Protein AF-0000000067995640 (afdb_homodimer)

Organism: NCBI:txid85336

Secondary structure (DSSP, 8-state):
-B---TTT-EEEEEEEETTEEEEEEEEEEEEE-TTS-EEEEES-TTSEEE-GGGGHHHHHHHHHHTT----THHHHHHTS-----HHHHHHHHHHHHHTT--GGG--SPPB--SSHHHHHHHHHTT---BGGGSTTHHHHHHHHHHHHHHT--STTTTSTTSHHHHHHHHHHHHHHSS--EEEEE-TTSSEEEEEEHHHHHHHHHHHHHHTT-TTS-HHHHHHHHHHHH-HHHHS-TT-HHHHHHHHHTSEEEEETTTEEEEE-TTS-EEEEEETT---TTHHHHHHHHHHHTTSS-HHHHHHHHHHH-PPEEETTEEEEEEEE-GGGTTT-/-B---TTT-EEEEEEEETTEEEEEEEEEEEEE-TTS-EEEEES-TTSEEE-GGGGHHHHHHHHHHTT----THHHHHHTS-----HHHHHHHHHHHHHTT--GGG--SPPB--SSHHHHHHHHHTT---BGGGSTTHHHHHHHHHHHHHHT--STTTTSTTSHHHHHHHHHHHHHHSS--EEEEE-TTSSEEEEEEHHHHHHHHHHHHHHTT-TTS-HHHHHHHHHHHH-HHHHS-TT-HHHHHHHHHTSEEEEETTTEEEEE-TTS-EEEEEETT---TTHHHHHHHHHHHTTSS-HHHHHHHHHHH-PPEEETTEEEEEEEE-GGGTTT-

pLDDT: mean 97.86, std 2.2, range [83.0, 99.0]

Sequence (664 aa):
MQTFTAQQAAELAVVIRGDFVESRHVGSLVVLAPDGSTALSFGAPEALIYARSALKPLQAIASMNAGAELQGAQIALAAGSHTGSFEHMKVAQSVLAEAGLTADALLCPPAWPADEPSYHALVTAGHGKQRLAFNCSGKHAAFLWGCVKSGWPTETYLEPGHPLQELVLQTVEEFTGGTPQHVTVDGCGAPVVATSLVGLARAYSTLGSAVENIKADARAATVATAMVDYPEYVHAPGGSDTVLAETLSAVVKRGAEGVLAIGLRSGASVALKMLDGSNRAASLVAVRALQAAGFLESKLADRAVEGTTLPITGGGRSVGAIGLGVAFEGLLMQTFTAQQAAELAVVIRGDFVESRHVGSLVVLAPDGSTALSFGAPEALIYARSALKPLQAIASMNAGAELQGAQIALAAGSHTGSFEHMKVAQSVLAEAGLTADALLCPPAWPADEPSYHALVTAGHGKQRLAFNCSGKHAAFLWGCVKSGWPTETYLEPGHPLQELVLQTVEEFTGGTPQHVTVDGCGAPVVATSLVGLARAYSTLGSAVENIKADARAATVATAMVDYPEYVHAPGGSDTVLAETLSAVVKRGAEGVLAIGLRSGASVALKMLDGSNRAASLVAVRALQAAGFLESKLADRAVEGTTLPITGGGRSVGAIGLGVAFEGLL

InterPro domains:
  IPR010349 L-asparaginase II [PF06089] (14-322)
  IPR010349 L-asparaginase II [PTHR42110] (10-322)

Nearest PDB structures (foldseek):
  8col-assembly2_DDD  TM=9.008E-01  e=5.405E-24  Rhizobium etli
  8rue-assembly1_A  TM=9.084E-01  e=2.177E-23  Rhizobium etli
  7os6-assembly2_AAA  TM=9.047E-01  e=2.676E-23  Rhizobium etli CFN 42
  7os3-assembly1_AAA  TM=8.895E-01  e=1.682E-23  Rhizobium etli CFN 42
  8rua-assembly1_B  TM=8.703E-01  e=1.368E-23  Rhizobium etli

Radius of gyration: 25.63 Å; Cα contacts (8 Å, |Δi|>4): 1734; chains: 2; bounding box: 55×77×56 Å

Solvent-accessible surface area (backbone atoms only — not comparable to full-atom values): 30910 Å² total; per-residue (Å²): 98,58,36,70,52,77,86,47,34,28,42,48,26,31,33,29,50,54,72,29,36,66,26,43,40,38,19,26,27,32,28,30,35,58,85,66,46,79,62,42,76,40,47,46,29,75,38,42,38,62,43,53,51,45,45,23,53,43,44,36,42,29,16,38,72,38,52,25,84,67,52,56,56,44,37,5,20,14,32,19,55,29,36,20,29,65,70,52,28,50,46,30,48,50,44,20,47,76,50,74,46,56,76,83,64,54,74,42,47,61,24,69,27,70,26,60,72,42,31,49,50,34,53,56,71,70,49,76,62,32,41,55,18,22,35,50,30,24,32,51,24,38,46,45,22,7,22,55,63,61,71,44,68,60,93,50,55,47,39,70,86,26,70,66,37,46,44,28,50,50,41,45,21,67,47,29,72,44,79,68,36,78,72,34,62,28,62,54,33,38,66,35,46,26,44,25,34,54,22,51,16,46,31,26,14,53,28,8,37,8,43,87,30,86,86,38,60,64,57,47,15,52,47,27,36,20,31,42,74,28,22,47,36,23,23,25,85,76,28,54,44,16,40,40,10,65,67,62,59,17,32,50,32,53,17,60,56,10,25,38,37,35,4,30,54,79,14,30,13,29,13,36,36,29,36,65,24,56,55,85,54,46,62,50,45,52,44,48,49,40,31,54,58,67,76,39,56,68,71,60,41,50,51,38,34,65,62,54,50,69,66,34,54,20,38,83,36,77,42,33,33,71,46,74,19,72,70,52,65,90,54,115,99,59,35,72,52,77,88,46,33,28,43,48,26,29,33,28,50,55,72,28,37,66,27,43,40,38,18,27,27,33,28,31,35,58,86,66,48,80,60,42,74,41,48,46,30,76,38,42,38,62,43,53,51,46,45,23,53,42,45,35,41,28,17,39,74,39,52,26,84,68,51,57,56,45,36,5,21,13,32,19,54,28,35,19,30,64,69,52,28,49,44,30,49,52,44,22,48,76,48,74,47,56,76,82,64,54,74,43,46,60,24,67,28,70,28,60,71,43,31,48,50,35,50,57,71,70,51,74,63,32,41,55,18,23,36,51,29,24,31,49,24,37,45,46,22,7,23,53,63,61,70,44,68,62,92,51,53,48,40,70,87,26,69,66,38,46,43,28,49,50,40,44,21,66,45,29,70,45,79,68,37,78,71,34,60,28,63,53,33,38,67,36,46,26,44,24,35,54,22,52,16,46,32,26,14,53,30,9,39,8,43,87,30,87,86,38,62,65,57,48,14,52,47,26,35,20,32,41,73,29,22,46,36,24,22,24,84,77,28,53,45,16,42,40,10,64,68,63,58,17,34,51,33,54,16,61,57,10,24,38,35,35,4,30,54,80,14,30,14,30,13,36,37,29,36,64,24,55,54,84,55,45,62,50,46,51,44,50,49,39,31,52,58,68,75,40,56,68,70,59,40,51,53,38,33,66,62,52,50,70,65,34,56,19,38,84,36,78,43,34,34,69,47,75,18,71,71,51,66,89,54,116

Foldseek 3Di:
DDFADQVQWAFWWFWDFFNDGDDTFTWWKFKAALVLHTLDITGCLQTKDFQALLLQLLLLLLLVVLPQPAAQLLLLLSSAQEQQAPVLLVSLQVLQVLLVHGQVLQQFDFAQGNPVVRNVVCVVVVHDTGSSRGRNSSNLSSLQSSCSSNVFDSNCSQPCPGPSNVSSQVSLCVQLVDRWADWDAGNRGHIITMGGQSSSQSSQLLLQLLQPPPPHDPSSNRSSVSCLVNVCSRYHVLALSSLLSPLQVWRWHHRFQAWIKTHHNSSMIMIMHTNRRDNQCVQLSRLVSCVLSPNDDPVSSVSSCVSHHDADDDPRHHRTGMGTDPSCPPRD/DDFADQVQWAFWWFWDFFNDGDDTFTWWKFKAALVLHTLDITGCLQTKDFQALLLQLLLLLLLVVLPQPAAQLLLLLSSAQEQQAPVLLVSLQVLQVLLVHGQVLQQFDFAQGNPVVRNVVCVVVPHDTGSSRGRNSSNLSSLQSSCSSNVFDSNCSQPCPGPSNVSSQVSLCVQLVDRWADWDAGNRGHIITMGGQSSSQSSQLLLQLLQVPPPHDPSSNRSSVSCLVNVCSRYHVLALSSLLSPLQVWRWHHRFQAWIKTHHNSSMIMIIHTNRRDNQCVQLSRLVSCVLSPNDDPVSSVSSCVSHHDADDDPRHHRTGMGTDPSCPPRD

Structure (mmCIF, N/CA/C/O backbone):
data_AF-0000000067995640-model_v1
#
loop_
_entity.id
_entity.type
_entity.pdbx_description
1 polymer Asparaginase
#
loop_
_atom_site.group_PDB
_atom_site.id
_atom_site.type_symbol
_atom_site.label_atom_id
_atom_site.label_alt_id
_atom_site.label_comp_id
_atom_site.label_asym_id
_atom_site.label_entity_id
_atom_site.label_seq_id
_atom_site.pdbx_PDB_ins_code
_atom_site.Cartn_x
_atom_site.Cartn_y
_atom_site.Cartn_z
_atom_site.occupancy
_atom_site.B_iso_or_equiv
_atom_site.auth_seq_id
_atom_site.auth_comp_id
_atom_site.auth_asym_id
_atom_site.auth_atom_id
_atom_site.pdbx_PDB_model_num
ATOM 1 N N . MET A 1 1 ? 8.773 18.094 -14.438 1 89.31 1 MET A N 1
ATOM 2 C CA . MET A 1 1 ? 9.258 18.25 -13.062 1 89.31 1 MET A CA 1
ATOM 3 C C . MET A 1 1 ? 9.156 16.922 -12.305 1 89.31 1 MET A C 1
ATOM 5 O O . MET A 1 1 ? 8.336 16.062 -12.648 1 89.31 1 MET A O 1
ATOM 9 N N . GLN A 1 2 ? 10.094 16.734 -11.398 1 94.94 2 GLN A N 1
ATOM 10 C CA . GLN A 1 2 ? 10.18 15.406 -10.805 1 94.94 2 GLN A CA 1
ATOM 11 C C . GLN A 1 2 ? 10.805 15.461 -9.414 1 94.94 2 GLN A C 1
ATOM 13 O O . GLN A 1 2 ? 11.508 16.406 -9.078 1 94.94 2 GLN A O 1
ATOM 18 N N . THR A 1 3 ? 10.453 14.477 -8.656 1 97.69 3 THR A N 1
ATOM 19 C CA . THR A 1 3 ? 11.172 14.234 -7.41 1 97.69 3 THR A CA 1
ATOM 20 C C . THR A 1 3 ? 12.531 13.602 -7.691 1 97.69 3 THR A C 1
ATOM 22 O O . THR A 1 3 ? 12.945 13.492 -8.852 1 97.69 3 THR A O 1
ATOM 25 N N . PHE A 1 4 ? 13.273 13.227 -6.637 1 98.69 4 PHE A N 1
ATOM 26 C CA . PHE A 1 4 ? 14.602 12.648 -6.773 1 98.69 4 PHE A CA 1
ATOM 27 C C . PHE A 1 4 ? 14.523 11.258 -7.398 1 98.69 4 PHE A C 1
ATOM 29 O O . PHE A 1 4 ? 13.469 10.617 -7.359 1 98.69 4 PHE A O 1
ATOM 36 N N . THR A 1 5 ? 15.617 10.805 -8.023 1 98.38 5 THR A N 1
ATOM 37 C CA . THR A 1 5 ? 15.711 9.508 -8.68 1 98.38 5 THR A CA 1
ATOM 38 C C . THR A 1 5 ? 16.141 8.43 -7.691 1 98.38 5 THR A C 1
ATOM 40 O O . THR A 1 5 ? 16.531 8.734 -6.562 1 98.38 5 THR A O 1
ATOM 43 N N . ALA A 1 6 ? 16.062 7.195 -8.148 1 98.06 6 ALA A N 1
ATOM 44 C CA . ALA A 1 6 ? 16.5 6.09 -7.305 1 98.06 6 ALA A CA 1
ATOM 45 C C . ALA A 1 6 ? 18 6.18 -7.023 1 98.06 6 ALA A C 1
ATOM 47 O O . ALA A 1 6 ? 18.469 5.805 -5.945 1 98.06 6 ALA A O 1
ATOM 48 N N . GLN A 1 7 ? 18.766 6.676 -7.961 1 97.38 7 GLN A N 1
ATOM 49 C CA . GLN A 1 7 ? 20.203 6.801 -7.805 1 97.38 7 GLN A CA 1
ATOM 50 C C . GLN A 1 7 ? 20.562 7.832 -6.738 1 97.38 7 GLN A C 1
ATOM 52 O O . GLN A 1 7 ? 21.594 7.734 -6.094 1 97.38 7 GLN A O 1
ATOM 57 N N . GLN A 1 8 ? 19.641 8.805 -6.555 1 98.56 8 GLN A N 1
ATOM 58 C CA . GLN A 1 8 ? 19.859 9.859 -5.574 1 98.56 8 GLN A CA 1
ATOM 59 C C . GLN A 1 8 ? 19.391 9.438 -4.188 1 98.56 8 GLN A C 1
ATOM 61 O O . GLN A 1 8 ? 19.703 10.094 -3.189 1 98.56 8 GLN A O 1
ATOM 66 N N . ALA A 1 9 ? 18.688 8.312 -4.082 1 98.81 9 ALA A N 1
ATOM 67 C CA . ALA A 1 9 ? 18.047 7.883 -2.836 1 98.81 9 ALA A CA 1
ATOM 68 C C . ALA A 1 9 ? 18.984 7 -2.02 1 98.81 9 ALA A C 1
ATOM 70 O O . ALA A 1 9 ? 19.984 6.508 -2.535 1 98.81 9 ALA A O 1
ATOM 71 N N . ALA A 1 10 ? 18.672 6.855 -0.784 1 98.88 10 ALA A N 1
ATOM 72 C CA . ALA A 1 10 ? 19.344 5.918 0.12 1 98.88 10 ALA A CA 1
ATOM 73 C C . ALA A 1 10 ? 18.406 4.785 0.526 1 98.88 10 ALA A C 1
ATOM 75 O O . ALA A 1 10 ? 17.188 4.973 0.597 1 98.88 10 ALA A O 1
ATOM 76 N N . GLU A 1 11 ? 18.969 3.592 0.708 1 98.81 11 GLU A N 1
ATOM 77 C CA . GLU A 1 11 ? 18.141 2.508 1.229 1 98.81 11 GLU A CA 1
ATOM 78 C C . GLU A 1 11 ? 17.828 2.713 2.709 1 98.81 11 GLU A C 1
ATOM 80 O O . GLU A 1 11 ? 18.703 2.559 3.561 1 98.81 11 GLU A O 1
ATOM 85 N N . LEU A 1 12 ? 16.578 2.99 3.037 1 98.94 12 LEU A N 1
ATOM 86 C CA . LEU A 1 12 ? 16.188 3.426 4.371 1 98.94 12 LEU A CA 1
ATOM 87 C C . LEU A 1 12 ? 15.641 2.256 5.188 1 98.94 12 LEU A C 1
ATOM 89 O O . LEU A 1 12 ? 15.758 2.242 6.414 1 98.94 12 LEU A O 1
ATOM 93 N N . ALA A 1 13 ? 15.031 1.286 4.531 1 98.88 13 ALA A N 1
ATOM 94 C CA . ALA A 1 13 ? 14.398 0.192 5.266 1 98.88 13 ALA A CA 1
ATOM 95 C C . ALA A 1 13 ? 14.375 -1.084 4.43 1 98.88 13 ALA A C 1
ATOM 97 O O . ALA A 1 13 ? 14.477 -1.031 3.199 1 98.88 13 ALA A O 1
ATOM 98 N N . VAL A 1 14 ? 14.266 -2.211 5.043 1 98.88 14 VAL A N 1
ATOM 99 C CA . VAL A 1 14 ? 14.102 -3.521 4.418 1 98.88 14 VAL A CA 1
ATOM 100 C C . VAL A 1 14 ? 12.938 -4.258 5.07 1 98.88 14 VAL A C 1
ATOM 102 O O . VAL A 1 14 ? 12.602 -4.008 6.23 1 98.88 14 VAL A O 1
ATOM 105 N N . VAL A 1 15 ? 12.266 -5.062 4.355 1 98.81 15 VAL A N 1
ATOM 106 C CA . VAL A 1 15 ? 11.242 -5.977 4.844 1 98.81 15 VAL A CA 1
ATOM 107 C C . VAL A 1 15 ? 11.797 -7.398 4.891 1 98.81 15 VAL A C 1
ATOM 109 O O . VAL A 1 15 ? 12.203 -7.945 3.863 1 98.81 15 VAL A O 1
ATOM 112 N N . ILE A 1 16 ? 11.75 -7.953 6.035 1 98.5 16 ILE A N 1
ATOM 113 C CA . ILE A 1 16 ? 12.352 -9.258 6.254 1 98.5 16 ILE A CA 1
ATOM 114 C C . ILE A 1 16 ? 11.266 -10.289 6.547 1 98.5 16 ILE A C 1
ATOM 116 O O . ILE A 1 16 ? 10.438 -10.086 7.438 1 98.5 16 ILE A O 1
ATOM 120 N N . ARG A 1 17 ? 11.188 -11.305 5.816 1 98 17 ARG A N 1
ATOM 121 C CA . ARG A 1 17 ? 10.367 -12.484 6.086 1 98 17 ARG A CA 1
ATOM 122 C C . ARG A 1 17 ? 11.234 -13.711 6.305 1 98 17 ARG A C 1
ATOM 124 O O . ARG A 1 17 ? 12.039 -14.07 5.445 1 98 17 ARG A O 1
ATOM 131 N N . GLY A 1 18 ? 10.992 -14.359 7.391 1 96.19 18 GLY A N 1
ATOM 132 C CA . GLY A 1 18 ? 11.992 -15.352 7.75 1 96.19 18 GLY A CA 1
ATOM 133 C C . GLY A 1 18 ? 13.383 -14.766 7.906 1 96.19 18 GLY A C 1
ATOM 134 O O . GLY A 1 18 ? 13.578 -13.812 8.656 1 96.19 18 GLY A O 1
ATOM 135 N N . ASP A 1 19 ? 14.352 -15.312 7.258 1 95 19 ASP A N 1
ATOM 136 C CA . ASP A 1 19 ? 15.719 -14.805 7.277 1 95 19 ASP A CA 1
ATOM 137 C C . ASP A 1 19 ? 16.094 -14.203 5.926 1 95 19 ASP A C 1
ATOM 139 O O . ASP A 1 19 ? 17.281 -14.188 5.555 1 95 19 ASP A O 1
ATOM 143 N N . PHE A 1 20 ? 15.125 -13.742 5.273 1 97.56 20 PHE A N 1
ATOM 144 C CA . PHE A 1 20 ? 15.289 -13.281 3.898 1 97.56 20 PHE A CA 1
ATOM 145 C C . PHE A 1 20 ? 14.766 -11.859 3.736 1 97.56 20 PHE A C 1
ATOM 147 O O . PHE A 1 20 ? 13.609 -11.578 4.062 1 97.56 20 PHE A O 1
ATOM 154 N N . VAL A 1 21 ? 15.656 -10.883 3.287 1 98.56 21 VAL A N 1
ATOM 155 C CA . VAL A 1 21 ? 15.18 -9.555 2.902 1 98.56 21 VAL A CA 1
ATOM 156 C C . VAL A 1 21 ? 14.344 -9.656 1.627 1 98.56 21 VAL A C 1
ATOM 158 O O . VAL A 1 21 ? 14.883 -9.875 0.54 1 98.56 21 VAL A O 1
ATOM 161 N N . GLU A 1 22 ? 13.102 -9.453 1.797 1 98.56 22 GLU A N 1
ATOM 162 C CA . GLU A 1 22 ? 12.156 -9.688 0.71 1 98.56 22 GLU A CA 1
ATOM 163 C C . GLU A 1 22 ? 11.938 -8.422 -0.113 1 98.56 22 GLU A C 1
ATOM 165 O O . GLU A 1 22 ? 11.695 -8.492 -1.32 1 98.56 22 GLU A O 1
ATOM 170 N N . SER A 1 23 ? 11.914 -7.273 0.537 1 98.88 23 SER A N 1
ATOM 171 C CA . SER A 1 23 ? 11.695 -5.984 -0.112 1 98.88 23 SER A CA 1
ATOM 172 C C . SER A 1 23 ? 12.555 -4.895 0.511 1 98.88 23 SER A C 1
ATOM 174 O O . SER A 1 23 ? 13.141 -5.09 1.58 1 98.88 23 SER A O 1
ATOM 176 N N . ARG A 1 24 ? 12.695 -3.844 -0.175 1 98.94 24 ARG A N 1
ATOM 177 C CA . ARG A 1 24 ? 13.508 -2.709 0.246 1 98.94 24 ARG A CA 1
ATOM 178 C C . ARG A 1 24 ? 12.82 -1.389 -0.08 1 98.94 24 ARG A C 1
ATOM 180 O O . ARG A 1 24 ? 12.148 -1.27 -1.108 1 98.94 24 ARG A O 1
ATOM 187 N N . HIS A 1 25 ? 13 -0.44 0.755 1 98.94 25 HIS A N 1
ATOM 188 C CA . HIS A 1 25 ? 12.523 0.917 0.529 1 98.94 25 HIS A CA 1
ATOM 189 C C . HIS A 1 25 ? 13.672 1.912 0.48 1 98.94 25 HIS A C 1
ATOM 191 O O . HIS A 1 25 ? 14.469 1.999 1.422 1 98.94 25 HIS A O 1
ATOM 197 N N . VAL A 1 26 ? 13.742 2.617 -0.613 1 98.94 26 VAL A N 1
ATOM 198 C CA . VAL A 1 26 ? 14.719 3.695 -0.727 1 98.94 26 VAL A CA 1
ATOM 199 C C . VAL A 1 26 ? 14.016 5.047 -0.635 1 98.94 26 VAL A C 1
ATOM 201 O O . VAL A 1 26 ? 12.805 5.133 -0.84 1 98.94 26 VAL A O 1
ATOM 204 N N . GLY A 1 27 ? 14.695 6.016 -0.224 1 98.94 27 GLY A N 1
ATOM 205 C CA . GLY A 1 27 ? 14.117 7.344 -0.06 1 98.94 27 GLY A CA 1
ATOM 206 C C . GLY A 1 27 ? 15.125 8.375 0.42 1 98.94 27 GLY A C 1
ATOM 207 O O . GLY A 1 27 ? 16.328 8.219 0.198 1 98.94 27 GLY A O 1
ATOM 208 N N . SER A 1 28 ? 14.625 9.492 0.888 1 98.94 28 SER A N 1
ATOM 209 C CA . SER A 1 28 ? 15.422 10.594 1.428 1 98.94 28 SER A CA 1
ATOM 210 C C . SER A 1 28 ? 14.906 11.031 2.795 1 98.94 28 SER A C 1
ATOM 212 O O . SER A 1 28 ? 13.734 10.836 3.113 1 98.94 28 SER A O 1
ATOM 214 N N . LEU A 1 29 ? 15.797 11.578 3.557 1 98.88 29 LEU A N 1
ATOM 215 C CA . LEU A 1 29 ? 15.453 12.031 4.898 1 98.88 29 LEU A CA 1
ATOM 216 C C . LEU A 1 29 ? 16.422 13.102 5.379 1 98.88 29 LEU A C 1
ATOM 218 O O . LEU A 1 29 ? 17.578 13.133 4.957 1 98.88 29 LEU A O 1
ATOM 222 N N . VAL A 1 30 ? 15.938 14.008 6.223 1 98.94 30 VAL A N 1
ATOM 223 C CA . VAL A 1 30 ? 16.812 14.977 6.879 1 98.94 30 VAL A CA 1
ATOM 224 C C . VAL A 1 30 ? 16.391 15.156 8.336 1 98.94 30 VAL A C 1
ATOM 226 O O . VAL A 1 30 ? 15.195 15.164 8.641 1 98.94 30 VAL A O 1
ATOM 229 N N . VAL A 1 31 ? 17.328 15.188 9.195 1 98.94 31 VAL A N 1
ATOM 230 C CA . VAL A 1 31 ? 17.141 15.609 10.578 1 98.94 31 VAL A CA 1
ATOM 231 C C . VAL A 1 31 ? 17.781 16.984 10.789 1 98.94 31 VAL A C 1
ATOM 233 O O . VAL A 1 31 ? 18.969 17.172 10.5 1 98.94 31 VAL A O 1
ATOM 236 N N . LEU A 1 32 ? 16.984 17.875 11.227 1 98.94 32 LEU A N 1
ATOM 237 C CA . LEU A 1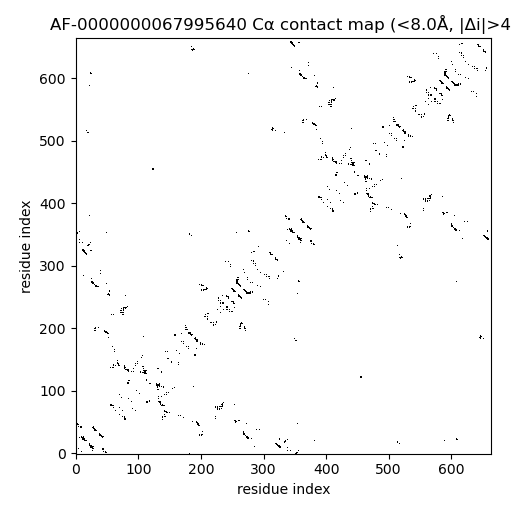 32 ? 17.516 19.188 11.602 1 98.94 32 LEU A CA 1
ATOM 238 C C . LEU A 1 32 ? 17.703 19.281 13.117 1 98.94 32 LEU A C 1
ATOM 240 O O . LEU A 1 32 ? 16.844 18.812 13.875 1 98.94 32 LEU A O 1
ATOM 244 N N . ALA A 1 33 ? 18.812 19.891 13.5 1 98.88 33 ALA A N 1
ATOM 245 C CA . ALA A 1 33 ? 19.031 20.25 14.898 1 98.88 33 ALA A CA 1
ATOM 246 C C . ALA A 1 33 ? 18.203 21.469 15.289 1 98.88 33 ALA A C 1
ATOM 248 O O . ALA A 1 33 ? 17.656 22.141 14.43 1 98.88 33 ALA A O 1
ATOM 249 N N . PRO A 1 34 ? 18.094 21.719 16.594 1 98.31 34 PRO A N 1
ATOM 250 C CA . PRO A 1 34 ? 17.297 22.844 17.047 1 98.31 34 PRO A CA 1
ATOM 251 C C . PRO A 1 34 ? 17.766 24.172 16.469 1 98.31 34 PRO A C 1
ATOM 253 O O . PRO A 1 34 ? 16.969 25.094 16.297 1 98.31 34 PRO A O 1
ATOM 256 N N . ASP A 1 35 ? 19.031 24.25 16.078 1 98.06 35 ASP A N 1
ATOM 257 C CA . ASP A 1 35 ? 19.562 25.516 15.562 1 98.06 35 ASP A CA 1
ATOM 258 C C . ASP A 1 35 ? 19.359 25.625 14.055 1 98.06 35 ASP A C 1
ATOM 260 O O . ASP A 1 35 ? 19.812 26.578 13.43 1 98.06 35 ASP A O 1
ATOM 264 N N . GLY A 1 36 ? 18.734 24.625 13.5 1 97.94 36 GLY A N 1
ATOM 265 C CA . GLY A 1 36 ? 18.406 24.656 12.086 1 97.94 36 GLY A CA 1
ATOM 266 C C . GLY A 1 36 ? 19.438 23.969 11.219 1 97.94 36 GLY A C 1
ATOM 267 O O . GLY A 1 36 ? 19.219 23.766 10.023 1 97.94 36 GLY A O 1
ATOM 268 N N . SER A 1 37 ? 20.547 23.562 11.82 1 98.69 37 SER A N 1
ATOM 269 C CA . SER A 1 37 ? 21.578 22.875 11.047 1 98.69 37 SER A CA 1
ATOM 270 C C . SER A 1 37 ? 21.188 21.422 10.773 1 98.69 37 SER A C 1
ATOM 272 O O . SER A 1 37 ? 20.375 20.844 11.508 1 98.69 37 SER A O 1
ATOM 274 N N . THR A 1 38 ? 21.75 20.891 9.711 1 98.88 38 THR A N 1
ATOM 275 C CA . THR A 1 38 ? 21.516 19.5 9.375 1 98.88 38 THR A CA 1
ATOM 276 C C . THR A 1 38 ? 22.328 18.578 10.273 1 98.88 38 THR A C 1
ATOM 278 O O . THR A 1 38 ? 23.562 18.641 10.289 1 98.88 38 THR A O 1
ATOM 281 N N . ALA A 1 39 ? 21.656 17.719 11 1 98.88 39 ALA A N 1
ATOM 282 C CA . ALA A 1 39 ? 22.328 16.781 11.906 1 98.88 39 ALA A CA 1
ATOM 283 C C . ALA A 1 39 ? 22.531 15.43 11.234 1 98.88 39 ALA A C 1
ATOM 285 O O . ALA A 1 39 ? 23.484 14.719 11.547 1 98.88 39 ALA A O 1
ATOM 286 N N . LEU A 1 40 ? 21.672 15.016 10.383 1 98.88 40 LEU A N 1
ATOM 287 C CA . LEU A 1 40 ? 21.719 13.781 9.617 1 98.88 40 LEU A CA 1
ATOM 288 C C . LEU A 1 40 ? 20.969 13.93 8.289 1 98.88 40 LEU A C 1
ATOM 290 O O . LEU A 1 40 ? 19.938 14.586 8.227 1 98.88 40 LEU A O 1
ATOM 294 N N . SER A 1 41 ? 21.484 13.422 7.262 1 98.81 41 SER A N 1
ATOM 295 C CA . SER A 1 41 ? 20.859 13.531 5.945 1 98.81 41 SER A CA 1
ATOM 296 C C . SER A 1 41 ? 21.141 12.297 5.098 1 98.81 41 SER A C 1
ATOM 298 O O . SER A 1 41 ? 22.281 11.812 5.059 1 98.81 41 SER A O 1
ATOM 300 N N . PHE A 1 42 ? 20.203 11.688 4.52 1 98.88 42 PHE A N 1
ATOM 301 C CA . PHE A 1 42 ? 20.297 10.617 3.533 1 98.88 42 PHE A CA 1
ATOM 302 C C . PHE A 1 42 ? 19.609 11.016 2.23 1 98.88 42 PHE A C 1
ATOM 304 O O . PHE A 1 42 ? 18.547 11.641 2.246 1 98.88 42 PHE A O 1
ATOM 311 N N . GLY A 1 43 ? 20.188 10.641 1.077 1 98.81 43 GLY A N 1
ATOM 312 C CA . GLY A 1 43 ? 19.578 10.852 -0.227 1 98.81 43 GLY A CA 1
ATOM 313 C C . GLY A 1 43 ? 19.625 12.297 -0.68 1 98.81 43 GLY A C 1
ATOM 314 O O . GLY A 1 43 ? 20.688 12.922 -0.68 1 98.81 43 GLY A O 1
ATOM 315 N N . ALA A 1 44 ? 18.422 12.766 -1.15 1 98.81 44 ALA A N 1
ATOM 316 C CA . ALA A 1 44 ? 18.328 14.094 -1.748 1 98.81 44 ALA A CA 1
ATOM 317 C C . ALA A 1 44 ? 17.25 14.93 -1.073 1 98.81 44 ALA A C 1
ATOM 319 O O . ALA A 1 44 ? 16.25 15.297 -1.705 1 98.81 44 ALA A O 1
ATOM 320 N N . PRO A 1 45 ? 17.562 15.352 0.119 1 98.56 45 PRO A N 1
ATOM 321 C CA . PRO A 1 45 ? 16.516 16.031 0.887 1 98.56 45 PRO A CA 1
ATOM 322 C C . PRO A 1 45 ? 16.188 17.422 0.334 1 98.56 45 PRO A C 1
ATOM 324 O O . PRO A 1 45 ? 15.18 18.016 0.73 1 98.56 45 PRO A O 1
ATOM 327 N N . GLU A 1 46 ? 17 17.984 -0.577 1 97.81 46 GLU A N 1
ATOM 328 C CA . GLU A 1 46 ? 16.734 19.281 -1.183 1 97.81 46 GLU A CA 1
ATOM 329 C C . GLU A 1 46 ? 15.812 19.141 -2.389 1 97.81 46 GLU A C 1
ATOM 331 O O . GLU A 1 46 ? 15.25 20.141 -2.861 1 97.81 46 GLU A O 1
ATOM 336 N N . ALA A 1 47 ? 15.688 17.922 -2.943 1 97.94 47 ALA A N 1
ATOM 337 C CA . ALA A 1 47 ? 14.812 17.703 -4.094 1 97.94 47 ALA A CA 1
ATOM 338 C C . ALA A 1 47 ? 13.352 17.984 -3.73 1 97.94 47 ALA A C 1
ATOM 340 O O . ALA A 1 47 ? 12.969 17.891 -2.562 1 97.94 47 ALA A O 1
ATOM 341 N N . LEU A 1 48 ? 12.555 18.312 -4.695 1 97.62 48 LEU A N 1
ATOM 342 C CA . LEU A 1 48 ? 11.148 18.625 -4.48 1 97.62 48 LEU A CA 1
ATOM 343 C C . LEU A 1 48 ? 10.344 17.344 -4.254 1 97.62 48 LEU A C 1
ATOM 345 O O . LEU A 1 48 ? 10.602 16.328 -4.887 1 97.62 48 LEU A O 1
ATOM 349 N N . ILE A 1 49 ? 9.438 17.438 -3.354 1 98.31 49 ILE A N 1
ATOM 350 C CA . ILE A 1 49 ? 8.438 16.406 -3.121 1 98.31 49 ILE A CA 1
ATOM 351 C C . ILE A 1 49 ? 7.078 17.047 -2.861 1 98.31 49 ILE A C 1
ATOM 353 O O . ILE A 1 49 ? 7.008 18.219 -2.477 1 98.31 49 ILE A O 1
ATOM 357 N N . TYR A 1 50 ? 6.023 16.391 -3.129 1 98.12 50 TYR A N 1
ATOM 358 C CA . TYR A 1 50 ? 4.75 16.75 -2.527 1 98.12 50 TYR A CA 1
ATOM 359 C C . TYR A 1 50 ? 4.66 16.266 -1.087 1 98.12 50 TYR A C 1
ATOM 361 O O . TYR A 1 50 ? 4.742 15.062 -0.828 1 98.12 50 TYR A O 1
ATOM 369 N N . ALA A 1 51 ? 4.465 17.156 -0.162 1 97.81 51 ALA A N 1
ATOM 370 C CA . ALA A 1 51 ? 4.422 16.781 1.247 1 97.81 51 ALA A CA 1
ATOM 371 C C . ALA A 1 51 ? 3.053 16.203 1.62 1 97.81 51 ALA A C 1
ATOM 373 O O . ALA A 1 51 ? 2.896 15.594 2.678 1 97.81 51 ALA A O 1
ATOM 374 N N . ARG A 1 52 ? 2.096 16.469 0.716 1 98.06 52 ARG A N 1
ATOM 375 C CA . ARG A 1 52 ? 0.755 15.922 0.919 1 98.06 52 ARG A CA 1
ATOM 376 C C . ARG A 1 52 ? 0.215 16.297 2.295 1 98.06 52 ARG A C 1
ATOM 378 O O . ARG A 1 52 ? 0.316 17.453 2.709 1 98.06 52 ARG A O 1
ATOM 385 N N . SER A 1 53 ? -0.404 15.461 2.99 1 98.69 53 SER A N 1
ATOM 386 C CA . SER A 1 53 ? -1.118 15.781 4.223 1 98.69 53 SER A CA 1
ATOM 387 C C . SER A 1 53 ? -0.165 16.297 5.297 1 98.69 53 SER A C 1
ATOM 389 O O . SER A 1 53 ? -0.603 16.844 6.309 1 98.69 53 SER A O 1
ATOM 391 N N . ALA A 1 54 ? 1.117 16.125 5.109 1 98.75 54 ALA A N 1
ATOM 392 C CA . ALA A 1 54 ? 2.064 16.656 6.086 1 98.75 54 ALA A CA 1
ATOM 393 C C . ALA A 1 54 ? 2.039 18.188 6.094 1 98.75 54 ALA A C 1
ATOM 395 O O . ALA A 1 54 ? 2.582 18.812 7 1 98.75 54 ALA A O 1
ATOM 396 N N . LEU A 1 55 ? 1.347 18.812 5.18 1 98.5 55 LEU A N 1
ATOM 397 C CA . LEU A 1 55 ? 1.227 20.25 5.125 1 98.5 55 LEU A CA 1
ATOM 398 C C . LEU A 1 55 ? 0.048 20.734 5.969 1 98.5 55 LEU A C 1
ATOM 400 O O . LEU A 1 55 ? -0.1 21.938 6.207 1 98.5 55 LEU A O 1
ATOM 404 N N . LYS A 1 56 ? -0.735 19.859 6.461 1 98.88 56 LYS A N 1
ATOM 405 C CA . LYS A 1 56 ? -2.039 20.219 7.016 1 98.88 56 LYS A CA 1
ATOM 406 C C . LYS A 1 56 ? -1.889 21.125 8.242 1 98.88 56 LYS A C 1
ATOM 408 O O . LYS A 1 56 ? -2.711 22.016 8.461 1 98.88 56 LYS A O 1
ATOM 413 N N . PRO A 1 57 ? -0.884 20.953 9.078 1 98.94 57 PRO A N 1
ATOM 414 C CA . PRO A 1 57 ? -0.752 21.938 10.148 1 98.94 57 PRO A CA 1
ATOM 415 C C . PRO A 1 57 ? -0.643 23.375 9.625 1 98.94 57 PRO A C 1
ATOM 417 O O . PRO A 1 57 ? -1.229 24.281 10.203 1 98.94 57 PRO A O 1
ATOM 420 N N . LEU A 1 58 ? 0.044 23.562 8.562 1 98.81 58 LEU A N 1
ATOM 421 C CA . LEU A 1 58 ? 0.196 24.875 7.973 1 98.81 58 LEU A CA 1
ATOM 422 C C . LEU A 1 58 ? -1.113 25.344 7.344 1 98.81 58 LEU A C 1
ATOM 424 O O . LEU A 1 58 ? -1.425 26.547 7.367 1 98.81 58 LEU A O 1
ATOM 428 N N . GLN A 1 59 ? -1.829 24.422 6.785 1 98.81 59 GLN A N 1
ATOM 429 C CA . GLN A 1 59 ? -3.139 24.75 6.23 1 98.81 59 GLN A CA 1
ATOM 430 C C . GLN A 1 59 ? -4.121 25.141 7.336 1 98.81 59 GLN A C 1
ATOM 432 O O . GLN A 1 59 ? -4.961 26.016 7.145 1 98.81 59 GLN A O 1
ATOM 437 N N . ALA A 1 60 ? -4.035 24.469 8.469 1 98.94 60 ALA A N 1
ATOM 438 C CA . ALA A 1 60 ? -4.836 24.859 9.625 1 98.94 60 ALA A CA 1
ATOM 439 C C . ALA A 1 60 ? -4.488 26.266 10.094 1 98.94 60 ALA A C 1
ATOM 441 O O . ALA A 1 60 ? -5.379 27.062 10.391 1 98.94 60 ALA A O 1
ATOM 442 N N . ILE A 1 61 ? -3.191 26.562 10.133 1 98.81 61 ILE A N 1
ATOM 443 C CA . ILE A 1 61 ? -2.738 27.906 10.492 1 98.81 61 ILE A CA 1
ATOM 444 C C . ILE A 1 61 ? -3.336 28.938 9.531 1 98.81 61 ILE A C 1
ATOM 446 O O . ILE A 1 61 ? -3.854 29.969 9.961 1 98.81 61 ILE A O 1
ATOM 450 N N . ALA A 1 62 ? -3.314 28.641 8.227 1 98.81 62 ALA A N 1
ATOM 451 C CA . ALA A 1 62 ? -3.869 29.547 7.219 1 98.81 62 ALA A CA 1
ATOM 452 C C . ALA A 1 62 ? -5.363 29.781 7.445 1 98.81 62 ALA A C 1
ATOM 454 O O . ALA A 1 62 ? -5.852 30.906 7.332 1 98.81 62 ALA A O 1
ATOM 455 N N . SER A 1 63 ? -6.07 28.719 7.746 1 98.88 63 SER A N 1
ATOM 456 C CA . SER A 1 63 ? -7.5 28.844 8.016 1 98.88 63 SER A CA 1
ATOM 457 C C . SER A 1 63 ? -7.762 29.766 9.211 1 98.88 63 SER A C 1
ATOM 459 O O . SER A 1 63 ? -8.68 30.578 9.18 1 98.88 63 SER A O 1
ATOM 461 N N . MET A 1 64 ? -6.984 29.547 10.234 1 98.75 64 MET A N 1
ATOM 462 C CA . MET A 1 64 ? -7.141 30.375 11.422 1 98.75 64 MET A CA 1
ATOM 463 C C . MET A 1 64 ? -6.754 31.828 11.133 1 98.75 64 MET A C 1
ATOM 465 O O . MET A 1 64 ? -7.391 32.75 11.633 1 98.75 64 MET A O 1
ATOM 469 N N . ASN A 1 65 ? -5.715 32 10.336 1 98.38 65 ASN A N 1
ATOM 470 C CA . ASN A 1 65 ? -5.344 33.344 9.906 1 98.38 65 ASN A CA 1
ATOM 471 C C . ASN A 1 65 ? -6.469 34.031 9.109 1 98.38 65 ASN A C 1
ATOM 473 O O . ASN A 1 65 ? -6.609 35.25 9.133 1 98.38 65 ASN A O 1
ATOM 477 N N . ALA A 1 66 ? -7.254 33.25 8.43 1 98.62 66 ALA A N 1
ATOM 478 C CA . ALA A 1 66 ? -8.391 33.75 7.66 1 98.62 66 ALA A CA 1
ATOM 479 C C . ALA A 1 66 ? -9.57 34.062 8.578 1 98.62 66 ALA A C 1
ATOM 481 O O . ALA A 1 66 ? -10.578 34.625 8.133 1 98.62 66 ALA A O 1
ATOM 482 N N . GLY A 1 67 ? -9.469 33.656 9.852 1 98.44 67 GLY A N 1
ATOM 483 C CA . GLY A 1 67 ? -10.477 34.062 10.812 1 98.44 67 GLY A CA 1
ATOM 484 C C . GLY A 1 67 ? -11.195 32.906 11.469 1 98.44 67 GLY A C 1
ATOM 485 O O . GLY A 1 67 ? -12.016 33.094 12.375 1 98.44 67 GLY A O 1
ATOM 486 N N . ALA A 1 68 ? -10.891 31.656 11.031 1 98.75 68 ALA A N 1
ATOM 487 C CA . ALA A 1 68 ? -11.531 30.5 11.656 1 98.75 68 ALA A CA 1
ATOM 488 C C . ALA A 1 68 ? -11.156 30.406 13.133 1 98.75 68 ALA A C 1
ATOM 490 O O . ALA A 1 68 ? -9.977 30.359 13.484 1 98.75 68 ALA A O 1
ATOM 491 N N . GLU A 1 69 ? -12.109 30.312 14.008 1 98.5 69 GLU A N 1
ATOM 492 C CA . GLU A 1 69 ? -11.867 30.281 15.453 1 98.5 69 GLU A CA 1
ATOM 493 C C . GLU A 1 69 ? -11.898 28.859 15.984 1 98.5 69 GLU A C 1
ATOM 495 O O . GLU A 1 69 ? -12.664 28.547 16.906 1 98.5 69 GLU A O 1
ATOM 500 N N . LEU A 1 70 ? -11.008 28.062 15.398 1 98.75 70 LEU A N 1
ATOM 501 C CA . LEU A 1 70 ? -10.922 26.656 15.773 1 98.75 70 LEU A CA 1
ATOM 502 C C . LEU A 1 70 ? -10.422 26.516 17.203 1 98.75 70 LEU A C 1
ATOM 504 O O . LEU A 1 70 ? -9.633 27.344 17.688 1 98.75 70 LEU A O 1
ATOM 508 N N . GLN A 1 71 ? -10.883 25.453 17.844 1 97.69 71 GLN A N 1
ATOM 509 C CA . GLN A 1 71 ? -10.445 25.203 19.219 1 97.69 71 GLN A CA 1
ATOM 510 C C . GLN A 1 71 ? -10.133 23.734 19.438 1 97.69 71 GLN A C 1
ATOM 512 O O . GLN A 1 71 ? -10.805 22.859 18.891 1 97.69 71 GLN A O 1
ATOM 517 N N . GLY A 1 72 ? -9.125 23.516 20.234 1 97.62 72 GLY A N 1
ATOM 518 C CA . GLY A 1 72 ? -8.812 22.188 20.734 1 97.62 72 GLY A CA 1
ATOM 519 C C . GLY A 1 72 ? -8.828 21.109 19.656 1 97.62 72 GLY A C 1
ATOM 520 O O . GLY A 1 72 ? -8.078 21.203 18.688 1 97.62 72 GLY A O 1
ATOM 521 N N . ALA A 1 73 ? -9.797 20.219 19.797 1 98.69 73 ALA A N 1
ATOM 522 C CA . ALA A 1 73 ? -9.922 19.062 18.922 1 98.69 73 ALA A CA 1
ATOM 523 C C . ALA A 1 73 ? -10.195 19.5 17.484 1 98.69 73 ALA A C 1
ATOM 525 O O . ALA A 1 73 ? -9.781 18.828 16.531 1 98.69 73 ALA A O 1
ATOM 526 N N . GLN A 1 74 ? -10.867 20.625 17.328 1 98.94 74 GLN A N 1
ATOM 527 C CA . GLN A 1 74 ? -11.133 21.141 15.984 1 98.94 74 GLN A CA 1
ATOM 528 C C . GLN A 1 74 ? -9.836 21.469 15.25 1 98.94 74 GLN A C 1
ATOM 530 O O . GLN A 1 74 ? -9.711 21.203 14.055 1 98.94 74 GLN A O 1
ATOM 535 N N . ILE A 1 75 ? -8.891 22.047 15.984 1 98.94 75 ILE A N 1
ATOM 536 C CA . ILE A 1 75 ? -7.598 22.391 15.398 1 98.94 75 ILE A CA 1
ATOM 537 C C . ILE A 1 75 ? -6.84 21.125 15.016 1 98.94 75 ILE A C 1
ATOM 539 O O . ILE A 1 75 ? -6.324 21.016 13.898 1 98.94 75 ILE A O 1
ATOM 543 N N . ALA A 1 76 ? -6.785 20.156 15.93 1 98.94 76 ALA A N 1
ATOM 544 C CA . ALA A 1 76 ? -6.094 18.891 15.664 1 98.94 76 ALA A CA 1
ATOM 545 C C . ALA A 1 76 ? -6.688 18.188 14.453 1 98.94 76 ALA A C 1
ATOM 547 O O . ALA A 1 76 ? -5.953 17.672 13.602 1 98.94 76 ALA A O 1
ATOM 548 N N . LEU A 1 77 ? -8.008 18.188 14.367 1 98.94 77 LEU A N 1
ATOM 549 C CA . LEU A 1 77 ? -8.68 17.547 13.25 1 98.94 77 LEU A CA 1
ATOM 550 C C . LEU A 1 77 ? -8.359 18.25 11.938 1 98.94 77 LEU A C 1
ATOM 552 O O . LEU A 1 77 ? -8.172 17.609 10.906 1 98.94 77 LEU A O 1
ATOM 556 N N . ALA A 1 78 ? -8.352 19.594 11.969 1 98.94 78 ALA A N 1
ATOM 557 C CA . ALA A 1 78 ? -8.031 20.375 10.781 1 98.94 78 ALA A CA 1
ATOM 558 C C . ALA A 1 78 ? -6.609 20.094 10.305 1 98.94 78 ALA A C 1
ATOM 560 O O . ALA A 1 78 ? -6.32 20.188 9.109 1 98.94 78 ALA A O 1
ATOM 561 N N . ALA A 1 79 ? -5.711 19.734 11.234 1 98.88 79 ALA A N 1
ATOM 562 C CA . ALA A 1 79 ? -4.305 19.469 10.938 1 98.88 79 ALA A CA 1
ATOM 563 C C . ALA A 1 79 ? -4.055 17.984 10.688 1 98.88 79 ALA A C 1
ATOM 565 O O . ALA A 1 79 ? -2.908 17.547 10.562 1 98.88 79 ALA A O 1
ATOM 566 N N . GLY A 1 80 ? -5.156 17.219 10.711 1 98.75 80 GLY A N 1
ATOM 567 C CA . GLY A 1 80 ? -4.973 15.781 10.727 1 98.75 80 GLY A CA 1
ATOM 568 C C . GLY A 1 80 ? -5.516 15.094 9.492 1 98.75 80 GLY A C 1
ATOM 569 O O . GLY A 1 80 ? -6.047 15.75 8.594 1 98.75 80 GLY A O 1
ATOM 570 N N . SER A 1 81 ? -5.285 13.828 9.352 1 98.69 81 SER A N 1
ATOM 571 C CA . SER A 1 81 ? -5.91 12.844 8.477 1 98.69 81 SER A CA 1
ATOM 572 C C . SER A 1 81 ? -6.578 11.734 9.281 1 98.69 81 SER A C 1
ATOM 574 O O . SER A 1 81 ? -5.969 10.703 9.547 1 98.69 81 SER A O 1
ATOM 576 N N . HIS A 1 82 ? -7.789 11.953 9.625 1 98.81 82 HIS A N 1
ATOM 577 C CA . HIS A 1 82 ? -8.469 11.102 10.594 1 98.81 82 HIS A CA 1
ATOM 578 C C . HIS A 1 82 ? -9.055 9.859 9.93 1 98.81 82 HIS A C 1
ATOM 580 O O . HIS A 1 82 ? -9 9.727 8.703 1 98.81 82 HIS A O 1
ATOM 586 N N . THR A 1 83 ? -9.594 8.922 10.672 1 98.81 83 THR A N 1
ATOM 587 C CA . THR A 1 83 ? -10.047 7.641 10.141 1 98.81 83 THR A CA 1
ATOM 588 C C . THR A 1 83 ? -11.562 7.629 9.969 1 98.81 83 THR A C 1
ATOM 590 O O . THR A 1 83 ? -12.156 6.578 9.727 1 98.81 83 THR A O 1
ATOM 593 N N . GLY A 1 84 ? -12.195 8.758 10.141 1 98.81 84 GLY A N 1
ATOM 594 C CA . GLY A 1 84 ? -13.617 8.891 9.875 1 98.81 84 GLY A CA 1
ATOM 595 C C . GLY A 1 84 ? -14.484 8.234 10.93 1 98.81 84 GLY A C 1
ATOM 596 O O . GLY A 1 84 ? -15.609 7.828 10.648 1 98.81 84 GLY A O 1
ATOM 597 N N . SER A 1 85 ? -13.984 8.031 12.172 1 98.81 85 SER A N 1
ATOM 598 C CA . SER A 1 85 ? -14.852 7.578 13.258 1 98.81 85 SER A CA 1
ATOM 599 C C . SER A 1 85 ? -16 8.555 13.492 1 98.81 85 SER A C 1
ATOM 601 O O . SER A 1 85 ? -15.93 9.719 13.086 1 98.81 85 SER A O 1
ATOM 603 N N . PHE A 1 86 ? -17.031 8.102 14.195 1 98.62 86 PHE A N 1
ATOM 604 C CA . PHE A 1 86 ? -18.156 8.992 14.492 1 98.62 86 PHE A CA 1
ATOM 605 C C . PHE A 1 86 ? -17.688 10.195 15.305 1 98.62 86 PHE A C 1
ATOM 607 O O . PHE A 1 86 ? -18.203 11.297 15.141 1 98.62 86 PHE A O 1
ATOM 614 N N . GLU A 1 87 ? -16.719 9.977 16.172 1 98.75 87 GLU A N 1
ATOM 615 C CA . GLU A 1 87 ? -16.156 11.086 16.938 1 98.75 87 GLU A CA 1
ATOM 616 C C . GLU A 1 87 ? -15.461 12.094 16.031 1 98.75 87 GLU A C 1
ATOM 618 O O . GLU A 1 87 ? -15.609 13.305 16.219 1 98.75 87 GLU A O 1
ATOM 623 N N . HIS A 1 88 ? -14.719 11.602 15.062 1 98.94 88 HIS A N 1
ATOM 624 C CA . HIS A 1 88 ? -14.086 12.484 14.086 1 98.94 88 HIS A CA 1
ATOM 625 C C . HIS A 1 88 ? -15.133 13.266 13.289 1 98.94 88 HIS A C 1
ATOM 627 O O . HIS A 1 88 ? -15.008 14.484 13.133 1 98.94 88 HIS A O 1
ATOM 633 N N . MET A 1 89 ? -16.141 12.578 12.789 1 98.88 89 MET A N 1
ATOM 634 C CA . MET A 1 89 ? -17.172 13.203 11.977 1 98.88 89 MET A CA 1
ATOM 635 C C . MET A 1 89 ? -17.922 14.266 12.781 1 98.88 89 MET A C 1
ATOM 637 O O . MET A 1 89 ? -18.266 15.32 12.242 1 98.88 89 MET A O 1
ATOM 641 N N . LYS A 1 90 ? -18.141 13.969 14.031 1 98.81 90 LYS A N 1
ATOM 642 C CA . LYS A 1 90 ? -18.828 14.922 14.914 1 98.81 90 LYS A CA 1
ATOM 643 C C . LYS A 1 90 ? -18.016 16.219 15.039 1 98.81 90 LYS A C 1
ATOM 645 O O . LYS A 1 90 ? -18.594 17.312 15.016 1 98.81 90 LYS A O 1
ATOM 650 N N . VAL A 1 91 ? -16.719 16.109 15.211 1 98.94 91 VAL A N 1
ATOM 651 C CA . VAL A 1 91 ? -15.867 17.297 15.352 1 98.94 91 VAL A CA 1
ATOM 652 C C . VAL A 1 91 ? -15.867 18.094 14.047 1 98.94 91 VAL A C 1
ATOM 654 O O . VAL A 1 91 ? -15.977 19.312 14.062 1 98.94 91 VAL A O 1
ATOM 657 N N . ALA A 1 92 ? -15.742 17.438 12.883 1 98.94 92 ALA A N 1
ATOM 658 C CA . ALA A 1 92 ? -15.812 18.125 11.602 1 98.94 92 ALA A CA 1
ATOM 659 C C . ALA A 1 92 ? -17.141 18.859 11.445 1 98.94 92 ALA A C 1
ATOM 661 O O . ALA A 1 92 ? -17.188 20.016 11 1 98.94 92 ALA A O 1
ATOM 662 N N . GLN A 1 93 ? -18.203 18.188 11.828 1 98.81 93 GLN A N 1
ATOM 663 C CA . GLN A 1 93 ? -19.531 18.781 11.766 1 98.81 93 GLN A CA 1
ATOM 664 C C . GLN A 1 93 ? -19.641 20.016 12.656 1 98.81 93 GLN A C 1
ATOM 666 O O . GLN A 1 93 ? -20.312 20.984 12.297 1 98.81 93 GLN A O 1
ATOM 671 N N . SER A 1 94 ? -19.047 19.922 13.812 1 98.88 94 SER A N 1
ATOM 672 C CA . SER A 1 94 ? -19.094 21.047 14.727 1 98.88 94 SER A CA 1
ATOM 673 C C . SER A 1 94 ? -18.422 22.281 14.125 1 98.88 94 SER A C 1
ATOM 675 O O . SER A 1 94 ? -18.859 23.406 14.344 1 98.88 94 SER A O 1
ATOM 677 N N . VAL A 1 95 ? -17.328 22.109 13.406 1 98.94 95 VAL A N 1
ATOM 678 C CA . VAL A 1 95 ? -16.656 23.219 12.727 1 98.94 95 VAL A CA 1
ATOM 679 C C . VAL A 1 95 ? -17.578 23.812 11.672 1 98.94 95 VAL A C 1
ATOM 681 O O . VAL A 1 95 ? -17.703 25.031 11.578 1 98.94 95 VAL A O 1
ATOM 684 N N . LEU A 1 96 ? -18.219 22.953 10.898 1 98.94 96 LEU A N 1
ATOM 685 C CA . LEU A 1 96 ? -19.156 23.422 9.875 1 98.94 96 LEU A CA 1
ATOM 686 C C . LEU A 1 96 ? -20.312 24.203 10.5 1 98.94 96 LEU A C 1
ATOM 688 O O . LEU A 1 96 ? -20.734 25.219 9.961 1 98.94 96 LEU A O 1
ATOM 692 N N . ALA A 1 97 ? -20.781 23.703 11.578 1 98.81 97 ALA A N 1
ATOM 693 C CA . ALA A 1 97 ? -21.875 24.359 12.266 1 98.81 97 ALA A CA 1
ATOM 694 C C . ALA A 1 97 ? -21.5 25.781 12.703 1 98.81 97 ALA A C 1
ATOM 696 O O . ALA A 1 97 ? -22.297 26.703 12.594 1 98.81 97 ALA A O 1
ATOM 697 N N . GLU A 1 98 ? -20.297 25.922 13.227 1 98.44 98 GLU A N 1
ATOM 698 C CA . GLU A 1 98 ? -19.797 27.234 13.609 1 98.44 98 GLU A CA 1
ATOM 699 C C . GLU A 1 98 ? -19.781 28.188 12.414 1 98.44 98 GLU A C 1
ATOM 701 O O . GLU A 1 98 ? -19.969 29.391 12.562 1 98.44 98 GLU A O 1
ATOM 706 N N . ALA A 1 99 ? -19.578 27.625 11.234 1 98.56 99 ALA A N 1
ATOM 707 C CA . ALA A 1 99 ? -19.516 28.406 10.008 1 98.56 99 ALA A CA 1
ATOM 708 C C . ALA A 1 99 ? -20.906 28.625 9.422 1 98.56 99 ALA A C 1
ATOM 710 O O . ALA A 1 99 ? -21.062 29.328 8.422 1 98.56 99 ALA A O 1
ATOM 711 N N . GLY A 1 100 ? -21.906 28.031 10.055 1 98.69 100 GLY A N 1
ATOM 712 C CA . GLY A 1 100 ? -23.266 28.109 9.516 1 98.69 100 GLY A CA 1
ATOM 713 C C . GLY A 1 100 ? -23.453 27.25 8.273 1 98.69 100 GLY A C 1
ATOM 714 O O . GLY A 1 100 ? -24.266 27.594 7.41 1 98.69 100 GLY A O 1
ATOM 715 N N . LEU A 1 101 ? -22.672 26.219 8.117 1 98.81 101 LEU A N 1
ATOM 716 C CA . LEU A 1 101 ? -22.719 25.359 6.941 1 98.81 101 LEU A CA 1
ATOM 717 C C . LEU A 1 101 ? -23.047 23.922 7.344 1 98.81 101 LEU A C 1
ATOM 719 O O . LEU A 1 101 ? -23.109 23.594 8.531 1 98.81 101 LEU A O 1
ATOM 723 N N . THR A 1 102 ? -23.328 23.094 6.344 1 98.5 102 THR A N 1
ATOM 724 C CA . THR A 1 102 ? -23.562 21.672 6.516 1 98.5 102 THR A CA 1
ATOM 725 C C . THR A 1 102 ? -22.531 20.859 5.734 1 98.5 102 THR A C 1
ATOM 727 O O . THR A 1 102 ? -21.672 21.438 5.055 1 98.5 102 THR A O 1
ATOM 730 N N . ALA A 1 103 ? -22.641 19.562 5.871 1 98.5 103 ALA A N 1
ATOM 731 C CA . ALA A 1 103 ? -21.688 18.672 5.195 1 98.5 103 ALA A CA 1
ATOM 732 C C . ALA A 1 103 ? -21.797 18.828 3.678 1 98.5 103 ALA A C 1
ATOM 734 O O . ALA A 1 103 ? -20.859 18.484 2.951 1 98.5 103 ALA A O 1
ATOM 735 N N . ASP A 1 104 ? -22.828 19.391 3.186 1 98.12 104 ASP A N 1
ATOM 736 C CA . ASP A 1 104 ? -23.047 19.562 1.752 1 98.12 104 ASP A CA 1
ATOM 737 C C . ASP A 1 104 ? -22.062 20.594 1.184 1 98.12 104 ASP A C 1
ATOM 739 O O . ASP A 1 104 ? -21.844 20.641 -0.028 1 98.12 104 ASP A O 1
ATOM 743 N N . ALA A 1 105 ? -21.531 21.406 2.059 1 98.75 105 ALA A N 1
ATOM 744 C CA . ALA A 1 105 ? -20.578 22.438 1.623 1 98.75 105 ALA A CA 1
ATOM 745 C C . ALA A 1 105 ? -19.203 21.844 1.373 1 98.75 105 ALA A C 1
ATOM 747 O O . ALA A 1 105 ? -18.344 22.484 0.748 1 98.75 105 ALA A O 1
ATOM 748 N N . LEU A 1 106 ? -18.953 20.672 1.94 1 98.88 106 LEU A N 1
ATOM 749 C CA . LEU A 1 106 ? -17.656 20.031 1.751 1 98.88 106 LEU A CA 1
ATOM 750 C C . LEU A 1 106 ? -17.469 19.609 0.299 1 98.88 106 LEU A C 1
ATOM 752 O O . LEU A 1 106 ? -18.328 18.938 -0.275 1 98.88 106 LEU A O 1
ATOM 756 N N . LEU A 1 107 ? -16.312 19.953 -0.244 1 98.69 107 LEU A N 1
ATOM 757 C CA . LEU A 1 107 ? -16.047 19.594 -1.635 1 98.69 107 LEU A CA 1
ATOM 758 C C . LEU A 1 107 ? -15.117 18.391 -1.721 1 98.69 107 LEU A C 1
ATOM 760 O O . LEU A 1 107 ? -14.75 17.969 -2.816 1 98.69 107 LEU A O 1
ATOM 764 N N . CYS A 1 108 ? -14.641 17.844 -0.598 1 98.5 108 CYS A N 1
ATOM 765 C CA . CYS A 1 108 ? -13.898 16.594 -0.633 1 98.5 108 CYS A CA 1
ATOM 766 C C . CYS A 1 108 ? -14.812 15.43 -1.012 1 98.5 108 CYS A C 1
ATOM 768 O O . CYS A 1 108 ? -16.031 15.516 -0.855 1 98.5 108 CYS A O 1
ATOM 770 N N . PRO A 1 109 ? -14.281 14.336 -1.579 1 98.06 109 PRO A N 1
ATOM 771 C CA . PRO A 1 109 ? -15.109 13.18 -1.951 1 98.06 109 PRO A CA 1
ATOM 772 C C . PRO A 1 109 ? -15.734 12.492 -0.743 1 98.06 109 PRO A C 1
ATOM 774 O O . PRO A 1 109 ? -15.211 12.594 0.371 1 98.06 109 PRO A O 1
ATOM 777 N N . PRO A 1 110 ? -16.875 11.828 -0.987 1 98.38 110 PRO A N 1
ATOM 778 C CA . PRO A 1 110 ? -17.375 10.945 0.076 1 98.38 110 PRO A CA 1
ATOM 779 C C . PRO A 1 110 ? -16.516 9.703 0.266 1 98.38 110 PRO A C 1
ATOM 781 O O . PRO A 1 110 ? -15.852 9.258 -0.675 1 98.38 110 PRO A O 1
ATOM 784 N N . ALA A 1 111 ? -16.516 9.117 1.458 1 98.44 111 ALA A N 1
ATOM 785 C CA . ALA A 1 111 ? -15.711 7.934 1.745 1 98.44 111 ALA A CA 1
ATOM 786 C C . ALA A 1 111 ? -16.359 7.078 2.828 1 98.44 111 ALA A C 1
ATOM 788 O O . ALA A 1 111 ? -17.172 7.574 3.621 1 98.44 111 ALA A O 1
ATOM 789 N N . TRP A 1 112 ? -16.062 5.766 2.791 1 98.5 112 TRP A N 1
ATOM 790 C CA . TRP A 1 112 ? -16.25 4.941 3.98 1 98.5 112 TRP A CA 1
ATOM 791 C C . TRP A 1 112 ? -15.219 5.281 5.055 1 98.5 112 TRP A C 1
ATOM 793 O O . TRP A 1 112 ? -14.062 5.562 4.742 1 98.5 112 TRP A O 1
ATOM 803 N N . PRO A 1 113 ? -15.656 5.262 6.344 1 98.62 113 PRO A N 1
ATOM 804 C CA . PRO A 1 113 ? -14.641 5.406 7.387 1 98.62 113 PRO A CA 1
ATOM 805 C C . PRO A 1 113 ? -13.602 4.285 7.355 1 98.62 113 PRO A C 1
ATOM 807 O O . PRO A 1 113 ? -13.938 3.131 7.09 1 98.62 113 PRO A O 1
ATOM 810 N N . ALA A 1 114 ? -12.391 4.66 7.586 1 98.25 114 ALA A N 1
ATOM 811 C CA . ALA A 1 114 ? -11.375 3.643 7.859 1 98.25 114 ALA A CA 1
ATOM 812 C C . ALA A 1 114 ? -11.57 3.031 9.242 1 98.25 114 ALA A C 1
ATOM 814 O O . ALA A 1 114 ? -11.086 1.931 9.516 1 98.25 114 ALA A O 1
ATOM 815 N N . ASP A 1 115 ? -12.188 3.738 10.102 1 98.56 115 ASP A N 1
ATOM 816 C CA . ASP A 1 115 ? -12.555 3.213 11.414 1 98.56 115 ASP A CA 1
ATOM 817 C C . ASP A 1 115 ? -13.586 2.092 11.281 1 98.56 115 ASP A C 1
ATOM 819 O O . ASP A 1 115 ? -14.75 2.344 10.945 1 98.56 115 ASP A O 1
ATOM 823 N N . GLU A 1 116 ? -13.211 0.871 11.641 1 97.69 116 GLU A N 1
ATOM 824 C CA . GLU A 1 116 ? -14.008 -0.32 11.359 1 97.69 116 GLU A CA 1
ATOM 825 C C . GLU A 1 116 ? -15.359 -0.267 12.07 1 97.69 116 GLU A C 1
ATOM 827 O O . GLU A 1 116 ? -16.391 -0.523 11.461 1 97.69 116 GLU A O 1
ATOM 832 N N . PRO A 1 117 ? -15.414 0.12 13.414 1 98.06 117 PRO A N 1
ATOM 833 C CA . PRO A 1 117 ? -16.719 0.177 14.078 1 98.06 117 PRO A CA 1
ATOM 834 C C . PRO A 1 117 ? -17.688 1.146 13.391 1 98.06 117 PRO A C 1
ATOM 836 O O . PRO A 1 117 ? -18.859 0.819 13.195 1 98.06 117 PRO A O 1
ATOM 839 N N . SER A 1 118 ? -17.141 2.32 13.008 1 98.75 118 SER A N 1
ATOM 840 C CA . SER A 1 118 ? -17.984 3.297 12.328 1 98.75 118 SER A CA 1
ATOM 841 C C . SER A 1 118 ? -18.391 2.811 10.938 1 98.75 118 SER A C 1
ATOM 843 O O . SER A 1 118 ? -19.531 3.021 10.508 1 98.75 118 SER A O 1
ATOM 845 N N . TYR A 1 119 ? -17.531 2.154 10.273 1 98.56 119 TYR A N 1
ATOM 846 C CA . TYR A 1 119 ? -17.828 1.557 8.977 1 98.56 119 TYR A CA 1
ATOM 847 C C . TYR A 1 119 ? -18.953 0.539 9.086 1 98.56 119 TYR A C 1
ATOM 849 O O . TYR A 1 119 ? -19.938 0.606 8.352 1 98.56 119 TYR A O 1
ATOM 857 N N . HIS A 1 120 ? -18.797 -0.378 10.016 1 98.56 120 HIS A N 1
ATOM 858 C CA . HIS A 1 120 ? -19.797 -1.415 10.234 1 98.56 120 HIS A CA 1
ATOM 859 C C . HIS A 1 120 ? -21.156 -0.808 10.57 1 98.56 120 HIS A C 1
ATOM 861 O O . HIS A 1 120 ? -22.188 -1.26 10.07 1 98.56 120 HIS A O 1
ATOM 867 N N . ALA A 1 121 ? -21.078 0.234 11.422 1 98.44 121 ALA A N 1
ATOM 868 C CA . ALA A 1 121 ? -22.312 0.875 11.844 1 98.44 121 ALA A CA 1
ATOM 869 C C . ALA A 1 121 ? -23.047 1.504 10.656 1 98.44 121 ALA A C 1
ATOM 871 O O . ALA A 1 121 ? -24.266 1.373 10.523 1 98.44 121 ALA A O 1
ATOM 872 N N . LEU A 1 122 ? -22.312 2.195 9.758 1 98.31 122 LEU A N 1
ATOM 873 C CA . LEU A 1 122 ? -22.906 2.816 8.578 1 98.31 122 LEU A CA 1
ATOM 874 C C . LEU A 1 122 ? -23.516 1.764 7.66 1 98.31 122 LEU A C 1
ATOM 876 O O . LEU A 1 122 ? -24.656 1.915 7.195 1 98.31 122 LEU A O 1
ATOM 880 N N . VAL A 1 123 ? -22.75 0.678 7.41 1 98.12 123 VAL A N 1
ATOM 881 C CA . VAL A 1 123 ? -23.203 -0.397 6.531 1 98.12 123 VAL A CA 1
ATOM 882 C C . VAL A 1 123 ? -24.469 -1.031 7.105 1 98.12 123 VAL A C 1
ATOM 884 O O . VAL A 1 123 ? -25.453 -1.22 6.387 1 98.12 123 VAL A O 1
ATOM 887 N N . THR A 1 124 ? -24.469 -1.345 8.383 1 98.12 124 THR A N 1
ATOM 888 C CA . THR A 1 124 ? -25.594 -1.995 9.047 1 98.12 124 THR A CA 1
ATOM 889 C C . THR A 1 124 ? -26.828 -1.112 9 1 98.12 124 THR A C 1
ATOM 891 O O . THR A 1 124 ? -27.953 -1.611 8.844 1 98.12 124 THR A O 1
ATOM 894 N N . ALA A 1 125 ? -26.609 0.182 9.094 1 97.75 125 ALA A N 1
ATOM 895 C CA . ALA A 1 125 ? -27.734 1.126 9.102 1 97.75 125 ALA A CA 1
ATOM 896 C C . ALA A 1 125 ? -28.172 1.465 7.684 1 97.75 125 ALA A C 1
ATOM 898 O O . ALA A 1 125 ? -29.141 2.209 7.488 1 97.75 125 ALA A O 1
ATOM 899 N N . GLY A 1 126 ? -27.5 0.995 6.645 1 97 126 GLY A N 1
ATOM 900 C CA . GLY A 1 126 ? -27.891 1.187 5.258 1 97 126 GLY A CA 1
ATOM 901 C C . GLY A 1 126 ? -27.438 2.521 4.691 1 97 126 GLY A C 1
ATOM 902 O O . GLY A 1 126 ? -28.016 3.01 3.713 1 97 126 GLY A O 1
ATOM 903 N N . HIS A 1 127 ? -26.484 3.174 5.352 1 97.38 127 HIS A N 1
ATOM 904 C CA . HIS A 1 127 ? -25.922 4.426 4.852 1 97.38 127 HIS A CA 1
ATOM 905 C C . HIS A 1 127 ? -24.766 4.164 3.895 1 97.38 127 HIS A C 1
ATOM 907 O O . HIS A 1 127 ? -24.219 3.061 3.859 1 97.38 127 HIS A O 1
ATOM 913 N N . GLY A 1 128 ? -24.516 5.09 3.035 1 97.44 128 GLY A N 1
ATOM 914 C CA . GLY A 1 128 ? -23.391 5.008 2.111 1 97.44 128 GLY A CA 1
ATOM 915 C C . GLY A 1 128 ? -22.203 5.84 2.541 1 97.44 128 GLY A C 1
ATOM 916 O O . GLY A 1 128 ? -22.094 6.223 3.707 1 97.44 128 GLY A O 1
ATOM 917 N N . LYS A 1 129 ? -21.344 6.086 1.668 1 98.38 129 LYS A N 1
ATOM 918 C CA . LYS A 1 129 ? -20.172 6.922 1.897 1 98.38 129 LYS A CA 1
ATOM 919 C C . LYS A 1 129 ? -20.562 8.328 2.32 1 98.38 129 LYS A C 1
ATOM 921 O O . LYS A 1 129 ? -21.594 8.852 1.87 1 98.38 129 LYS A O 1
ATOM 926 N N . GLN A 1 130 ? -19.719 8.906 3.232 1 98.25 130 GLN A N 1
ATOM 927 C CA . GLN A 1 130 ? -19.953 10.242 3.771 1 98.25 130 GLN A CA 1
ATOM 928 C C . GLN A 1 130 ? -18.766 11.164 3.512 1 98.25 130 GLN A C 1
ATOM 930 O O . GLN A 1 130 ? -17.625 10.758 3.65 1 98.25 130 GLN A O 1
ATOM 935 N N . ARG A 1 131 ? -19.047 12.43 3.131 1 98.56 131 ARG A N 1
ATOM 936 C CA . ARG A 1 131 ? -17.969 13.398 2.998 1 98.56 131 ARG A CA 1
ATOM 937 C C . ARG A 1 131 ? -17.312 13.672 4.348 1 98.56 131 ARG A C 1
ATOM 939 O O . ARG A 1 131 ? -16.094 13.875 4.422 1 98.56 131 ARG A O 1
ATOM 946 N N . LEU A 1 132 ? -18.078 13.602 5.418 1 98.81 132 LEU A N 1
ATOM 947 C CA . LEU A 1 132 ? -17.547 13.82 6.758 1 98.81 132 LEU A CA 1
ATOM 948 C C . LEU A 1 132 ? -16.562 12.727 7.133 1 98.81 132 LEU A C 1
ATOM 950 O O . LEU A 1 132 ? -15.695 12.93 7.992 1 98.81 132 LEU A O 1
ATOM 954 N N . ALA A 1 133 ? -16.688 11.547 6.48 1 98.81 133 ALA A N 1
ATOM 955 C CA . ALA A 1 133 ? -15.836 10.414 6.82 1 98.81 133 ALA A CA 1
ATOM 956 C C . ALA A 1 133 ? -14.5 10.492 6.078 1 98.81 133 ALA A C 1
ATOM 958 O O . ALA A 1 133 ? -13.57 9.742 6.387 1 98.81 133 ALA A O 1
ATOM 959 N N . PHE A 1 134 ? -14.414 11.398 5.09 1 98.81 134 PHE A N 1
ATOM 960 C CA . PHE A 1 134 ? -13.164 11.562 4.367 1 98.81 134 PHE A CA 1
ATOM 961 C C . PHE A 1 134 ? -12.062 12.047 5.301 1 98.81 134 PHE A C 1
ATOM 963 O O . PHE A 1 134 ? -12.281 12.938 6.125 1 98.81 134 PHE A O 1
ATOM 970 N N . ASN A 1 135 ? -10.93 11.555 5.18 1 98.81 135 ASN A N 1
ATOM 971 C CA . ASN A 1 135 ? -9.875 11.781 6.16 1 98.81 135 ASN A CA 1
ATOM 972 C C . ASN A 1 135 ? -9.43 13.242 6.18 1 98.81 135 ASN A C 1
ATOM 974 O O . ASN A 1 135 ? -8.805 13.688 7.137 1 98.81 135 ASN A O 1
ATOM 978 N N . CYS A 1 136 ? -9.773 14.016 5.203 1 98.81 136 CYS A N 1
ATOM 979 C CA . CYS A 1 136 ? -9.398 15.43 5.148 1 98.81 136 CYS A CA 1
ATOM 980 C C . CYS A 1 136 ? -10.586 16.312 5.496 1 98.81 136 CYS A C 1
ATOM 982 O O . CYS A 1 136 ? -10.508 17.547 5.367 1 98.81 136 CYS A O 1
ATOM 984 N N . SER A 1 137 ? -11.711 15.812 5.906 1 98.94 137 SER A N 1
ATOM 985 C CA . SER A 1 137 ? -12.914 16.625 6.094 1 98.94 137 SER A CA 1
ATOM 986 C C . SER A 1 137 ? -12.688 17.703 7.141 1 98.94 137 SER A C 1
ATOM 988 O O . SER A 1 137 ? -13.242 18.797 7.039 1 98.94 137 SER A O 1
ATOM 990 N N . GLY A 1 138 ? -11.859 17.422 8.188 1 98.94 138 GLY A N 1
ATOM 991 C CA . GLY A 1 138 ? -11.531 18.438 9.164 1 98.94 138 GLY A CA 1
ATOM 992 C C . GLY A 1 138 ? -10.852 19.656 8.562 1 98.94 138 GLY A C 1
ATOM 993 O O . GLY A 1 138 ? -11.211 20.781 8.867 1 98.94 138 GLY A O 1
ATOM 994 N N . LYS A 1 139 ? -9.867 19.422 7.715 1 98.94 139 LYS A N 1
ATOM 995 C CA . LYS A 1 139 ? -9.188 20.516 7.012 1 98.94 139 LYS A CA 1
ATOM 996 C C . LYS A 1 139 ? -10.164 21.297 6.141 1 98.94 139 LYS A C 1
ATOM 998 O O . LYS A 1 139 ? -10.141 22.531 6.125 1 98.94 139 LYS A O 1
ATOM 1003 N N . HIS A 1 140 ? -11.008 20.578 5.414 1 98.94 140 HIS A N 1
ATOM 1004 C CA . HIS A 1 140 ? -11.984 21.234 4.543 1 98.94 140 HIS A CA 1
ATOM 1005 C C . HIS A 1 140 ? -12.961 22.078 5.348 1 98.94 140 HIS A C 1
ATOM 1007 O O . HIS A 1 140 ? -13.32 23.188 4.93 1 98.94 140 HIS A O 1
ATOM 1013 N N . ALA A 1 141 ? -13.391 21.531 6.469 1 98.94 141 ALA A N 1
ATOM 1014 C CA . ALA A 1 141 ? -14.273 22.297 7.34 1 98.94 141 ALA A CA 1
ATOM 1015 C C . ALA A 1 141 ? -13.594 23.578 7.812 1 98.94 141 ALA A C 1
ATOM 1017 O O . ALA A 1 141 ? -14.211 24.656 7.824 1 98.94 141 ALA A O 1
ATOM 1018 N N . ALA A 1 142 ? -12.352 23.484 8.211 1 98.94 142 ALA A N 1
ATOM 1019 C CA . ALA A 1 142 ? -11.594 24.656 8.641 1 98.94 142 ALA A CA 1
ATOM 1020 C C . ALA A 1 142 ? -11.445 25.672 7.508 1 98.94 142 ALA A C 1
ATOM 1022 O O . ALA A 1 142 ? -11.578 26.875 7.727 1 98.94 142 ALA A O 1
ATOM 1023 N N . PHE A 1 143 ? -11.125 25.203 6.262 1 98.94 143 PHE A N 1
ATOM 1024 C CA . PHE A 1 143 ? -11.094 26.047 5.078 1 98.94 143 PHE A CA 1
ATOM 1025 C C . PHE A 1 143 ? -12.383 26.844 4.949 1 98.94 143 PHE A C 1
ATOM 1027 O O . PHE A 1 143 ? -12.359 28.062 4.797 1 98.94 143 PHE A O 1
ATOM 1034 N N . LEU A 1 144 ? -13.508 26.125 5.016 1 98.94 144 LEU A N 1
ATOM 1035 C CA . LEU A 1 144 ? -14.82 26.734 4.824 1 98.94 144 LEU A CA 1
ATOM 1036 C C . LEU A 1 144 ? -15.102 27.781 5.895 1 98.94 144 LEU A C 1
ATOM 1038 O O . LEU A 1 144 ? -15.625 28.844 5.598 1 98.94 144 LEU A O 1
ATOM 1042 N N . TRP A 1 145 ? -14.766 27.422 7.148 1 98.94 145 TRP A N 1
ATOM 1043 C CA . TRP A 1 145 ? -15 28.391 8.219 1 98.94 145 TRP A CA 1
ATOM 1044 C C . TRP A 1 145 ? -14.164 29.656 8 1 98.94 145 TRP A C 1
ATOM 1046 O O . TRP A 1 145 ? -14.656 30.766 8.195 1 98.94 145 TRP A O 1
ATOM 1056 N N . GLY A 1 146 ? -12.883 29.516 7.59 1 98.88 146 GLY A N 1
ATOM 1057 C CA . GLY A 1 146 ? -12.062 30.656 7.234 1 98.88 146 GLY A CA 1
ATOM 1058 C C . GLY A 1 146 ? -12.672 31.516 6.133 1 98.88 146 GLY A C 1
ATOM 1059 O O . GLY A 1 146 ? -12.656 32.75 6.211 1 98.88 146 GLY A O 1
ATOM 1060 N N . CYS A 1 147 ? -13.195 30.859 5.137 1 98.88 147 CYS A N 1
ATOM 1061 C CA . CYS A 1 147 ? -13.836 31.562 4.031 1 98.88 147 CYS A CA 1
ATOM 1062 C C . CYS A 1 147 ? -15.016 32.375 4.523 1 98.88 147 CYS A C 1
ATOM 1064 O O . CYS A 1 147 ? -15.156 33.562 4.156 1 98.88 147 CYS A O 1
ATOM 1066 N N . VAL A 1 148 ? -15.859 31.766 5.312 1 98.94 148 VAL A N 1
ATOM 1067 C CA . VAL A 1 148 ? -17.031 32.469 5.82 1 98.94 148 VAL A CA 1
ATOM 1068 C C . VAL A 1 148 ? -16.609 33.688 6.621 1 98.94 148 VAL A C 1
ATOM 1070 O O . VAL A 1 148 ? -17.141 34.781 6.426 1 98.94 148 VAL A O 1
ATOM 1073 N N . LYS A 1 149 ? -15.609 33.562 7.477 1 98.81 149 LYS A N 1
ATOM 1074 C CA . LYS A 1 149 ? -15.148 34.625 8.336 1 98.81 149 LYS A CA 1
ATOM 1075 C C . LYS A 1 149 ? -14.547 35.781 7.516 1 98.81 149 LYS A C 1
ATOM 1077 O O . LYS A 1 149 ? -14.656 36.938 7.887 1 98.81 149 LYS A O 1
ATOM 1082 N N . SER A 1 150 ? -13.961 35.469 6.383 1 98.75 150 SER A N 1
ATOM 1083 C CA . SER A 1 150 ? -13.266 36.438 5.566 1 98.75 150 SER A CA 1
ATOM 1084 C C . SER A 1 150 ? -14.164 36.969 4.453 1 98.75 150 SER A C 1
ATOM 1086 O O . SER A 1 150 ? -13.758 37.844 3.674 1 98.75 150 SER A O 1
ATOM 1088 N N . GLY A 1 151 ? -15.367 36.375 4.332 1 98.62 151 GLY A N 1
ATOM 1089 C CA . GLY A 1 151 ? -16.281 36.781 3.283 1 98.62 151 GLY A CA 1
ATOM 1090 C C . GLY A 1 151 ? -15.898 36.281 1.91 1 98.62 151 GLY A C 1
ATOM 1091 O O . GLY A 1 151 ? -16.125 36.969 0.903 1 98.62 151 GLY A O 1
ATOM 1092 N N . TRP A 1 152 ? -15.18 35.188 1.791 1 98.81 152 TRP A N 1
ATOM 1093 C CA . TRP A 1 152 ? -14.758 34.594 0.529 1 98.81 152 TRP A CA 1
ATOM 1094 C C . TRP A 1 152 ? -15.758 33.531 0.068 1 98.81 152 TRP A C 1
ATOM 1096 O O . TRP A 1 152 ? -16.5 33 0.879 1 98.81 152 TRP A O 1
ATOM 1106 N N . PRO A 1 153 ? -15.859 33.281 -1.25 1 98.56 153 PRO A N 1
ATOM 1107 C CA . PRO A 1 153 ? -16.797 32.281 -1.747 1 98.56 153 PRO A CA 1
ATOM 1108 C C . PRO A 1 153 ? -16.516 30.875 -1.186 1 98.56 153 PRO A C 1
ATOM 1110 O O . PRO A 1 153 ? -15.352 30.453 -1.118 1 98.56 153 PRO A O 1
ATOM 1113 N N . THR A 1 154 ? -17.547 30.188 -0.746 1 98.69 154 THR A N 1
ATOM 1114 C CA . THR A 1 154 ? -17.391 28.859 -0.165 1 98.69 154 THR A CA 1
ATOM 1115 C C . THR A 1 154 ? -17.516 27.781 -1.238 1 98.69 154 THR A C 1
ATOM 1117 O O . THR A 1 154 ? -17.047 26.656 -1.053 1 98.69 154 THR A O 1
ATOM 1120 N N . GLU A 1 155 ? -18.062 28.094 -2.424 1 98.31 155 GLU A N 1
ATOM 1121 C CA . GLU A 1 155 ? -18.344 27.109 -3.469 1 98.31 155 GLU A CA 1
ATOM 1122 C C . GLU A 1 155 ? -17.094 26.812 -4.297 1 98.31 155 GLU A C 1
ATOM 1124 O O . GLU A 1 155 ? -17.047 25.828 -5.039 1 98.31 155 GLU A O 1
ATOM 1129 N N . THR A 1 156 ? -16.062 27.703 -4.172 1 98.5 156 THR A N 1
ATOM 1130 C CA . THR A 1 156 ? -14.875 27.562 -5.016 1 98.5 156 THR A CA 1
ATOM 1131 C C . THR A 1 156 ? -13.602 27.531 -4.168 1 98.5 156 THR A C 1
ATOM 1133 O O . THR A 1 156 ? -12.523 27.891 -4.645 1 98.5 156 THR A O 1
ATOM 1136 N N . TYR A 1 157 ? -13.703 27.109 -2.863 1 98.69 157 TYR A N 1
ATOM 1137 C CA . TYR A 1 157 ? -12.633 27.312 -1.897 1 98.69 157 TYR A CA 1
ATOM 1138 C C . TYR A 1 157 ? -11.43 26.422 -2.234 1 98.69 157 TYR A C 1
ATOM 1140 O O . TYR A 1 157 ? -10.352 26.594 -1.665 1 98.69 157 TYR A O 1
ATOM 1148 N N . LEU A 1 158 ? -11.57 25.516 -3.191 1 98.44 158 LEU A N 1
ATOM 1149 C CA . LEU A 1 158 ? -10.469 24.641 -3.561 1 98.44 158 LEU A CA 1
ATOM 1150 C C . LEU A 1 158 ? -9.734 25.172 -4.789 1 98.44 158 LEU A C 1
ATOM 1152 O O . LEU A 1 158 ? -8.68 24.656 -5.152 1 98.44 158 LEU A O 1
ATOM 1156 N N . GLU A 1 159 ? -10.266 26.188 -5.449 1 97.38 159 GLU A N 1
ATOM 1157 C CA . GLU A 1 159 ? -9.641 26.719 -6.656 1 97.38 159 GLU A CA 1
ATOM 1158 C C . GLU A 1 159 ? -8.297 27.375 -6.336 1 97.38 159 GLU A C 1
ATOM 1160 O O . GLU A 1 159 ? -8.188 28.109 -5.355 1 97.38 159 GLU A O 1
ATOM 1165 N N . PRO A 1 160 ? -7.215 27.094 -7.09 1 92.94 160 PRO A N 1
ATOM 1166 C CA . PRO A 1 160 ? -5.887 27.641 -6.805 1 92.94 160 PRO A CA 1
ATOM 1167 C C . PRO A 1 160 ? -5.883 29.156 -6.699 1 92.94 160 PRO A C 1
ATOM 1169 O O . PRO A 1 160 ? -5.125 29.719 -5.906 1 92.94 160 PRO A O 1
ATOM 1172 N N . GLY A 1 161 ? -6.688 29.875 -7.457 1 94.75 161 GLY A N 1
ATOM 1173 C CA . GLY A 1 161 ? -6.727 31.328 -7.434 1 94.75 161 GLY A CA 1
ATOM 1174 C C . GLY A 1 161 ? -7.613 31.875 -6.336 1 94.75 161 GLY A C 1
ATOM 1175 O O . GLY A 1 161 ? -7.707 33.094 -6.164 1 94.75 161 GLY A O 1
ATOM 1176 N N . HIS A 1 162 ? -8.242 30.969 -5.547 1 98.25 162 HIS A N 1
ATOM 1177 C CA . HIS A 1 162 ? -9.086 31.406 -4.434 1 98.25 162 HIS A CA 1
ATOM 1178 C C . HIS A 1 162 ? -8.258 32.094 -3.348 1 98.25 162 HIS A C 1
ATOM 1180 O O . HIS A 1 162 ? -7.16 31.625 -3.021 1 98.25 162 HIS A O 1
ATOM 1186 N N . PRO A 1 163 ? -8.719 33.125 -2.746 1 98.69 163 PRO A N 1
ATOM 1187 C CA . PRO A 1 163 ? -7.949 33.844 -1.724 1 98.69 163 PRO A CA 1
ATOM 1188 C C . PRO A 1 163 ? -7.496 32.938 -0.585 1 98.69 163 PRO A C 1
ATOM 1190 O O . PRO A 1 163 ? -6.395 33.094 -0.056 1 98.69 163 PRO A O 1
ATOM 1193 N N . LEU A 1 164 ? -8.312 32 -0.18 1 98.75 164 LEU A N 1
ATOM 1194 C CA . LEU A 1 164 ? -7.93 31.062 0.856 1 98.75 164 LEU A CA 1
ATOM 1195 C C . LEU A 1 164 ? -6.699 30.266 0.432 1 98.75 164 LEU A C 1
ATOM 1197 O O . LEU A 1 164 ? -5.773 30.078 1.223 1 98.75 164 LEU A O 1
ATOM 1201 N N . GLN A 1 165 ? -6.727 29.719 -0.761 1 98.25 165 GLN A N 1
ATOM 1202 C CA . GLN A 1 165 ? -5.621 28.891 -1.229 1 98.25 165 GLN A CA 1
ATOM 1203 C C . GLN A 1 165 ? -4.352 29.719 -1.41 1 98.25 165 GLN A C 1
ATOM 1205 O O . GLN A 1 165 ? -3.244 29.219 -1.192 1 98.25 165 GLN A O 1
ATOM 1210 N N . GLU A 1 166 ? -4.48 30.938 -1.796 1 97.62 166 GLU A N 1
ATOM 1211 C CA . GLU A 1 166 ? -3.336 31.828 -1.853 1 97.62 166 GLU A CA 1
ATOM 1212 C C . GLU A 1 166 ? -2.727 32.031 -0.469 1 97.62 166 GLU A C 1
ATOM 1214 O O . GLU A 1 166 ? -1.503 32.062 -0.318 1 97.62 166 GLU A O 1
ATOM 1219 N N . LEU A 1 167 ? -3.598 32.219 0.502 1 98.25 167 LEU A N 1
ATOM 1220 C CA . LEU A 1 167 ? -3.137 32.375 1.878 1 98.25 167 LEU A CA 1
ATOM 1221 C C . LEU A 1 167 ? -2.432 31.125 2.357 1 98.25 167 LEU A C 1
ATOM 1223 O O . LEU A 1 167 ? -1.429 31.188 3.068 1 98.25 167 LEU A O 1
ATOM 1227 N N . VAL A 1 168 ? -2.949 29.953 2.004 1 98.12 168 VAL A N 1
ATOM 1228 C CA . VAL A 1 168 ? -2.328 28.688 2.34 1 98.12 168 VAL A CA 1
ATOM 1229 C C . VAL A 1 168 ? -0.924 28.625 1.743 1 98.12 168 VAL A C 1
ATOM 1231 O O . VAL A 1 168 ? 0.033 28.25 2.432 1 98.12 168 VAL A O 1
ATOM 1234 N N . LEU A 1 169 ? -0.796 28.984 0.492 1 97 169 LEU A N 1
ATOM 1235 C CA . LEU A 1 169 ? 0.5 28.969 -0.177 1 97 169 LEU A CA 1
ATOM 1236 C C . LEU A 1 169 ? 1.482 29.906 0.501 1 97 169 LEU A C 1
ATOM 1238 O O . LEU A 1 169 ? 2.658 29.578 0.67 1 97 169 LEU A O 1
ATOM 1242 N N . GLN A 1 170 ? 1.011 31.031 0.878 1 97.31 170 GLN A N 1
ATOM 1243 C CA . GLN A 1 170 ? 1.844 32 1.59 1 97.31 170 GLN A CA 1
ATOM 1244 C C . GLN A 1 170 ? 2.316 31.438 2.928 1 97.31 170 GLN A C 1
ATOM 1246 O O . GLN A 1 170 ? 3.475 31.625 3.309 1 97.31 170 GLN A O 1
ATOM 1251 N N . THR A 1 171 ? 1.418 30.828 3.633 1 98.19 171 THR A N 1
ATOM 1252 C CA . THR A 1 171 ? 1.752 30.219 4.918 1 98.19 171 THR A CA 1
ATOM 1253 C C . THR A 1 171 ? 2.789 29.109 4.742 1 98.19 171 THR A C 1
ATOM 1255 O O . THR A 1 171 ? 3.744 29.031 5.516 1 98.19 171 THR A O 1
ATOM 1258 N N . VAL A 1 172 ? 2.615 28.234 3.721 1 97.94 172 VAL A N 1
ATOM 1259 C CA . VAL A 1 172 ? 3.57 27.172 3.432 1 97.94 172 VAL A CA 1
ATOM 1260 C C . VAL A 1 172 ? 4.945 27.766 3.146 1 97.94 172 VAL A C 1
ATOM 1262 O O . VAL A 1 172 ? 5.957 27.297 3.66 1 97.94 172 VAL A O 1
ATOM 1265 N N . GLU A 1 173 ? 4.957 28.828 2.359 1 97.5 173 GLU A N 1
ATOM 1266 C CA . GLU A 1 173 ? 6.211 29.516 2.035 1 97.5 173 GLU A CA 1
ATOM 1267 C C . GLU A 1 173 ? 6.883 30.062 3.291 1 97.5 173 GLU A C 1
ATOM 1269 O O . GLU A 1 173 ? 8.094 29.922 3.463 1 97.5 173 GLU A O 1
ATOM 1274 N N . GLU A 1 174 ? 6.117 30.672 4.109 1 97.44 174 GLU A N 1
ATOM 1275 C CA . GLU A 1 174 ? 6.629 31.266 5.34 1 97.44 174 GLU A CA 1
ATOM 1276 C C . GLU A 1 174 ? 7.281 30.219 6.238 1 97.44 174 GLU A C 1
ATOM 1278 O O . GLU A 1 174 ? 8.352 30.453 6.797 1 97.44 174 GLU A O 1
ATOM 1283 N N . PHE A 1 175 ? 6.703 29.078 6.367 1 97.81 175 PHE A N 1
ATOM 1284 C CA . PHE A 1 175 ? 7.156 28.094 7.344 1 97.81 175 PHE A CA 1
ATOM 1285 C C . PHE A 1 175 ? 8.234 27.203 6.75 1 97.81 175 PHE A C 1
ATOM 1287 O O . PHE A 1 175 ? 9.109 26.719 7.469 1 97.81 175 PHE A O 1
ATOM 1294 N N . THR A 1 176 ? 8.211 26.969 5.438 1 97.62 176 THR A N 1
ATOM 1295 C CA . THR A 1 176 ? 9.188 26.062 4.828 1 97.62 176 THR A CA 1
ATOM 1296 C C . THR A 1 176 ? 10.406 26.844 4.332 1 97.62 176 THR A C 1
ATOM 1298 O O . THR A 1 176 ? 11.469 26.266 4.117 1 97.62 176 THR A O 1
ATOM 1301 N N . GLY A 1 177 ? 10.227 28.125 4.113 1 94.94 177 GLY A N 1
ATOM 1302 C CA . GLY A 1 177 ? 11.328 28.984 3.684 1 94.94 177 GLY A CA 1
ATOM 1303 C C . GLY A 1 177 ? 11.523 29 2.18 1 94.94 177 GLY A C 1
ATOM 1304 O O . GLY A 1 177 ? 12.344 29.75 1.659 1 94.94 177 GLY A O 1
ATOM 1305 N N . GLY A 1 178 ? 10.805 28.156 1.425 1 89.94 178 GLY A N 1
ATOM 1306 C CA . GLY A 1 178 ? 10.914 28.109 -0.025 1 89.94 178 GLY A CA 1
ATOM 1307 C C . GLY A 1 178 ? 9.617 28.453 -0.733 1 89.94 178 GLY A C 1
ATOM 1308 O O . GLY A 1 178 ? 8.531 28.234 -0.197 1 89.94 178 GLY A O 1
ATOM 1309 N N . THR A 1 179 ? 9.828 28.969 -1.886 1 86 179 THR A N 1
ATOM 1310 C CA . THR A 1 179 ? 8.656 29.266 -2.703 1 86 179 THR A CA 1
ATOM 1311 C C . THR A 1 179 ? 7.988 27.984 -3.174 1 86 179 THR A C 1
ATOM 1313 O O . THR A 1 179 ? 8.633 27.125 -3.793 1 86 179 THR A O 1
ATOM 1316 N N . PRO A 1 180 ? 6.699 27.938 -2.814 1 83 180 PRO A N 1
ATOM 1317 C CA . PRO A 1 180 ? 5.977 26.766 -3.303 1 83 180 PRO A CA 1
ATOM 1318 C C . PRO A 1 180 ? 6.027 26.625 -4.824 1 83 180 PRO A C 1
ATOM 1320 O O . PRO A 1 180 ? 5.926 27.625 -5.539 1 83 180 PRO A O 1
ATOM 1323 N N . GLN A 1 181 ? 6.184 25.438 -5.242 1 86.25 181 GLN A N 1
ATOM 1324 C CA . GLN A 1 181 ? 6.312 25.141 -6.668 1 86.25 181 GLN A CA 1
ATOM 1325 C C . GLN A 1 181 ? 5.355 24.031 -7.086 1 86.25 181 GLN A C 1
ATOM 1327 O O . GLN A 1 181 ? 4.887 23.25 -6.25 1 86.25 181 GLN A O 1
ATOM 1332 N N . HIS A 1 182 ? 4.961 24.094 -8.352 1 89.19 182 HIS A N 1
ATOM 1333 C CA . HIS A 1 182 ? 4.273 22.969 -8.984 1 89.19 182 HIS A CA 1
ATOM 1334 C C . HIS A 1 182 ? 2.979 22.641 -8.258 1 89.19 182 HIS A C 1
ATOM 1336 O O . HIS A 1 182 ? 2.803 21.516 -7.785 1 89.19 182 HIS A O 1
ATOM 1342 N N . VAL A 1 183 ? 2.125 23.469 -8.258 1 91.69 183 VAL A N 1
ATOM 1343 C CA . VAL A 1 183 ? 0.83 23.266 -7.613 1 91.69 183 VAL A CA 1
ATOM 1344 C C . VAL A 1 183 ? -0.017 22.297 -8.43 1 91.69 183 VAL A C 1
ATOM 1346 O O . VAL A 1 183 ? -0.062 22.375 -9.656 1 91.69 183 VAL A O 1
ATOM 1349 N N . THR A 1 184 ? -0.531 21.297 -7.871 1 95.69 184 THR A N 1
ATOM 1350 C CA . THR A 1 184 ? -1.474 20.375 -8.477 1 95.69 184 THR A CA 1
ATOM 1351 C C . THR A 1 184 ? -2.596 20.031 -7.504 1 95.69 184 THR A C 1
ATOM 1353 O O . THR A 1 184 ? -2.83 20.75 -6.539 1 95.69 184 THR A O 1
ATOM 1356 N N . VAL A 1 185 ? -3.424 19.047 -7.844 1 97.69 185 VAL A N 1
ATOM 1357 C CA . VAL A 1 185 ? -4.609 18.719 -7.059 1 97.69 185 VAL A CA 1
ATOM 1358 C C . VAL A 1 185 ? -4.332 17.5 -6.18 1 97.69 185 VAL A C 1
ATOM 1360 O O . VAL A 1 185 ? -3.91 16.453 -6.676 1 97.69 185 VAL A O 1
ATOM 1363 N N . ASP A 1 186 ? -4.527 17.656 -4.902 1 97.81 186 ASP A N 1
ATOM 1364 C CA . ASP A 1 186 ? -4.367 16.578 -3.926 1 97.81 186 ASP A CA 1
ATOM 1365 C C . ASP A 1 186 ? -5.543 15.609 -3.98 1 97.81 186 ASP A C 1
ATOM 1367 O O . ASP A 1 186 ? -6.512 15.844 -4.707 1 97.81 186 ASP A O 1
ATOM 1371 N N . GLY A 1 187 ? -5.391 14.523 -3.258 1 97.56 187 GLY A N 1
ATOM 1372 C CA . GLY A 1 187 ? -6.426 13.5 -3.24 1 97.56 187 GLY A CA 1
ATOM 1373 C C . GLY A 1 187 ? -7.785 14.039 -2.844 1 97.56 187 GLY A C 1
ATOM 1374 O O . GLY A 1 187 ? -8.812 13.625 -3.395 1 97.56 187 GLY A O 1
ATOM 1375 N N . CYS A 1 188 ? -7.84 14.969 -1.895 1 98.31 188 CYS A N 1
ATOM 1376 C CA . CYS A 1 188 ? -9.094 15.492 -1.379 1 98.31 188 CYS A CA 1
ATOM 1377 C C . CYS A 1 188 ? -9.656 16.578 -2.299 1 98.31 188 CYS A C 1
ATOM 1379 O O . CYS A 1 188 ? -10.773 17.047 -2.107 1 98.31 188 CYS A O 1
ATOM 1381 N N . GLY A 1 189 ? -8.844 16.984 -3.258 1 98.25 189 GLY A N 1
ATOM 1382 C CA . GLY A 1 189 ? -9.273 17.984 -4.211 1 98.25 189 GLY A CA 1
ATOM 1383 C C . GLY A 1 189 ? -8.625 19.344 -3.994 1 98.25 189 GLY A C 1
ATOM 1384 O O . GLY A 1 189 ? -8.672 20.203 -4.871 1 98.25 189 GLY A O 1
ATOM 1385 N N . ALA A 1 190 ? -8.023 19.562 -2.83 1 98.25 190 ALA A N 1
ATOM 1386 C CA . ALA A 1 190 ? -7.359 20.844 -2.539 1 98.25 190 ALA A CA 1
ATOM 1387 C C . ALA A 1 190 ? -6.023 20.938 -3.268 1 98.25 190 ALA A C 1
ATOM 1389 O O . ALA A 1 190 ? -5.438 19.922 -3.648 1 98.25 190 ALA A O 1
ATOM 1390 N N . PRO A 1 191 ? -5.566 22.156 -3.471 1 97 191 PRO A N 1
ATOM 1391 C CA . PRO A 1 191 ? -4.227 22.312 -4.047 1 97 191 PRO A CA 1
ATOM 1392 C C . PRO A 1 191 ? -3.133 21.719 -3.16 1 97 191 PRO A C 1
ATOM 1394 O O . PRO A 1 191 ? -3.205 21.828 -1.934 1 97 191 PRO A O 1
ATOM 1397 N N . VAL A 1 192 ? -2.211 21.109 -3.777 1 95.69 192 VAL A N 1
ATOM 1398 C CA . VAL A 1 192 ? -0.991 20.656 -3.115 1 95.69 192 VAL A CA 1
ATOM 1399 C C . VAL A 1 192 ? 0.229 21.219 -3.842 1 95.69 192 VAL A C 1
ATOM 1401 O O . VAL A 1 192 ? 0.217 21.359 -5.066 1 95.69 192 VAL A O 1
ATOM 1404 N N . VAL A 1 193 ? 1.25 21.531 -3.041 1 95.12 193 VAL A N 1
ATOM 1405 C CA . VAL A 1 193 ? 2.438 22.172 -3.598 1 95.12 193 VAL A CA 1
ATOM 1406 C C . VAL A 1 193 ? 3.682 21.375 -3.219 1 95.12 193 VAL A C 1
ATOM 1408 O O . VAL A 1 193 ? 3.668 20.609 -2.248 1 95.12 193 VAL A O 1
ATOM 1411 N N . ALA A 1 194 ? 4.699 21.547 -4.059 1 96.81 194 ALA A N 1
ATOM 1412 C CA . ALA A 1 194 ? 5.965 20.859 -3.803 1 96.81 194 ALA A CA 1
ATOM 1413 C C . ALA A 1 194 ? 6.871 21.688 -2.904 1 96.81 194 ALA A C 1
ATOM 1415 O O . ALA A 1 194 ? 6.875 22.922 -2.988 1 96.81 194 ALA A O 1
ATOM 1416 N N . THR A 1 195 ? 7.512 21.078 -2.029 1 96.94 195 THR A N 1
ATOM 1417 C CA . THR A 1 195 ? 8.57 21.641 -1.198 1 96.94 195 THR A CA 1
ATOM 1418 C C . THR A 1 195 ? 9.711 20.641 -1.021 1 96.94 195 THR A C 1
ATOM 1420 O O . THR A 1 195 ? 9.688 19.562 -1.613 1 96.94 195 THR A O 1
ATOM 1423 N N . SER A 1 196 ? 10.781 21.062 -0.364 1 98 196 SER A N 1
ATOM 1424 C CA . SER A 1 196 ? 11.867 20.141 -0.057 1 98 196 SER A CA 1
ATOM 1425 C C . SER A 1 196 ? 11.688 19.516 1.32 1 98 196 SER A C 1
ATOM 1427 O O . SER A 1 196 ? 10.93 20.031 2.15 1 98 196 SER A O 1
ATOM 1429 N N . LEU A 1 197 ? 12.344 18.391 1.541 1 98.75 197 LEU A N 1
ATOM 1430 C CA . LEU A 1 197 ? 12.328 17.797 2.875 1 98.75 197 LEU A CA 1
ATOM 1431 C C . LEU A 1 197 ? 12.984 18.734 3.889 1 98.75 197 LEU A C 1
ATOM 1433 O O . LEU A 1 197 ? 12.57 18.781 5.051 1 98.75 197 LEU A O 1
ATOM 1437 N N . VAL A 1 198 ? 13.945 19.484 3.453 1 98.81 198 VAL A N 1
ATOM 1438 C CA . VAL A 1 198 ? 14.594 20.438 4.336 1 98.81 198 VAL A CA 1
ATOM 1439 C C . VAL A 1 198 ? 13.586 21.516 4.75 1 98.81 198 VAL A C 1
ATOM 1441 O O . VAL A 1 198 ? 13.492 21.875 5.926 1 98.81 198 VAL A O 1
ATOM 1444 N N . GLY A 1 199 ? 12.883 22.031 3.752 1 98.5 199 GLY A N 1
ATOM 1445 C CA . GLY A 1 199 ? 11.844 23 4.066 1 98.5 199 GLY A CA 1
ATOM 1446 C C . GLY A 1 199 ? 10.773 22.453 4.992 1 98.5 199 GLY A C 1
ATOM 1447 O O . GLY A 1 199 ? 10.344 23.141 5.93 1 98.5 199 GLY A O 1
ATOM 1448 N N . LEU A 1 200 ? 10.344 21.219 4.742 1 98.75 200 LEU A N 1
ATOM 1449 C CA . LEU A 1 200 ? 9.344 20.594 5.594 1 98.75 200 LEU A CA 1
ATOM 1450 C C . LEU A 1 200 ? 9.875 20.406 7.012 1 98.75 200 LEU A C 1
ATOM 1452 O O . LEU A 1 200 ? 9.164 20.672 7.984 1 98.75 200 LEU A O 1
ATOM 1456 N N . ALA A 1 201 ? 11.102 19.938 7.113 1 98.94 201 ALA A N 1
ATOM 1457 C CA . ALA A 1 201 ? 11.719 19.766 8.43 1 98.94 201 ALA A CA 1
ATOM 1458 C C . ALA A 1 201 ? 11.812 21.094 9.172 1 98.94 201 ALA A C 1
ATOM 1460 O O . ALA A 1 201 ? 11.617 21.141 10.391 1 98.94 201 ALA A O 1
ATOM 1461 N N . ARG A 1 202 ? 12.109 22.141 8.492 1 98.75 202 ARG A N 1
ATOM 1462 C CA . ARG A 1 202 ? 12.172 23.469 9.094 1 98.75 202 ARG A CA 1
ATOM 1463 C C . ARG A 1 202 ? 10.812 23.875 9.672 1 98.75 202 ARG A C 1
ATOM 1465 O O . ARG A 1 202 ? 10.734 24.375 10.797 1 98.75 202 ARG A O 1
ATOM 1472 N N . ALA A 1 203 ? 9.797 23.672 8.867 1 98.75 203 ALA A N 1
ATOM 1473 C CA . ALA A 1 203 ? 8.445 23.969 9.336 1 98.75 203 ALA A CA 1
ATOM 1474 C C . ALA A 1 203 ? 8.133 23.188 10.617 1 98.75 203 ALA A C 1
ATOM 1476 O O . ALA A 1 203 ? 7.582 23.75 11.57 1 98.75 203 ALA A O 1
ATOM 1477 N N . TYR A 1 204 ? 8.547 21.953 10.672 1 98.94 204 TYR A N 1
ATOM 1478 C CA . TYR A 1 204 ? 8.219 21.109 11.812 1 98.94 204 TYR A CA 1
ATOM 1479 C C . TYR A 1 204 ? 9.109 21.422 13.008 1 98.94 204 TYR A C 1
ATOM 1481 O O . TYR A 1 204 ? 8.703 21.25 14.156 1 98.94 204 TYR A O 1
ATOM 1489 N N . SER A 1 205 ? 10.32 21.844 12.727 1 98.75 205 SER A N 1
ATOM 1490 C CA . SER A 1 205 ? 11.148 22.391 13.805 1 98.75 205 SER A CA 1
ATOM 1491 C C . SER A 1 205 ? 10.453 23.562 14.492 1 98.75 205 SER A C 1
ATOM 1493 O O . SER A 1 205 ? 10.398 23.609 15.727 1 98.75 205 SER A O 1
ATOM 1495 N N . THR A 1 206 ? 9.906 24.438 13.68 1 98.44 206 THR A N 1
ATOM 1496 C CA . THR A 1 206 ? 9.188 25.594 14.195 1 98.44 206 THR A CA 1
ATOM 1497 C C . THR A 1 206 ? 7.949 25.172 14.977 1 98.44 206 THR A C 1
ATOM 1499 O O . THR A 1 206 ? 7.711 25.641 16.094 1 98.44 206 THR A O 1
ATOM 1502 N N . LEU A 1 207 ? 7.18 24.25 14.445 1 98.81 207 LEU A N 1
ATOM 1503 C CA . LEU A 1 207 ? 5.977 23.75 15.109 1 98.81 207 LEU A CA 1
ATOM 1504 C C . LEU A 1 207 ? 6.324 23.062 16.422 1 98.81 207 LEU A C 1
ATOM 1506 O O . LEU A 1 207 ? 5.723 23.359 17.453 1 98.81 207 LEU A O 1
ATOM 1510 N N . GLY A 1 208 ? 7.305 22.156 16.375 1 98.69 208 GLY A N 1
ATOM 1511 C CA . GLY A 1 208 ? 7.699 21.453 17.578 1 98.69 208 GLY A CA 1
ATOM 1512 C C . GLY A 1 208 ? 8.125 22.375 18.703 1 98.69 208 GLY A C 1
ATOM 1513 O O . GLY A 1 208 ? 7.691 22.219 19.844 1 98.69 208 GLY A O 1
ATOM 1514 N N . SER A 1 209 ? 8.953 23.344 18.359 1 98 209 SER A N 1
ATOM 1515 C CA . SER A 1 209 ? 9.484 24.266 19.359 1 98 209 SER A CA 1
ATOM 1516 C C . SER A 1 209 ?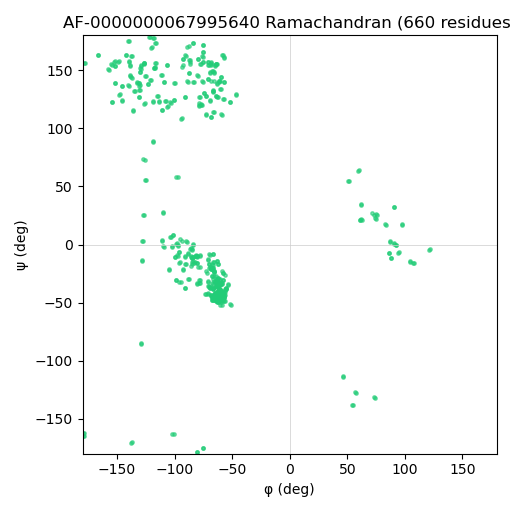 8.406 25.203 19.875 1 98 209 SER A C 1
ATOM 1518 O O . SER A 1 209 ? 8.57 25.812 20.938 1 98 209 SER A O 1
ATOM 1520 N N . ALA A 1 210 ? 7.324 25.281 19.156 1 98.19 210 ALA A N 1
ATOM 1521 C CA . ALA A 1 210 ? 6.273 26.25 19.5 1 98.19 210 ALA A CA 1
ATOM 1522 C C . ALA A 1 210 ? 5.34 25.672 20.562 1 98.19 210 ALA A C 1
ATOM 1524 O O . ALA A 1 210 ? 4.559 26.406 21.172 1 98.19 210 ALA A O 1
ATOM 1525 N N . VAL A 1 211 ? 5.414 24.391 20.75 1 97.44 211 VAL A N 1
ATOM 1526 C CA . VAL A 1 211 ? 4.5 23.75 21.703 1 97.44 211 VAL A CA 1
ATOM 1527 C C . VAL A 1 211 ? 4.691 24.359 23.094 1 97.44 211 VAL A C 1
ATOM 1529 O O . VAL A 1 211 ? 5.773 24.25 23.672 1 97.44 211 VAL A O 1
ATOM 1532 N N . GLU A 1 212 ? 3.727 25.078 23.594 1 90.44 212 GLU A N 1
ATOM 1533 C CA . GLU A 1 212 ? 3.682 25.688 24.906 1 90.44 212 GLU A CA 1
ATOM 1534 C C . GLU A 1 212 ? 4.801 26.703 25.094 1 90.44 212 GLU A C 1
ATOM 1536 O O . GLU A 1 212 ? 5.309 26.891 26.188 1 90.44 212 GLU A O 1
ATOM 1541 N N . ASN A 1 213 ? 5.266 27.141 23.906 1 91.06 213 ASN A N 1
ATOM 1542 C CA . ASN A 1 213 ? 6.246 28.219 23.953 1 91.06 213 ASN A CA 1
ATOM 1543 C C . ASN A 1 213 ? 5.578 29.594 23.812 1 91.06 213 ASN A C 1
ATOM 1545 O O . ASN A 1 213 ? 5.191 29.984 22.703 1 91.06 213 ASN A O 1
ATOM 1549 N N . ILE A 1 214 ? 5.504 30.328 24.797 1 87.12 214 ILE A N 1
ATOM 1550 C CA . ILE A 1 214 ? 4.754 31.578 24.875 1 87.12 214 ILE A CA 1
ATOM 1551 C C . ILE A 1 214 ? 5.391 32.625 23.969 1 87.12 214 ILE A C 1
ATOM 1553 O O . ILE A 1 214 ? 4.766 33.625 23.641 1 87.12 214 ILE A O 1
ATOM 1557 N N . LYS A 1 215 ? 6.637 32.469 23.625 1 91.19 215 LYS A N 1
ATOM 1558 C CA . LYS A 1 215 ? 7.348 33.438 22.812 1 91.19 215 LYS A CA 1
ATOM 1559 C C . LYS A 1 215 ? 7.211 33.094 21.328 1 91.19 215 LYS A C 1
ATOM 1561 O O . LYS A 1 215 ? 7.586 33.906 20.469 1 91.19 215 LYS A O 1
ATOM 1566 N N . ALA A 1 216 ? 6.672 31.891 20.953 1 90.44 216 ALA A N 1
ATOM 1567 C CA . ALA A 1 216 ? 6.52 31.469 19.562 1 90.44 216 ALA A CA 1
ATOM 1568 C C . ALA A 1 216 ? 5.348 32.188 18.906 1 90.44 216 ALA A C 1
ATOM 1570 O O . ALA A 1 216 ? 4.574 32.875 19.562 1 90.44 216 ALA A O 1
ATOM 1571 N N . ASP A 1 217 ? 5.402 32.125 17.5 1 89.12 217 ASP A N 1
ATOM 1572 C CA . ASP A 1 217 ? 4.215 32.562 16.781 1 89.12 217 ASP A CA 1
ATOM 1573 C C . ASP A 1 217 ? 2.951 31.969 17.375 1 89.12 217 ASP A C 1
ATOM 1575 O O . ASP A 1 217 ? 2.881 30.75 17.578 1 89.12 217 ASP A O 1
ATOM 1579 N N . ALA A 1 218 ? 1.945 32.781 17.656 1 92.12 218 ALA A N 1
ATOM 1580 C CA . ALA A 1 218 ? 0.772 32.344 18.422 1 92.12 218 ALA A CA 1
ATOM 1581 C C . ALA A 1 218 ? 0.006 31.25 17.703 1 92.12 218 ALA A C 1
ATOM 1583 O O . ALA A 1 218 ? -0.464 30.297 18.328 1 92.12 218 ALA A O 1
ATOM 1584 N N . ARG A 1 219 ? -0.132 31.391 16.406 1 93.38 219 ARG A N 1
ATOM 1585 C CA . ARG A 1 219 ? -0.892 30.391 15.664 1 93.38 219 ARG A CA 1
ATOM 1586 C C . ARG A 1 219 ? -0.117 29.078 15.578 1 93.38 219 ARG A C 1
ATOM 1588 O O . ARG A 1 219 ? -0.701 28 15.672 1 93.38 219 ARG A O 1
ATOM 1595 N N . ALA A 1 220 ? 1.158 29.188 15.32 1 96 220 ALA A N 1
ATOM 1596 C CA . ALA A 1 220 ? 1.984 27.984 15.328 1 96 220 ALA A CA 1
ATOM 1597 C C . ALA A 1 220 ? 1.894 27.266 16.672 1 96 220 ALA A C 1
ATOM 1599 O O . ALA A 1 220 ? 1.735 26.047 16.703 1 96 220 ALA A O 1
ATOM 1600 N N . ALA A 1 221 ? 1.983 28.047 17.734 1 97.88 221 ALA A N 1
ATOM 1601 C CA . ALA A 1 221 ? 1.898 27.469 19.078 1 97.88 221 ALA A CA 1
ATOM 1602 C C . ALA A 1 221 ? 0.534 26.828 19.312 1 97.88 221 ALA A C 1
ATOM 1604 O O . ALA A 1 221 ? 0.445 25.734 19.875 1 97.88 221 ALA A O 1
ATOM 1605 N N . THR A 1 222 ? -0.507 27.531 18.906 1 98 222 THR A N 1
ATOM 1606 C CA . THR A 1 222 ? -1.869 27.047 19.109 1 98 222 THR A CA 1
ATOM 1607 C C . THR A 1 222 ? -2.094 25.734 18.359 1 98 222 THR A C 1
ATOM 1609 O O . THR A 1 222 ? -2.594 24.766 18.938 1 98 222 THR A O 1
ATOM 1612 N N . VAL A 1 223 ? -1.709 25.672 17.094 1 98.69 223 VAL A N 1
ATOM 1613 C CA . VAL A 1 223 ? -1.902 24.484 16.266 1 98.69 223 VAL A CA 1
ATOM 1614 C C . VAL A 1 223 ? -1.022 23.344 16.781 1 98.69 223 VAL A C 1
ATOM 1616 O O . VAL A 1 223 ? -1.494 22.219 16.953 1 98.69 223 VAL A O 1
ATOM 1619 N N . ALA A 1 224 ? 0.237 23.641 17.031 1 98.75 224 ALA A N 1
ATOM 1620 C CA . ALA A 1 224 ? 1.173 22.625 17.516 1 98.75 224 ALA A CA 1
ATOM 1621 C C . ALA A 1 224 ? 0.697 22.031 18.844 1 98.75 224 ALA A C 1
ATOM 1623 O O . ALA A 1 224 ? 0.7 20.812 19.016 1 98.75 224 ALA A O 1
ATOM 1624 N N . THR A 1 225 ? 0.278 22.891 19.781 1 98.62 225 THR A N 1
ATOM 1625 C CA . THR A 1 225 ? -0.188 22.438 21.078 1 98.62 225 THR A CA 1
ATOM 1626 C C . THR A 1 225 ? -1.427 21.547 20.938 1 98.62 225 THR A C 1
ATOM 1628 O O . THR A 1 225 ? -1.537 20.516 21.594 1 98.62 225 THR A O 1
ATOM 1631 N N . ALA A 1 226 ? -2.35 21.953 20.078 1 98.75 226 ALA A N 1
ATOM 1632 C CA . ALA A 1 226 ? -3.564 21.172 19.859 1 98.75 226 ALA A CA 1
ATOM 1633 C C . ALA A 1 226 ? -3.234 19.781 19.297 1 98.75 226 ALA A C 1
ATOM 1635 O O . ALA A 1 226 ? -3.855 18.797 19.672 1 98.75 226 ALA A O 1
ATOM 1636 N N . MET A 1 227 ? -2.275 19.719 18.359 1 98.88 227 MET A N 1
ATOM 1637 C CA . MET A 1 227 ? -1.892 18.453 17.75 1 98.88 227 MET A CA 1
ATOM 1638 C C . MET A 1 227 ? -1.297 17.516 18.797 1 98.88 227 MET A C 1
ATOM 1640 O O . MET A 1 227 ? -1.498 16.297 18.719 1 98.88 227 MET A O 1
ATOM 1644 N N . VAL A 1 228 ? -0.552 18.047 19.75 1 98.75 228 VAL A N 1
ATOM 1645 C CA . VAL A 1 228 ? 0.084 17.234 20.781 1 98.75 228 VAL A CA 1
ATOM 1646 C C . VAL A 1 228 ? -0.948 16.844 21.844 1 98.75 228 VAL A C 1
ATOM 1648 O O . VAL A 1 228 ? -0.91 15.734 22.375 1 98.75 228 VAL A O 1
ATOM 1651 N N . ASP A 1 229 ? -1.882 17.703 22.094 1 98.56 229 ASP A N 1
ATOM 1652 C CA . ASP A 1 229 ? -2.865 17.484 23.156 1 98.56 229 ASP A CA 1
ATOM 1653 C C . ASP A 1 229 ? -3.977 16.547 22.688 1 98.56 229 ASP A C 1
ATOM 1655 O O . ASP A 1 229 ? -4.57 15.828 23.484 1 98.56 229 ASP A O 1
ATOM 1659 N N . TYR A 1 230 ? -4.316 16.609 21.406 1 98.81 230 TYR A N 1
ATOM 1660 C CA . TYR A 1 230 ? -5.426 15.844 20.859 1 98.81 230 TYR A CA 1
ATOM 1661 C C . TYR A 1 230 ? -4.973 15.008 19.672 1 98.81 230 TYR A C 1
ATOM 1663 O O . TYR A 1 230 ? -5.582 15.062 18.594 1 98.81 230 TYR A O 1
ATOM 1671 N N . PRO A 1 231 ? -3.938 14.164 19.859 1 98.88 231 PRO A N 1
ATOM 1672 C CA . PRO A 1 231 ? -3.359 13.438 18.734 1 98.88 231 PRO A CA 1
ATOM 1673 C C . PRO A 1 231 ? -4.328 12.43 18.125 1 98.88 231 PRO A C 1
ATOM 1675 O O . PRO A 1 231 ? -4.195 12.07 16.938 1 98.88 231 PRO A O 1
ATOM 1678 N N . GLU A 1 232 ? -5.363 11.945 18.844 1 98.75 232 GLU A N 1
ATOM 1679 C CA . GLU A 1 232 ? -6.363 11.016 18.344 1 98.75 232 GLU A CA 1
ATOM 1680 C C . GLU A 1 232 ? -7.23 11.664 17.266 1 98.75 232 GLU A C 1
ATOM 1682 O O . GLU A 1 232 ? -7.895 10.969 16.5 1 98.75 232 GLU A O 1
ATOM 1687 N N . TYR A 1 233 ? -7.23 13.008 17.188 1 98.88 233 TYR A N 1
ATOM 1688 C CA . TYR A 1 233 ? -7.98 13.719 16.156 1 98.88 233 TYR A CA 1
ATOM 1689 C C . TYR A 1 233 ? -7.086 14.055 14.961 1 98.88 233 TYR A C 1
ATOM 1691 O O . TYR A 1 233 ? -7.578 14.438 13.898 1 98.88 233 TYR A O 1
ATOM 1699 N N . VAL A 1 234 ? -5.77 13.953 15.172 1 98.94 234 VAL A N 1
ATOM 1700 C CA . VAL A 1 234 ? -4.848 14.07 14.047 1 98.94 234 VAL A CA 1
ATOM 1701 C C . VAL A 1 234 ? -4.906 12.805 13.195 1 98.94 234 VAL A C 1
ATOM 1703 O O . VAL A 1 234 ? -4.918 12.875 11.969 1 98.94 234 VAL A O 1
ATOM 1706 N N . HIS A 1 235 ? -4.949 11.688 13.805 1 98.62 235 HIS A N 1
ATOM 1707 C CA . HIS A 1 235 ? -5.023 10.406 13.117 1 98.62 235 HIS A CA 1
ATOM 1708 C C . HIS A 1 235 ? -6.152 9.547 13.672 1 98.62 235 HIS A C 1
ATOM 1710 O O . HIS A 1 235 ? -7.281 9.602 13.172 1 98.62 235 HIS A O 1
ATOM 1716 N N . ALA A 1 236 ? -6.016 8.82 14.688 1 98.75 236 ALA A N 1
ATOM 1717 C CA . ALA A 1 236 ? -6.977 7.977 15.383 1 98.75 236 ALA A CA 1
ATOM 1718 C C . ALA A 1 236 ? -6.336 7.301 16.594 1 98.75 236 ALA A C 1
ATOM 1720 O O . ALA A 1 236 ? -5.109 7.16 16.656 1 98.75 236 ALA A O 1
ATOM 1721 N N . PRO A 1 237 ? -7.207 6.898 17.625 1 97.56 237 PRO A N 1
ATOM 1722 C CA . PRO A 1 237 ? -6.609 6.09 18.688 1 97.56 237 PRO A CA 1
ATOM 1723 C C . PRO A 1 237 ? -5.836 4.887 18.141 1 97.56 237 PRO A C 1
ATOM 1725 O O . PRO A 1 237 ? -6.371 4.105 17.359 1 97.56 237 PRO A O 1
ATOM 1728 N N . GLY A 1 238 ? -4.582 4.844 18.5 1 97.06 238 GLY A N 1
ATOM 1729 C CA . GLY A 1 238 ? -3.75 3.727 18.078 1 97.06 238 GLY A CA 1
ATOM 1730 C C . GLY A 1 238 ? -3.098 3.947 16.734 1 97.06 238 GLY A C 1
ATOM 1731 O O . GLY A 1 238 ? -2.24 3.166 16.312 1 97.06 238 GLY A O 1
ATOM 1732 N N . GLY A 1 239 ? -3.525 4.973 15.992 1 97.94 239 GLY A N 1
ATOM 1733 C CA . GLY A 1 239 ? -2.887 5.289 14.727 1 97.94 239 GLY A CA 1
ATOM 1734 C C . GLY A 1 239 ? -1.438 5.711 14.875 1 97.94 239 GLY A C 1
ATOM 1735 O O . GLY A 1 239 ? -1.037 6.207 15.93 1 97.94 239 GLY A O 1
ATOM 1736 N N . SER A 1 240 ? -0.65 5.559 13.891 1 98.38 240 SER A N 1
ATOM 1737 C CA . SER A 1 240 ? 0.791 5.773 13.961 1 98.38 240 SER A CA 1
ATOM 1738 C C . SER A 1 240 ? 1.114 7.203 14.383 1 98.38 240 SER A C 1
ATOM 1740 O O . SER A 1 240 ? 1.956 7.422 15.258 1 98.38 240 SER A O 1
ATOM 1742 N N . ASP A 1 241 ? 0.449 8.242 13.742 1 98.81 241 ASP A N 1
ATOM 1743 C CA . ASP A 1 241 ? 0.708 9.617 14.133 1 98.81 241 ASP A CA 1
ATOM 1744 C C . ASP A 1 241 ? 0.366 9.844 15.602 1 98.81 241 ASP A C 1
ATOM 1746 O O . ASP A 1 241 ? 1.087 10.555 16.312 1 98.81 241 ASP A O 1
ATOM 1750 N N . THR A 1 242 ? -0.753 9.258 16.031 1 98.88 242 THR A N 1
ATOM 1751 C CA . THR A 1 242 ? -1.195 9.391 17.422 1 98.88 242 THR A CA 1
ATOM 1752 C C . THR A 1 242 ? -0.176 8.781 18.375 1 98.88 242 THR A C 1
ATOM 1754 O O . THR A 1 242 ? 0.255 9.43 19.328 1 98.88 242 THR A O 1
ATOM 1757 N N . VAL A 1 243 ? 0.277 7.574 18.125 1 98.81 243 VAL A N 1
ATOM 1758 C CA . VAL A 1 243 ? 1.209 6.863 18.984 1 98.81 243 VAL A CA 1
ATOM 1759 C C . VAL A 1 243 ? 2.531 7.625 19.062 1 98.81 243 VAL A C 1
ATOM 1761 O O . VAL A 1 243 ? 3.107 7.781 20.141 1 98.81 243 VAL A O 1
ATOM 1764 N N . LEU A 1 244 ? 2.99 8.086 17.922 1 98.94 244 LEU A N 1
ATOM 1765 C CA . LEU A 1 244 ? 4.234 8.844 17.906 1 98.94 244 LEU A CA 1
ATOM 1766 C C . LEU A 1 244 ? 4.098 10.141 18.703 1 98.94 244 LEU A C 1
ATOM 1768 O O . LEU A 1 244 ? 4.969 10.484 19.5 1 98.94 244 LEU A O 1
ATOM 1772 N N . ALA A 1 245 ? 3.031 10.875 18.438 1 98.88 245 ALA A N 1
ATOM 1773 C CA . ALA A 1 245 ? 2.824 12.141 19.125 1 98.88 245 ALA A CA 1
ATOM 1774 C C . ALA A 1 245 ? 2.768 11.938 20.641 1 98.88 245 ALA A C 1
ATOM 1776 O O . ALA A 1 245 ? 3.381 12.695 21.391 1 98.88 245 ALA A O 1
ATOM 1777 N N . GLU A 1 246 ? 2.049 10.891 21.094 1 98.69 246 GLU A N 1
ATOM 1778 C CA . GLU A 1 246 ? 1.917 10.586 22.516 1 98.69 246 GLU A CA 1
ATOM 1779 C C . GLU A 1 246 ? 3.254 10.164 23.125 1 98.69 246 GLU A C 1
ATOM 1781 O O . GLU A 1 246 ? 3.623 10.625 24.203 1 98.69 246 GLU A O 1
ATOM 1786 N N . THR A 1 247 ? 3.939 9.281 22.422 1 98.75 247 THR A N 1
ATOM 1787 C CA . THR A 1 247 ? 5.172 8.711 22.953 1 98.75 247 THR A CA 1
ATOM 1788 C C . THR A 1 247 ? 6.285 9.75 22.984 1 98.75 247 THR A C 1
ATOM 1790 O O . THR A 1 247 ? 7.039 9.828 23.953 1 98.75 247 THR A O 1
ATOM 1793 N N . LEU A 1 248 ? 6.32 10.617 21.984 1 98.75 248 LEU A N 1
ATOM 1794 C CA . LEU A 1 248 ? 7.434 11.555 21.844 1 98.75 248 LEU A CA 1
ATOM 1795 C C . LEU A 1 248 ? 7.059 12.93 22.375 1 98.75 248 LEU A C 1
ATOM 1797 O O . LEU A 1 248 ? 7.918 13.805 22.5 1 98.75 248 LEU A O 1
ATOM 1801 N N . SER A 1 249 ? 5.742 13.117 22.656 1 98.19 249 SER A N 1
ATOM 1802 C CA . SER A 1 249 ? 5.25 14.453 22.969 1 98.19 249 SER A CA 1
ATOM 1803 C C . SER A 1 249 ? 5.684 15.469 21.922 1 98.19 249 SER A C 1
ATOM 1805 O O . SER A 1 249 ? 6.301 16.484 22.25 1 98.19 249 SER A O 1
ATOM 1807 N N . ALA A 1 250 ? 5.352 15.164 20.688 1 98.88 250 ALA A N 1
ATOM 1808 C CA . ALA A 1 250 ? 5.871 15.914 19.547 1 98.88 250 ALA A CA 1
ATOM 1809 C C . ALA A 1 250 ? 4.773 16.172 18.516 1 98.88 250 ALA A C 1
ATOM 1811 O O . ALA A 1 250 ? 3.705 15.562 18.562 1 98.88 250 ALA A O 1
ATOM 1812 N N . VAL A 1 251 ? 5.004 17.125 17.641 1 98.94 251 VAL A N 1
ATOM 1813 C CA . VAL A 1 251 ? 4.141 17.344 16.484 1 98.94 251 VAL A CA 1
ATOM 1814 C C . VAL A 1 251 ? 4.465 16.312 15.398 1 98.94 251 VAL A C 1
ATOM 1816 O O . VAL A 1 251 ? 5.613 16.203 14.961 1 98.94 251 VAL A O 1
ATOM 1819 N N . VAL A 1 252 ? 3.516 15.5 15.016 1 98.94 252 VAL A N 1
ATOM 1820 C CA . VAL A 1 252 ? 3.715 14.414 14.062 1 98.94 252 VAL A CA 1
ATOM 1821 C C . VAL A 1 252 ? 2.637 14.469 12.984 1 98.94 252 VAL A C 1
ATOM 1823 O O . VAL A 1 252 ? 1.451 14.617 13.289 1 98.94 252 VAL A O 1
ATOM 1826 N N . LYS A 1 253 ? 3.055 14.359 11.758 1 98.94 253 LYS A N 1
ATOM 1827 C CA . LYS A 1 253 ? 2.07 14.258 10.688 1 98.94 253 LYS A CA 1
ATOM 1828 C C . LYS A 1 253 ? 2.646 13.523 9.477 1 98.94 253 LYS A C 1
ATOM 1830 O O . LYS A 1 253 ? 3.654 13.953 8.914 1 98.94 253 LYS A O 1
ATOM 1835 N N . ARG A 1 254 ? 1.998 12.484 9.125 1 98.75 254 ARG A N 1
ATOM 1836 C CA . ARG A 1 254 ? 2.352 11.781 7.898 1 98.75 254 ARG A CA 1
ATOM 1837 C C . ARG A 1 254 ? 1.634 12.383 6.695 1 98.75 254 ARG A C 1
ATOM 1839 O O . ARG A 1 254 ? 0.634 13.086 6.852 1 98.75 254 ARG A O 1
ATOM 1846 N N . GLY A 1 255 ? 2.141 12.156 5.543 1 98.75 255 GLY A N 1
ATOM 1847 C CA . GLY A 1 255 ? 1.523 12.453 4.262 1 98.75 255 GLY A CA 1
ATOM 1848 C C . GLY A 1 255 ? 1.471 11.25 3.334 1 98.75 255 GLY A C 1
ATOM 1849 O O . GLY A 1 255 ? 2.219 10.289 3.516 1 98.75 255 GLY A O 1
ATOM 1850 N N . ALA A 1 256 ? 0.53 11.312 2.414 1 98.38 256 ALA A N 1
ATOM 1851 C CA . ALA A 1 256 ? 0.448 10.266 1.4 1 98.38 256 ALA A CA 1
ATOM 1852 C C . ALA A 1 256 ? 1.761 10.141 0.632 1 98.38 256 ALA A C 1
ATOM 1854 O O . ALA A 1 256 ? 2.596 11.047 0.667 1 98.38 256 ALA A O 1
ATOM 1855 N N . GLU A 1 257 ? 1.923 8.977 -0.018 1 98.5 257 GLU A N 1
ATOM 1856 C CA . GLU A 1 257 ? 3.049 8.68 -0.897 1 98.5 257 GLU A CA 1
ATOM 1857 C C . GLU A 1 257 ? 4.371 8.719 -0.133 1 98.5 257 GLU A C 1
ATOM 1859 O O . GLU A 1 257 ? 5.387 9.172 -0.662 1 98.5 257 GLU A O 1
ATOM 1864 N N . GLY A 1 258 ? 4.383 8.328 1.11 1 98.75 258 GLY A N 1
ATOM 1865 C CA . GLY A 1 258 ? 5.59 7.949 1.829 1 98.75 258 GLY A CA 1
ATOM 1866 C C . GLY A 1 258 ? 6.238 9.117 2.555 1 98.75 258 GLY A C 1
ATOM 1867 O O . GLY A 1 258 ? 7.461 9.18 2.664 1 98.75 258 GLY A O 1
ATOM 1868 N N . VAL A 1 259 ? 5.453 10.117 3.064 1 98.94 259 VAL A N 1
ATOM 1869 C CA . VAL A 1 259 ? 6.008 11.289 3.734 1 98.94 259 VAL A CA 1
ATOM 1870 C C . VAL A 1 259 ? 5.703 11.219 5.227 1 98.94 259 VAL A C 1
ATOM 1872 O O . VAL A 1 259 ? 4.605 10.82 5.629 1 98.94 259 VAL A O 1
ATOM 1875 N N . LEU A 1 260 ? 6.648 11.586 6.07 1 98.94 260 LEU A N 1
ATOM 1876 C CA . LEU A 1 260 ? 6.449 11.766 7.504 1 98.94 260 LEU A CA 1
ATOM 1877 C C . LEU A 1 260 ? 7.316 12.906 8.039 1 98.94 260 LEU A C 1
ATOM 1879 O O . LEU A 1 260 ? 8.484 13.023 7.668 1 98.94 260 LEU A O 1
ATOM 1883 N N . ALA A 1 261 ? 6.773 13.727 8.852 1 98.94 261 ALA A N 1
ATOM 1884 C CA . ALA A 1 261 ? 7.527 14.781 9.531 1 98.94 261 ALA A CA 1
ATOM 1885 C C . ALA A 1 261 ? 7.227 14.789 11.023 1 98.94 261 ALA A C 1
ATOM 1887 O O . ALA A 1 261 ? 6.078 14.602 11.438 1 98.94 261 ALA A O 1
ATOM 1888 N N . ILE A 1 262 ? 8.227 14.977 11.812 1 99 262 ILE A N 1
ATOM 1889 C CA . ILE A 1 262 ? 8.141 15.07 13.266 1 99 262 ILE A CA 1
ATOM 1890 C C . ILE A 1 262 ? 8.906 16.297 13.75 1 99 262 ILE A C 1
ATOM 1892 O O . ILE A 1 262 ? 10.039 16.531 13.344 1 99 262 ILE A O 1
ATOM 1896 N N . GLY A 1 263 ? 8.305 17.109 14.492 1 98.94 263 GLY A N 1
ATOM 1897 C CA . GLY A 1 263 ? 8.961 18.203 15.219 1 98.94 263 GLY A CA 1
ATOM 1898 C C . GLY A 1 263 ? 8.969 17.984 16.719 1 98.94 263 GLY A C 1
ATOM 1899 O O . GLY A 1 263 ? 7.914 17.984 17.359 1 98.94 263 GLY A O 1
ATOM 1900 N N . LEU A 1 264 ? 10.133 17.844 17.297 1 98.88 264 LEU A N 1
ATOM 1901 C CA . LEU A 1 264 ? 10.273 17.688 18.734 1 98.88 264 LEU A CA 1
ATOM 1902 C C . LEU A 1 264 ? 10.164 19.031 19.438 1 98.88 264 LEU A C 1
ATOM 1904 O O . LEU A 1 264 ? 10.391 20.078 18.828 1 98.88 264 LEU A O 1
ATOM 1908 N N . ARG A 1 265 ? 9.867 19 20.719 1 97.88 265 ARG A N 1
ATOM 1909 C CA . ARG A 1 265 ? 9.758 20.219 21.5 1 97.88 265 ARG A CA 1
ATOM 1910 C C . ARG A 1 265 ? 11.109 20.922 21.609 1 97.88 265 ARG A C 1
ATOM 1912 O O . ARG A 1 265 ? 11.164 22.156 21.766 1 97.88 265 ARG A O 1
ATOM 1919 N N . SER A 1 266 ? 12.211 20.172 21.516 1 97.88 266 SER A N 1
ATOM 1920 C CA . SER A 1 266 ? 13.562 20.734 21.562 1 97.88 266 SER A CA 1
ATOM 1921 C C . SER A 1 266 ? 13.836 21.594 20.328 1 97.88 266 SER A C 1
ATOM 1923 O O . SER A 1 266 ? 14.773 22.391 20.328 1 97.88 266 SER A O 1
ATOM 1925 N N . GLY A 1 267 ? 13.078 21.375 19.297 1 98.25 267 GLY A N 1
ATOM 1926 C CA . GLY A 1 267 ? 13.32 22.062 18.031 1 98.25 267 GLY A CA 1
ATOM 1927 C C . GLY A 1 267 ? 13.969 21.172 17 1 98.25 267 GLY A C 1
ATOM 1928 O O . GLY A 1 267 ? 13.992 21.516 15.812 1 98.25 267 GLY A O 1
ATOM 1929 N N . ALA A 1 268 ? 14.5 20.016 17.438 1 98.88 268 ALA A N 1
ATOM 1930 C CA . ALA A 1 268 ? 14.953 19.047 16.438 1 98.88 268 ALA A CA 1
ATOM 1931 C C . ALA A 1 268 ? 13.781 18.5 15.641 1 98.88 268 ALA A C 1
ATOM 1933 O O . ALA A 1 268 ? 12.664 18.422 16.141 1 98.88 268 ALA A O 1
ATOM 1934 N N . SER A 1 269 ? 14.016 18.172 14.406 1 98.94 269 SER A N 1
ATOM 1935 C CA . SER A 1 269 ? 12.945 17.703 13.539 1 98.94 269 SER A CA 1
ATOM 1936 C C . SER A 1 269 ? 13.469 16.719 12.5 1 98.94 269 SER A C 1
ATOM 1938 O O . SER A 1 269 ? 14.672 16.641 12.25 1 98.94 269 SER A O 1
ATOM 1940 N N . VAL A 1 270 ? 12.617 15.898 11.992 1 99 270 VAL A N 1
ATOM 1941 C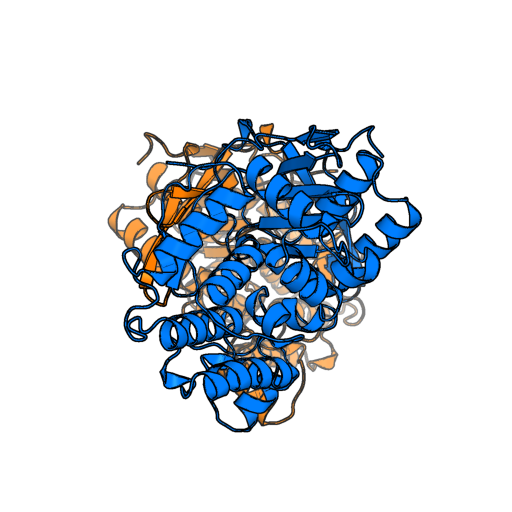 CA . VAL A 1 270 ? 12.922 14.992 10.898 1 99 270 VAL A CA 1
ATOM 1942 C C . VAL A 1 270 ? 11.828 15.062 9.836 1 99 270 VAL A C 1
ATOM 1944 O O . VAL A 1 270 ? 10.648 15.242 10.172 1 99 270 VAL A O 1
ATOM 1947 N N . ALA A 1 271 ? 12.133 15.047 8.602 1 98.94 271 ALA A N 1
ATOM 1948 C CA . ALA A 1 271 ? 11.234 14.836 7.465 1 98.94 271 ALA A CA 1
ATOM 1949 C C . ALA A 1 271 ? 11.789 13.773 6.52 1 98.94 271 ALA A C 1
ATOM 1951 O O . ALA A 1 271 ? 12.992 13.734 6.25 1 98.94 271 ALA A O 1
ATOM 1952 N N . LEU A 1 272 ? 10.938 12.867 6.039 1 98.94 272 LEU A N 1
ATOM 1953 C CA . LEU A 1 272 ? 11.406 11.836 5.117 1 98.94 272 LEU A CA 1
ATOM 1954 C C . LEU A 1 272 ? 10.391 11.602 4 1 98.94 272 LEU A C 1
ATOM 1956 O O . LEU A 1 272 ? 9.227 11.984 4.129 1 98.94 272 LEU A O 1
ATOM 1960 N N . LYS A 1 273 ? 10.82 11.094 2.932 1 98.94 273 LYS A N 1
ATOM 1961 C CA . LYS A 1 273 ? 10.07 10.641 1.767 1 98.94 273 LYS A CA 1
ATOM 1962 C C . LYS A 1 273 ? 10.578 9.297 1.267 1 98.94 273 LYS A C 1
ATOM 1964 O O . LYS A 1 273 ? 11.758 9.164 0.921 1 98.94 273 LYS A O 1
ATOM 1969 N N . MET A 1 274 ? 9.688 8.234 1.355 1 98.94 274 MET A N 1
ATOM 1970 C CA . MET A 1 274 ? 9.984 7 0.636 1 98.94 274 MET A CA 1
ATOM 1971 C C . MET A 1 274 ? 9.734 7.172 -0.859 1 98.94 274 MET A C 1
ATOM 1973 O O . MET A 1 274 ? 8.664 7.633 -1.267 1 98.94 274 MET A O 1
ATOM 1977 N N . LEU A 1 275 ? 10.633 6.805 -1.655 1 98.94 275 LEU A N 1
ATOM 1978 C CA . LEU A 1 275 ? 10.562 7.039 -3.094 1 98.94 275 LEU A CA 1
ATOM 1979 C C . LEU A 1 275 ? 9.383 6.301 -3.709 1 98.94 275 LEU A C 1
ATOM 1981 O O . LEU A 1 275 ? 8.75 6.801 -4.645 1 98.94 275 LEU A O 1
ATOM 1985 N N . ASP A 1 276 ? 9.086 5.102 -3.17 1 98.88 276 ASP A N 1
ATOM 1986 C CA . ASP A 1 276 ? 8.031 4.25 -3.717 1 98.88 276 ASP A CA 1
ATOM 1987 C C . ASP A 1 276 ? 6.656 4.699 -3.232 1 98.88 276 ASP A C 1
ATOM 1989 O O . ASP A 1 276 ? 5.633 4.184 -3.691 1 98.88 276 ASP A O 1
ATOM 1993 N N . GLY A 1 277 ? 6.586 5.602 -2.293 1 98.81 277 GLY A N 1
ATOM 1994 C CA . GLY A 1 277 ? 5.328 6.152 -1.812 1 98.81 277 GLY A CA 1
ATOM 1995 C C . GLY A 1 277 ? 4.75 5.379 -0.642 1 98.81 277 GLY A C 1
ATOM 1996 O O . GLY A 1 277 ? 3.688 5.73 -0.122 1 98.81 277 GLY A O 1
ATOM 1997 N N . SER A 1 278 ? 5.406 4.328 -0.151 1 98.62 278 SER A N 1
ATOM 1998 C CA . SER A 1 278 ? 4.879 3.518 0.943 1 98.62 278 SER A CA 1
ATOM 1999 C C . SER A 1 278 ? 5.199 4.141 2.297 1 98.62 278 SER A C 1
ATOM 2001 O O . SER A 1 278 ? 6.312 4.629 2.514 1 98.62 278 SER A O 1
ATOM 2003 N N . ASN A 1 279 ? 4.293 4.113 3.213 1 98.38 279 ASN A N 1
ATOM 2004 C CA . ASN A 1 279 ? 4.5 4.652 4.555 1 98.38 279 ASN A CA 1
ATOM 2005 C C . ASN A 1 279 ? 4.863 3.553 5.547 1 98.38 279 ASN A C 1
ATOM 2007 O O . ASN A 1 279 ? 5.117 3.83 6.723 1 98.38 279 ASN A O 1
ATOM 2011 N N . ARG A 1 280 ? 4.977 2.273 5.102 1 98.06 280 ARG A N 1
ATOM 2012 C CA . ARG A 1 280 ? 4.992 1.168 6.055 1 98.06 280 ARG A CA 1
ATOM 2013 C C . ARG A 1 280 ? 6.258 1.197 6.906 1 98.06 280 ARG A C 1
ATOM 2015 O O . ARG A 1 280 ? 6.297 0.601 7.984 1 98.06 280 ARG A O 1
ATOM 2022 N N . ALA A 1 281 ? 7.316 1.898 6.434 1 98.5 281 ALA A N 1
ATOM 2023 C CA . ALA A 1 281 ? 8.555 1.932 7.211 1 98.5 281 ALA A CA 1
ATOM 2024 C C . ALA A 1 281 ? 8.805 3.324 7.781 1 98.5 281 ALA A C 1
ATOM 2026 O O . ALA A 1 281 ? 9.828 3.562 8.422 1 98.5 281 ALA A O 1
ATOM 2027 N N . ALA A 1 282 ? 7.922 4.246 7.582 1 98.75 282 ALA A N 1
ATOM 2028 C CA . ALA A 1 282 ? 8.18 5.664 7.832 1 98.75 282 ALA A CA 1
ATOM 2029 C C . ALA A 1 282 ? 8.445 5.922 9.312 1 98.75 282 ALA A C 1
ATOM 2031 O O . ALA A 1 282 ? 9.398 6.621 9.664 1 98.75 282 ALA A O 1
ATOM 2032 N N . SER A 1 283 ? 7.621 5.344 10.227 1 98.81 283 SER A N 1
ATOM 2033 C CA . SER A 1 283 ? 7.781 5.574 11.656 1 98.81 283 SER A CA 1
ATOM 2034 C C . SER A 1 283 ? 9.125 5.062 12.148 1 98.81 283 SER A C 1
ATOM 2036 O O . SER A 1 283 ? 9.844 5.77 12.867 1 98.81 283 SER A O 1
ATOM 2038 N N . LEU A 1 284 ? 9.453 3.824 11.727 1 98.88 284 LEU A N 1
ATOM 2039 C CA . LEU A 1 284 ? 10.727 3.229 12.117 1 98.88 284 LEU A CA 1
ATOM 2040 C C . LEU A 1 284 ? 11.891 4.117 11.703 1 98.88 284 LEU A C 1
ATOM 2042 O O . LEU A 1 284 ? 12.75 4.449 12.523 1 98.88 284 LEU A O 1
ATOM 2046 N N . VAL A 1 285 ? 11.867 4.539 10.484 1 98.94 285 VAL A N 1
ATOM 2047 C CA . VAL A 1 285 ? 12.977 5.273 9.883 1 98.94 285 VAL A CA 1
ATOM 2048 C C . VAL A 1 285 ? 13.109 6.645 10.555 1 98.94 285 VAL A C 1
ATOM 2050 O O . VAL A 1 285 ? 14.203 7.051 10.938 1 98.94 285 VAL A O 1
ATOM 2053 N N . ALA A 1 286 ? 12.016 7.336 10.734 1 98.94 286 ALA A N 1
ATOM 2054 C CA . ALA A 1 286 ? 12.039 8.68 11.312 1 98.94 286 ALA A CA 1
ATOM 2055 C C . ALA A 1 286 ? 12.547 8.648 12.75 1 98.94 286 ALA A C 1
ATOM 2057 O O . ALA A 1 286 ? 13.414 9.438 13.125 1 98.94 286 ALA A O 1
ATOM 2058 N N . VAL A 1 287 ? 12 7.711 13.539 1 98.94 287 VAL A N 1
ATOM 2059 C CA . VAL A 1 287 ? 12.336 7.617 14.953 1 98.94 287 VAL A CA 1
ATOM 2060 C C . VAL A 1 287 ? 13.812 7.246 15.109 1 98.94 287 VAL A C 1
ATOM 2062 O O . VAL A 1 287 ? 14.531 7.867 15.898 1 98.94 287 VAL A O 1
ATOM 2065 N N . ARG A 1 288 ? 14.258 6.316 14.336 1 98.94 288 ARG A N 1
ATOM 2066 C CA . ARG A 1 288 ? 15.641 5.867 14.445 1 98.94 288 ARG A CA 1
ATOM 2067 C C . ARG A 1 288 ? 16.609 6.93 13.922 1 98.94 288 ARG A C 1
ATOM 2069 O O . ARG A 1 288 ? 17.719 7.055 14.414 1 98.94 288 ARG A O 1
ATOM 2076 N N . ALA A 1 289 ? 16.172 7.707 12.938 1 98.94 289 ALA A N 1
ATOM 2077 C CA . ALA A 1 289 ? 16.984 8.82 12.469 1 98.94 289 ALA A CA 1
ATOM 2078 C C . ALA A 1 289 ? 17.188 9.852 13.57 1 98.94 289 ALA A C 1
ATOM 2080 O O . ALA A 1 289 ? 18.312 10.328 13.781 1 98.94 289 ALA A O 1
ATOM 2081 N N . LEU A 1 290 ? 16.094 10.227 14.25 1 98.94 290 LEU A N 1
ATOM 2082 C CA . LEU A 1 290 ? 16.203 11.156 15.367 1 98.94 290 LEU A CA 1
ATOM 2083 C C . LEU A 1 290 ? 17.109 10.602 16.453 1 98.94 290 LEU A C 1
ATOM 2085 O O . LEU A 1 290 ? 17.906 11.344 17.047 1 98.94 290 LEU A O 1
ATOM 2089 N N . GLN A 1 291 ? 17 9.312 16.719 1 98.88 291 GLN A N 1
ATOM 2090 C CA . GLN A 1 291 ? 17.859 8.656 17.688 1 98.88 291 GLN A CA 1
ATOM 2091 C C . GLN A 1 291 ? 19.328 8.719 17.266 1 98.88 291 GLN A C 1
ATOM 2093 O O . GLN A 1 291 ? 20.188 9.109 18.047 1 98.88 291 GLN A O 1
ATOM 2098 N N . ALA A 1 292 ? 19.578 8.344 16.031 1 98.81 292 ALA A N 1
ATOM 2099 C CA . ALA A 1 292 ? 20.938 8.328 15.484 1 98.81 292 ALA A CA 1
ATOM 2100 C C . ALA A 1 292 ? 21.578 9.719 15.547 1 98.81 292 ALA A C 1
ATOM 2102 O O . ALA A 1 292 ? 22.781 9.844 15.75 1 98.81 292 ALA A O 1
ATOM 2103 N N . ALA A 1 293 ? 20.75 10.734 15.375 1 98.75 293 ALA A N 1
ATOM 2104 C CA . ALA A 1 293 ? 21.234 12.117 15.383 1 98.75 293 ALA A CA 1
ATOM 2105 C C . ALA A 1 293 ? 21.422 12.625 16.812 1 98.75 293 ALA A C 1
ATOM 2107 O O . ALA A 1 293 ? 21.906 13.734 17.016 1 98.75 293 ALA A O 1
ATOM 2108 N N . GLY A 1 294 ? 20.938 11.867 17.797 1 98.44 294 GLY A N 1
ATOM 2109 C CA . GLY A 1 294 ? 21.188 12.195 19.188 1 98.44 294 GLY A CA 1
ATOM 2110 C C . GLY A 1 294 ? 20.047 12.953 19.844 1 98.44 294 GLY A C 1
ATOM 2111 O O . GLY A 1 294 ? 20.203 13.516 20.922 1 98.44 294 GLY A O 1
ATOM 2112 N N . PHE A 1 295 ? 18.875 12.898 19.203 1 98.75 295 PHE A N 1
ATOM 2113 C CA . PHE A 1 295 ? 17.812 13.742 19.719 1 98.75 295 PHE A CA 1
ATOM 2114 C C . PHE A 1 295 ? 16.719 12.906 20.391 1 98.75 295 PHE A C 1
ATOM 2116 O O . PHE A 1 295 ? 15.727 13.445 20.859 1 98.75 295 PHE A O 1
ATOM 2123 N N . LEU A 1 296 ? 16.844 11.625 20.375 1 98.19 296 LEU A N 1
ATOM 2124 C CA . LEU A 1 296 ? 15.914 10.727 21.047 1 98.19 296 LEU A CA 1
ATOM 2125 C C . LEU A 1 296 ? 16.672 9.656 21.828 1 98.19 296 LEU A C 1
ATOM 2127 O O . LEU A 1 296 ? 17.578 9.008 21.297 1 98.19 296 LEU A O 1
ATOM 2131 N N . GLU A 1 297 ? 16.312 9.445 23.047 1 97.62 297 GLU A N 1
ATOM 2132 C CA . GLU A 1 297 ? 16.891 8.375 23.859 1 97.62 297 GLU A CA 1
ATOM 2133 C C . GLU A 1 297 ? 16.453 7 23.359 1 97.62 297 GLU A C 1
ATOM 2135 O O . GLU A 1 297 ? 15.32 6.84 22.875 1 97.62 297 GLU A O 1
ATOM 2140 N N . SER A 1 298 ? 17.328 6.051 23.516 1 97.81 298 SER A N 1
ATOM 2141 C CA . SER A 1 298 ? 17.125 4.711 22.984 1 97.81 298 SER A CA 1
ATOM 2142 C C . SER A 1 298 ? 15.82 4.098 23.484 1 97.81 298 SER A C 1
ATOM 2144 O O . SER A 1 298 ? 15.07 3.502 22.719 1 97.81 298 SER A O 1
ATOM 2146 N N . LYS A 1 299 ? 15.516 4.25 24.781 1 97.81 299 LYS A N 1
ATOM 2147 C CA . LYS A 1 299 ? 14.336 3.629 25.359 1 97.81 299 LYS A CA 1
ATOM 2148 C C . LYS A 1 299 ? 13.055 4.207 24.766 1 97.81 299 LYS A C 1
ATOM 2150 O O . LYS A 1 299 ? 12.094 3.479 24.516 1 97.81 299 LYS A O 1
ATOM 2155 N N . LEU A 1 300 ? 13.039 5.504 24.609 1 98.44 300 LEU A N 1
ATOM 2156 C CA . LEU A 1 300 ? 11.891 6.176 24.016 1 98.44 300 LEU A CA 1
ATOM 2157 C C . LEU A 1 300 ? 11.727 5.797 22.547 1 98.44 300 LEU A C 1
ATOM 2159 O O . LEU A 1 300 ? 10.609 5.578 22.078 1 98.44 300 LEU A O 1
ATOM 2163 N N . ALA A 1 301 ? 12.859 5.777 21.844 1 98.62 301 ALA A N 1
ATOM 2164 C CA . ALA A 1 301 ? 12.836 5.348 20.453 1 98.62 301 ALA A CA 1
ATOM 2165 C C . ALA A 1 301 ? 12.273 3.936 20.328 1 98.62 301 ALA A C 1
ATOM 2167 O O . ALA A 1 301 ? 11.43 3.674 19.469 1 98.62 301 ALA A O 1
ATOM 2168 N N . ASP A 1 302 ? 12.719 3.02 21.219 1 98.38 302 ASP A N 1
ATOM 2169 C CA . ASP A 1 302 ? 12.234 1.643 21.203 1 98.38 302 ASP A CA 1
ATOM 2170 C C . ASP A 1 302 ? 10.719 1.594 21.406 1 98.38 302 ASP A C 1
ATOM 2172 O O . ASP A 1 302 ? 10.016 0.873 20.688 1 98.38 302 ASP A O 1
ATOM 2176 N N . ARG A 1 303 ? 10.234 2.359 22.312 1 98.56 303 ARG A N 1
ATOM 2177 C CA . ARG A 1 303 ? 8.805 2.387 22.609 1 98.56 303 ARG A CA 1
ATOM 2178 C C . ARG A 1 303 ? 8.008 2.914 21.422 1 98.56 303 ARG A C 1
ATOM 2180 O O . ARG A 1 303 ? 6.941 2.387 21.094 1 98.56 303 ARG A O 1
ATOM 2187 N N . ALA A 1 304 ? 8.5 4 20.828 1 98.75 304 ALA A N 1
ATOM 2188 C CA . ALA A 1 304 ? 7.828 4.594 19.672 1 98.75 304 ALA A CA 1
ATOM 2189 C C . ALA A 1 304 ? 7.754 3.602 18.516 1 98.75 304 ALA A C 1
ATOM 2191 O O . ALA A 1 304 ? 6.695 3.432 17.891 1 98.75 304 ALA A O 1
ATOM 2192 N N . VAL A 1 305 ? 8.867 2.906 18.234 1 98.44 305 VAL A N 1
ATOM 2193 C CA . VAL A 1 305 ? 8.93 1.965 17.125 1 98.44 305 VAL A CA 1
ATOM 2194 C C . VAL A 1 305 ? 8.039 0.761 17.406 1 98.44 305 VAL A C 1
ATOM 2196 O O . VAL A 1 305 ? 7.281 0.321 16.547 1 98.44 305 VAL A O 1
ATOM 2199 N N . GLU A 1 306 ? 8.078 0.236 18.609 1 97.5 306 GLU A N 1
ATOM 2200 C CA . GLU A 1 306 ? 7.258 -0.905 19 1 97.5 306 GLU A CA 1
ATOM 2201 C C . GLU A 1 306 ? 5.773 -0.594 18.844 1 97.5 306 GLU A C 1
ATOM 2203 O O . GLU A 1 306 ? 4.988 -1.466 18.453 1 97.5 306 GLU A O 1
ATOM 2208 N N . GLY A 1 307 ? 5.406 0.629 19.062 1 98 307 GLY A N 1
ATOM 2209 C CA . GLY A 1 307 ? 4.008 1.025 19.016 1 98 307 GLY A CA 1
ATOM 2210 C C . GLY A 1 307 ? 3.508 1.326 17.625 1 98 307 GLY A C 1
ATOM 2211 O O . GLY A 1 307 ? 2.301 1.438 17.391 1 98 307 GLY A O 1
ATOM 2212 N N . THR A 1 308 ? 4.434 1.421 16.641 1 98 308 THR A N 1
ATOM 2213 C CA . THR A 1 308 ? 3.984 1.932 15.344 1 98 308 THR A CA 1
ATOM 2214 C C . THR A 1 308 ? 4.395 0.991 14.219 1 98 308 THR A C 1
ATOM 2216 O O . THR A 1 308 ? 3.949 1.146 13.078 1 98 308 THR A O 1
ATOM 2219 N N . THR A 1 309 ? 5.25 0.1 14.438 1 95.19 309 THR A N 1
ATOM 2220 C CA . THR A 1 309 ? 5.711 -0.832 13.422 1 95.19 309 THR A CA 1
ATOM 2221 C C . THR A 1 309 ? 5.117 -2.219 13.641 1 95.19 309 THR A C 1
ATOM 2223 O O . THR A 1 309 ? 5.32 -2.824 14.695 1 95.19 309 THR A O 1
ATOM 2226 N N . LEU A 1 310 ? 4.391 -2.672 12.68 1 91.81 310 LEU A N 1
ATOM 2227 C CA . LEU A 1 310 ? 3.75 -3.977 12.781 1 91.81 310 LEU A CA 1
ATOM 2228 C C . LEU A 1 310 ? 4.676 -5.082 12.289 1 91.81 310 LEU A C 1
ATOM 2230 O O . LEU A 1 310 ? 5.445 -4.875 11.344 1 91.81 310 LEU A O 1
ATOM 2234 N N . PRO A 1 311 ? 4.547 -6.262 12.898 1 95.94 311 PRO A N 1
ATOM 2235 C CA . PRO A 1 311 ? 5.34 -7.391 12.398 1 95.94 311 PRO A CA 1
ATOM 2236 C C . PRO A 1 311 ? 4.859 -7.891 11.039 1 95.94 311 PRO A C 1
ATOM 2238 O O . PRO A 1 311 ? 3.738 -7.586 10.625 1 95.94 311 PRO A O 1
ATOM 2241 N N . ILE A 1 312 ? 5.777 -8.523 10.375 1 97.5 312 ILE A N 1
ATOM 2242 C CA . ILE A 1 312 ? 5.391 -9.32 9.219 1 97.5 312 ILE A CA 1
ATOM 2243 C C . ILE A 1 312 ? 4.801 -10.656 9.688 1 97.5 312 ILE A C 1
ATOM 2245 O O . ILE A 1 312 ? 5.426 -11.375 10.461 1 97.5 312 ILE A O 1
ATOM 2249 N N . THR A 1 313 ? 3.568 -11.008 9.219 1 97.25 313 THR A N 1
ATOM 2250 C CA . THR A 1 313 ? 2.902 -12.188 9.773 1 97.25 313 THR A CA 1
ATOM 2251 C C . THR A 1 313 ? 2.709 -13.25 8.695 1 97.25 313 THR A C 1
ATOM 2253 O O . THR A 1 313 ? 2.74 -12.945 7.5 1 97.25 313 THR A O 1
ATOM 2256 N N . GLY A 1 314 ? 2.59 -14.422 9.039 1 96.81 314 GLY A N 1
ATOM 2257 C CA . GLY A 1 314 ? 2.213 -15.633 8.328 1 96.81 314 GLY A CA 1
ATOM 2258 C C . GLY A 1 314 ? 1.442 -16.609 9.188 1 96.81 314 GLY A C 1
ATOM 2259 O O . GLY A 1 314 ? 1.914 -17.016 10.25 1 96.81 314 GLY A O 1
ATOM 2260 N N . GLY A 1 315 ? 0.233 -16.953 8.641 1 96 315 GLY A N 1
ATOM 2261 C CA . GLY A 1 315 ? -0.597 -17.844 9.43 1 96 315 GLY A CA 1
ATOM 2262 C C . GLY A 1 315 ? -0.987 -17.281 10.773 1 96 315 GLY A C 1
ATOM 2263 O O . GLY A 1 315 ? -1.152 -18.016 11.75 1 96 315 GLY A O 1
ATOM 2264 N N . GLY A 1 316 ? -0.947 -16.078 10.938 1 92.56 316 GLY A N 1
ATOM 2265 C CA . GLY A 1 316 ? -1.369 -15.422 12.172 1 92.56 316 GLY A CA 1
ATOM 2266 C C . GLY A 1 316 ? -0.235 -15.227 13.156 1 92.56 316 GLY A C 1
ATOM 2267 O O . GLY A 1 316 ? -0.437 -14.672 14.242 1 92.56 316 GLY A O 1
ATOM 2268 N N . ARG A 1 317 ? 0.945 -15.656 12.797 1 95.62 317 ARG A N 1
ATOM 2269 C CA . ARG A 1 317 ? 2.086 -15.508 13.688 1 95.62 317 ARG A CA 1
ATOM 2270 C C . ARG A 1 317 ? 3.152 -14.609 13.078 1 95.62 317 ARG A C 1
ATOM 2272 O O . ARG A 1 317 ? 3.238 -14.484 11.852 1 95.62 317 ARG A O 1
ATOM 2279 N N . SER A 1 318 ? 3.957 -13.922 13.914 1 97.19 318 SER A N 1
ATOM 2280 C CA . SER A 1 318 ? 5.062 -13.109 13.422 1 97.19 318 SER A CA 1
ATOM 2281 C C . SER A 1 318 ? 6.121 -13.961 12.734 1 97.19 318 SER A C 1
ATOM 2283 O O . SER A 1 318 ? 6.57 -14.969 13.289 1 97.19 318 SER A O 1
ATOM 2285 N N . VAL A 1 319 ? 6.527 -13.656 11.547 1 97.56 319 VAL A N 1
ATOM 2286 C CA . VAL A 1 319 ? 7.516 -14.438 10.812 1 97.56 319 VAL A CA 1
ATOM 2287 C C . VAL A 1 319 ? 8.633 -13.523 10.312 1 97.56 319 VAL A C 1
ATOM 2289 O O . VAL A 1 319 ? 9.523 -13.961 9.586 1 97.56 319 VAL A O 1
ATOM 2292 N N . GLY A 1 320 ? 8.578 -12.242 10.648 1 97.81 320 GLY A N 1
ATOM 2293 C CA . GLY A 1 320 ? 9.562 -11.266 10.203 1 97.81 320 GLY A CA 1
ATOM 2294 C C . GLY A 1 320 ? 9.297 -9.867 10.719 1 97.81 320 GLY A C 1
ATOM 2295 O O . GLY A 1 320 ? 8.555 -9.688 11.688 1 97.81 320 GLY A O 1
ATOM 2296 N N . ALA A 1 321 ? 9.922 -8.891 10.062 1 98.19 321 ALA A N 1
ATOM 2297 C CA . ALA A 1 321 ? 9.828 -7.512 10.539 1 98.19 321 ALA A CA 1
ATOM 2298 C C . ALA A 1 321 ? 10.328 -6.531 9.477 1 98.19 321 ALA A C 1
ATOM 2300 O O . ALA A 1 321 ? 10.938 -6.938 8.492 1 98.19 321 ALA A O 1
ATOM 2301 N N . ILE A 1 322 ? 9.961 -5.301 9.68 1 98.56 322 ILE A N 1
ATOM 2302 C CA . ILE A 1 322 ? 10.602 -4.219 8.938 1 98.56 322 ILE A CA 1
ATOM 2303 C C . ILE A 1 322 ? 11.812 -3.701 9.719 1 98.56 322 ILE A C 1
ATOM 2305 O O . ILE A 1 322 ? 11.719 -3.449 10.922 1 98.56 322 ILE A O 1
ATOM 2309 N N . GLY A 1 323 ? 12.953 -3.645 9.094 1 98.38 323 GLY A N 1
ATOM 2310 C CA . GLY A 1 323 ? 14.188 -3.172 9.688 1 98.38 323 GLY A CA 1
ATOM 2311 C C . GLY A 1 323 ? 14.805 -2.004 8.938 1 98.38 323 GLY A C 1
ATOM 2312 O O . GLY A 1 323 ? 14.266 -1.554 7.926 1 98.38 323 GLY A O 1
ATOM 2313 N N . LEU A 1 324 ? 15.891 -1.53 9.461 1 98.69 324 LEU A N 1
ATOM 2314 C CA . LEU A 1 324 ? 16.578 -0.396 8.859 1 98.69 324 LEU A CA 1
ATOM 2315 C C . LEU A 1 324 ? 17.438 -0.844 7.68 1 98.69 324 LEU A C 1
ATOM 2317 O O . LEU A 1 324 ? 17.969 -1.956 7.68 1 98.69 324 LEU A O 1
ATOM 2321 N N . GLY A 1 325 ? 17.5 0.008 6.727 1 98.56 325 GLY A N 1
ATOM 2322 C CA . GLY A 1 325 ? 18.359 -0.241 5.578 1 98.56 325 GLY A CA 1
ATOM 2323 C C . GLY A 1 325 ? 19.812 0.104 5.828 1 98.56 325 GLY A C 1
ATOM 2324 O O . GLY A 1 325 ? 20.172 0.566 6.914 1 98.56 325 GLY A O 1
ATOM 2325 N N . VAL A 1 326 ? 20.609 -0.058 4.867 1 98.12 326 VAL A N 1
ATOM 2326 C CA . VAL A 1 326 ? 22.078 0.015 4.965 1 98.12 326 VAL A CA 1
ATOM 2327 C C . VAL A 1 326 ? 22.5 1.452 5.25 1 98.12 326 VAL A C 1
ATOM 2329 O O . VAL A 1 326 ? 23.594 1.69 5.758 1 98.12 326 VAL A O 1
ATOM 2332 N N . ALA A 1 327 ? 21.609 2.422 4.93 1 97.88 327 ALA A N 1
ATOM 2333 C CA . ALA A 1 327 ? 21.938 3.818 5.203 1 97.88 327 ALA A CA 1
ATOM 2334 C C . ALA A 1 327 ? 22.234 4.031 6.68 1 97.88 327 ALA A C 1
ATOM 2336 O O . ALA A 1 327 ? 22.969 4.953 7.043 1 97.88 327 ALA A O 1
ATOM 2337 N N . PHE A 1 328 ? 21.719 3.203 7.582 1 98.38 328 PHE A N 1
ATOM 2338 C CA . PHE A 1 328 ? 21.828 3.389 9.023 1 98.38 328 PHE A CA 1
ATOM 2339 C C . PHE A 1 328 ? 22.984 2.564 9.594 1 98.38 328 PHE A C 1
ATOM 2341 O O . PHE A 1 328 ? 23.234 2.594 10.797 1 98.38 328 PHE A O 1
ATOM 2348 N N . GLU A 1 329 ? 23.672 1.832 8.766 1 97 329 GLU A N 1
ATOM 2349 C CA . GLU A 1 329 ? 24.766 0.988 9.242 1 97 329 GLU A CA 1
ATOM 2350 C C . GLU A 1 329 ? 25.828 1.813 9.977 1 97 329 GLU A C 1
ATOM 2352 O O . GLU A 1 329 ? 26.328 2.799 9.43 1 97 329 GLU A O 1
ATOM 2357 N N . GLY A 1 330 ? 26.125 1.463 11.125 1 95.94 330 GLY A N 1
ATOM 2358 C CA . GLY A 1 330 ? 27.172 2.111 11.891 1 95.94 330 GLY A CA 1
ATOM 2359 C C . GLY A 1 330 ? 26.672 3.318 12.672 1 95.94 330 GLY A C 1
ATOM 2360 O O . GLY A 1 330 ? 27.469 4 13.328 1 95.94 330 GLY A O 1
ATOM 2361 N N . LEU A 1 331 ? 25.359 3.609 12.609 1 96.12 331 LEU A N 1
ATOM 2362 C CA . LEU A 1 331 ? 24.859 4.836 13.227 1 96.12 331 LEU A CA 1
ATOM 2363 C C . LEU A 1 331 ? 24.141 4.531 14.523 1 96.12 331 LEU A C 1
ATOM 2365 O O . LEU A 1 331 ? 23.922 5.426 15.344 1 96.12 331 LEU A O 1
ATOM 2369 N N . LEU A 1 332 ? 23.688 3.281 14.656 1 89.31 332 LEU A N 1
ATOM 2370 C CA . LEU A 1 332 ? 22.938 2.92 15.852 1 89.31 332 LEU A CA 1
ATOM 2371 C C . LEU A 1 332 ? 23.594 1.74 16.562 1 89.31 332 LEU A C 1
ATOM 2373 O O . LEU A 1 332 ? 24.266 0.921 15.938 1 89.31 332 LEU A O 1
ATOM 2377 N N . MET B 1 1 ? 20.344 -13.945 3.906 1 89.5 1 MET B N 1
ATOM 2378 C CA . MET B 1 1 ? 19.891 -14.086 2.523 1 89.5 1 MET B CA 1
ATOM 2379 C C . MET B 1 1 ? 18.984 -12.93 2.119 1 89.5 1 MET B C 1
ATOM 2381 O O . MET B 1 1 ? 18.359 -12.297 2.973 1 89.5 1 MET B O 1
ATOM 2385 N N . GLN B 1 2 ? 19.078 -12.594 0.85 1 95 2 GLN B N 1
ATOM 2386 C CA . GLN B 1 2 ? 18.406 -11.352 0.465 1 95 2 GLN B CA 1
ATOM 2387 C C . GLN B 1 2 ? 18.047 -11.359 -1.017 1 95 2 GLN B C 1
ATOM 2389 O O . GLN B 1 2 ? 18.625 -12.109 -1.801 1 95 2 GLN B O 1
ATOM 2394 N N . THR B 1 3 ? 17.062 -10.594 -1.306 1 97.69 3 THR B N 1
ATOM 2395 C CA . THR B 1 3 ? 16.766 -10.281 -2.701 1 97.69 3 THR B CA 1
ATOM 2396 C C . THR B 1 3 ? 17.781 -9.266 -3.238 1 97.69 3 THR B C 1
ATOM 2398 O O . THR B 1 3 ? 18.75 -8.93 -2.564 1 97.69 3 THR B O 1
ATOM 2401 N N . PHE B 1 4 ? 17.578 -8.805 -4.492 1 98.69 4 PHE B N 1
ATOM 2402 C CA . PHE B 1 4 ? 18.484 -7.855 -5.129 1 98.69 4 PHE B CA 1
ATOM 2403 C C . PHE B 1 4 ? 18.406 -6.496 -4.449 1 98.69 4 PHE B C 1
ATOM 2405 O O . PHE B 1 4 ? 17.422 -6.184 -3.779 1 98.69 4 PHE B O 1
ATOM 2412 N N . THR B 1 5 ? 19.469 -5.691 -4.582 1 98.44 5 THR B N 1
ATOM 2413 C CA . THR B 1 5 ? 19.562 -4.363 -3.986 1 98.44 5 THR B CA 1
ATOM 2414 C C . THR B 1 5 ? 19 -3.307 -4.926 1 98.44 5 THR B C 1
ATOM 2416 O O . THR B 1 5 ? 18.688 -3.6 -6.082 1 98.44 5 THR B O 1
ATOM 2419 N N . ALA B 1 6 ? 18.859 -2.119 -4.387 1 98.06 6 ALA B N 1
ATOM 2420 C CA . ALA B 1 6 ? 18.375 -1.013 -5.203 1 98.06 6 ALA B CA 1
ATOM 2421 C C . ALA B 1 6 ? 19.344 -0.704 -6.344 1 98.06 6 ALA B C 1
ATOM 2423 O O . ALA B 1 6 ? 18.922 -0.32 -7.438 1 98.06 6 ALA B O 1
ATOM 2424 N N . GLN B 1 7 ? 20.609 -0.871 -6.113 1 97.44 7 GLN B N 1
ATOM 2425 C CA . GLN B 1 7 ? 21.625 -0.6 -7.125 1 97.44 7 GLN B CA 1
ATOM 2426 C C . GLN B 1 7 ? 21.531 -1.586 -8.281 1 97.44 7 GLN B C 1
ATOM 2428 O O . GLN B 1 7 ? 21.891 -1.256 -9.422 1 97.44 7 GLN B O 1
ATOM 2433 N N . GLN B 1 8 ? 21.016 -2.777 -7.98 1 98.5 8 GLN B N 1
ATOM 2434 C CA . GLN B 1 8 ? 20.875 -3.82 -8.992 1 98.5 8 GLN B CA 1
ATOM 2435 C C . GLN B 1 8 ? 19.562 -3.676 -9.758 1 98.5 8 GLN B C 1
ATOM 2437 O O . GLN B 1 8 ? 19.375 -4.312 -10.797 1 98.5 8 GLN B O 1
ATOM 2442 N N . ALA B 1 9 ? 18.656 -2.818 -9.297 1 98.81 9 ALA B N 1
ATOM 2443 C CA . ALA B 1 9 ? 17.312 -2.709 -9.852 1 98.81 9 ALA B CA 1
ATOM 2444 C C . ALA B 1 9 ? 17.266 -1.681 -10.977 1 98.81 9 ALA B C 1
ATOM 2446 O O . ALA B 1 9 ? 18.188 -0.871 -11.125 1 98.81 9 ALA B O 1
ATOM 2447 N N . ALA B 1 10 ? 16.25 -1.752 -11.766 1 98.88 10 ALA B N 1
ATOM 2448 C CA . ALA B 1 10 ? 15.938 -0.761 -12.789 1 98.88 10 ALA B CA 1
ATOM 2449 C C . ALA B 1 10 ? 14.68 0.018 -12.43 1 98.88 10 ALA B C 1
ATOM 2451 O O . ALA B 1 10 ? 13.781 -0.511 -11.773 1 98.88 10 ALA B O 1
ATOM 2452 N N . GLU B 1 11 ? 14.648 1.294 -12.805 1 98.88 11 GLU B N 1
ATOM 2453 C CA . GLU B 1 11 ? 13.406 2.043 -12.609 1 98.88 11 GLU B CA 1
ATOM 2454 C C . GLU B 1 11 ? 12.336 1.61 -13.609 1 98.88 11 GLU B C 1
ATOM 2456 O O . GLU B 1 11 ? 12.438 1.915 -14.797 1 98.88 11 GLU B O 1
ATOM 2461 N N . LEU B 1 12 ? 11.289 0.975 -13.133 1 98.94 12 LEU B N 1
ATOM 2462 C CA . LEU B 1 12 ? 10.312 0.315 -13.984 1 98.94 12 LEU B CA 1
ATOM 2463 C C . LEU B 1 12 ? 9.086 1.199 -14.188 1 98.94 12 LEU B C 1
ATOM 2465 O O . LEU B 1 12 ? 8.422 1.126 -15.234 1 98.94 12 LEU B O 1
ATOM 2469 N N . ALA B 1 13 ? 8.758 2.012 -13.211 1 98.88 13 ALA B N 1
ATOM 2470 C CA . ALA B 1 13 ? 7.531 2.807 -13.297 1 98.88 13 ALA B CA 1
ATOM 2471 C C . ALA B 1 13 ? 7.66 4.098 -12.492 1 98.88 13 ALA B C 1
ATOM 2473 O O . ALA B 1 13 ? 8.492 4.195 -11.586 1 98.88 13 ALA B O 1
ATOM 2474 N N . VAL B 1 14 ? 6.895 5.09 -12.805 1 98.88 14 VAL B N 1
ATOM 2475 C CA . VAL B 1 14 ? 6.781 6.355 -12.086 1 98.88 14 VAL B CA 1
ATOM 2476 C C . VAL B 1 14 ? 5.312 6.672 -11.82 1 98.88 14 VAL B C 1
ATOM 2478 O O . VAL B 1 14 ? 4.43 6.227 -12.562 1 98.88 14 VAL B O 1
ATOM 2481 N N . VAL B 1 15 ? 5.02 7.309 -10.766 1 98.81 15 VAL B N 1
ATOM 2482 C CA . VAL B 1 15 ? 3.705 7.844 -10.438 1 98.81 15 VAL B CA 1
ATOM 2483 C C . VAL B 1 15 ? 3.686 9.352 -10.672 1 98.81 15 VAL B C 1
ATOM 2485 O O . VAL B 1 15 ? 4.453 10.094 -10.055 1 98.81 15 VAL B O 1
ATOM 2488 N N . ILE B 1 16 ? 2.803 9.758 -11.5 1 98.5 16 ILE B N 1
ATOM 2489 C CA . ILE B 1 16 ? 2.756 11.156 -11.914 1 98.5 16 ILE B CA 1
ATOM 2490 C C . ILE B 1 16 ? 1.479 11.812 -11.391 1 98.5 16 ILE B C 1
ATOM 2492 O O . ILE B 1 16 ? 0.378 11.297 -11.609 1 98.5 16 ILE B O 1
ATOM 2496 N N . ARG B 1 17 ? 1.57 12.82 -10.664 1 98 17 ARG B N 1
ATOM 2497 C CA . ARG B 1 17 ? 0.468 13.695 -10.266 1 98 17 ARG B CA 1
ATOM 2498 C C . ARG B 1 17 ? 0.633 15.094 -10.852 1 98 17 ARG B C 1
ATOM 2500 O O . ARG B 1 17 ? 1.652 15.75 -10.625 1 98 17 ARG B O 1
ATOM 2507 N N . GLY B 1 18 ? -0.392 15.531 -11.492 1 96.19 18 GLY B N 1
ATOM 2508 C CA . GLY B 1 18 ? -0.147 16.719 -12.297 1 96.19 18 GLY B CA 1
ATOM 2509 C C . GLY B 1 18 ? 0.962 16.531 -13.312 1 96.19 18 GLY B C 1
ATOM 2510 O O . GLY B 1 18 ? 0.929 15.602 -14.109 1 96.19 18 GLY B O 1
ATOM 2511 N N . ASP B 1 19 ? 1.922 17.391 -13.328 1 94.94 19 ASP B N 1
ATOM 2512 C CA . ASP B 1 19 ? 3.074 17.297 -14.219 1 94.94 19 ASP B CA 1
ATOM 2513 C C . ASP B 1 19 ? 4.344 16.953 -13.445 1 94.94 19 ASP B C 1
ATOM 2515 O O . ASP B 1 19 ? 5.445 17.312 -13.859 1 94.94 19 ASP B O 1
ATOM 2519 N N . PHE B 1 20 ? 4.145 16.312 -12.383 1 97.56 20 PHE B N 1
ATOM 2520 C CA . PHE B 1 20 ? 5.23 16.047 -11.438 1 97.56 20 PHE B CA 1
ATOM 2521 C C . PHE B 1 20 ? 5.34 14.562 -11.133 1 97.56 20 PHE B C 1
ATOM 2523 O O . PHE B 1 20 ? 4.359 13.938 -10.719 1 97.56 20 PHE B O 1
ATOM 2530 N N . VAL B 1 21 ? 6.547 13.922 -11.398 1 98.56 21 VAL B N 1
ATOM 2531 C CA . VAL B 1 21 ? 6.797 12.562 -10.938 1 98.56 21 VAL B CA 1
ATOM 2532 C C . VAL B 1 21 ? 6.918 12.547 -9.414 1 98.56 21 VAL B C 1
ATOM 2534 O O . VAL B 1 21 ? 7.918 13.008 -8.859 1 98.56 21 VAL B O 1
ATOM 2537 N N . GLU B 1 22 ? 5.953 11.992 -8.82 1 98.56 22 GLU B N 1
ATOM 2538 C CA . GLU B 1 22 ? 5.84 12.055 -7.367 1 98.56 22 GLU B CA 1
ATOM 2539 C C . GLU B 1 22 ? 6.531 10.867 -6.707 1 98.56 22 GLU B C 1
ATOM 2541 O O . GLU B 1 22 ? 7.062 10.984 -5.602 1 98.56 22 GLU B O 1
ATOM 2546 N N . SER B 1 23 ? 6.441 9.703 -7.324 1 98.88 23 SER B N 1
ATOM 2547 C CA . SER B 1 23 ? 7.035 8.469 -6.801 1 98.88 23 SER B CA 1
ATOM 2548 C C . SER B 1 23 ? 7.605 7.613 -7.926 1 98.88 23 SER B C 1
ATOM 2550 O O . SER B 1 23 ? 7.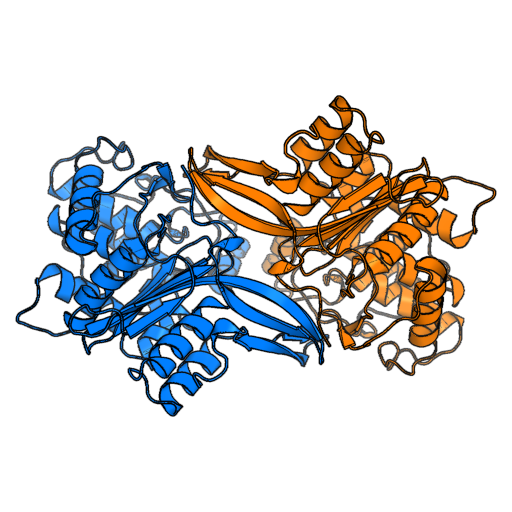332 7.859 -9.102 1 98.88 23 SER B O 1
ATOM 2552 N N . ARG B 1 24 ? 8.422 6.715 -7.57 1 98.94 24 ARG B N 1
ATOM 2553 C CA . ARG B 1 24 ? 9.086 5.82 -8.508 1 98.94 24 ARG B CA 1
ATOM 2554 C C . ARG B 1 24 ? 9.141 4.398 -7.961 1 98.94 24 ARG B C 1
ATOM 2556 O O . ARG B 1 24 ? 9.305 4.195 -6.758 1 98.94 24 ARG B O 1
ATOM 2563 N N . HIS B 1 25 ? 9.039 3.453 -8.828 1 98.94 25 HIS B N 1
ATOM 2564 C CA . HIS B 1 25 ? 9.203 2.045 -8.492 1 98.94 25 HIS B CA 1
ATOM 2565 C C . HIS B 1 25 ? 10.367 1.425 -9.25 1 98.94 25 HIS B C 1
ATOM 2567 O O . HIS B 1 25 ? 10.406 1.471 -10.484 1 98.94 25 HIS B O 1
ATOM 2573 N N . VAL B 1 26 ? 11.281 0.887 -8.5 1 98.94 26 VAL B N 1
ATOM 2574 C CA . VAL B 1 26 ? 12.383 0.143 -9.109 1 98.94 26 VAL B CA 1
ATOM 2575 C C . VAL B 1 26 ? 12.18 -1.354 -8.883 1 98.94 26 VAL B C 1
ATOM 2577 O O . VAL B 1 26 ? 11.422 -1.759 -7.996 1 98.94 26 VAL B O 1
ATOM 2580 N N . GLY B 1 27 ? 12.711 -2.139 -9.703 1 98.94 27 GLY B N 1
ATOM 2581 C CA . GLY B 1 27 ? 12.555 -3.582 -9.617 1 98.94 27 GLY B CA 1
ATOM 2582 C C . GLY B 1 27 ? 13.305 -4.328 -10.711 1 98.94 27 GLY B C 1
ATOM 2583 O O . GLY B 1 27 ? 14.297 -3.822 -11.242 1 98.94 27 GLY B O 1
ATOM 2584 N N . SER B 1 28 ? 12.961 -5.582 -10.883 1 98.94 28 SER B N 1
ATOM 2585 C CA . SER B 1 28 ? 13.539 -6.457 -11.898 1 98.94 28 SER B CA 1
ATOM 2586 C C . SER B 1 28 ? 12.453 -7.152 -12.711 1 98.94 28 SER B C 1
ATOM 2588 O O . SER B 1 28 ? 11.328 -7.332 -12.234 1 98.94 28 SER B O 1
ATOM 2590 N N . LEU B 1 29 ? 12.805 -7.504 -13.906 1 98.88 29 LEU B N 1
ATOM 2591 C CA . LEU B 1 29 ? 11.859 -8.172 -14.789 1 98.88 29 LEU B CA 1
ATOM 2592 C C . LEU B 1 29 ? 12.602 -8.961 -15.867 1 98.88 29 LEU B C 1
ATOM 2594 O O . LEU B 1 29 ? 13.727 -8.625 -16.234 1 98.88 29 LEU B O 1
ATOM 2598 N N . VAL B 1 30 ? 11.977 -10.039 -16.344 1 98.94 30 VAL B N 1
ATOM 2599 C CA . VAL B 1 30 ? 12.508 -10.781 -17.484 1 98.94 30 VAL B CA 1
ATOM 2600 C C . VAL B 1 30 ? 11.359 -11.211 -18.391 1 98.94 30 VAL B C 1
ATOM 2602 O O . VAL B 1 30 ? 10.281 -11.586 -17.906 1 98.94 30 VAL B O 1
ATOM 2605 N N . VAL B 1 31 ? 11.555 -11.07 -19.625 1 98.94 31 VAL B N 1
ATOM 2606 C CA . VAL B 1 31 ? 10.695 -11.656 -20.656 1 98.94 31 VAL B CA 1
ATOM 2607 C C . VAL B 1 31 ? 11.43 -12.805 -21.344 1 98.94 31 VAL B C 1
ATOM 2609 O O . VAL B 1 31 ? 12.539 -12.625 -21.859 1 98.94 31 VAL B O 1
ATOM 2612 N N . LEU B 1 32 ? 10.812 -13.922 -21.297 1 98.94 32 LEU B N 1
ATOM 2613 C CA . LEU B 1 32 ? 11.352 -15.055 -22.047 1 98.94 32 LEU B CA 1
ATOM 2614 C C . LEU B 1 32 ? 10.602 -15.25 -23.359 1 98.94 32 LEU B C 1
ATOM 2616 O O . LEU B 1 32 ? 9.375 -15.117 -23.406 1 98.94 32 LEU B O 1
ATOM 2620 N N . ALA B 1 33 ? 11.367 -15.547 -24.406 1 98.88 33 ALA B N 1
ATOM 2621 C CA . ALA B 1 33 ? 10.781 -15.961 -25.688 1 98.88 33 ALA B CA 1
ATOM 2622 C C . ALA B 1 33 ? 10.273 -17.391 -25.609 1 98.88 33 ALA B C 1
ATOM 2624 O O . ALA B 1 33 ? 10.578 -18.125 -24.656 1 98.88 33 ALA B O 1
ATOM 2625 N N . PRO B 1 34 ? 9.469 -17.797 -26.594 1 98.31 34 PRO B N 1
ATOM 2626 C CA . PRO B 1 34 ? 8.906 -19.141 -26.578 1 98.31 34 PRO B CA 1
ATOM 2627 C C . PRO B 1 34 ? 9.992 -20.234 -26.547 1 98.31 34 PRO B C 1
ATOM 2629 O O . PRO B 1 34 ? 9.758 -21.312 -26 1 98.31 34 PRO B O 1
ATOM 2632 N N . ASP B 1 35 ? 11.188 -19.906 -27 1 98.06 35 ASP B N 1
ATOM 2633 C CA . ASP B 1 35 ? 12.25 -20.906 -27.047 1 98.06 35 ASP B CA 1
ATOM 2634 C C . ASP B 1 35 ? 13.055 -20.922 -25.75 1 98.06 35 ASP B C 1
ATOM 2636 O O . ASP B 1 35 ? 14.039 -21.656 -25.625 1 98.06 35 ASP B O 1
ATOM 2640 N N . GLY B 1 36 ? 12.641 -20.109 -24.828 1 97.94 36 GLY B N 1
ATOM 2641 C CA . GLY B 1 36 ? 13.266 -20.094 -23.516 1 97.94 36 GLY B CA 1
ATOM 2642 C C . GLY B 1 36 ? 14.359 -19.047 -23.391 1 97.94 36 GLY B C 1
ATOM 2643 O O . GLY B 1 36 ? 14.867 -18.812 -22.297 1 97.94 36 GLY B O 1
ATOM 2644 N N . SER B 1 37 ? 14.703 -18.406 -24.484 1 98.69 37 SER B N 1
ATOM 2645 C CA . SER B 1 37 ? 15.75 -17.391 -24.422 1 98.69 37 SER B CA 1
ATOM 2646 C C . SER B 1 37 ? 15.219 -16.094 -23.844 1 98.69 37 SER B C 1
ATOM 2648 O O . SER B 1 37 ? 14.008 -15.828 -23.875 1 98.69 37 SER B O 1
ATOM 2650 N N . THR B 1 38 ? 16.125 -15.328 -23.281 1 98.88 38 THR B N 1
ATOM 2651 C CA . THR B 1 38 ? 15.766 -14.023 -22.734 1 98.88 38 THR B CA 1
ATOM 2652 C C . THR B 1 38 ? 15.57 -13 -23.844 1 98.88 38 THR B C 1
ATOM 2654 O O . THR B 1 38 ? 16.5 -12.719 -24.609 1 98.88 38 THR B O 1
ATOM 2657 N N . ALA B 1 39 ? 14.391 -12.445 -23.938 1 98.88 39 ALA B N 1
ATOM 2658 C CA . ALA B 1 39 ? 14.078 -11.445 -24.953 1 98.88 39 ALA B CA 1
ATOM 2659 C C . ALA B 1 39 ? 14.258 -10.031 -24.422 1 98.88 39 ALA B C 1
ATOM 2661 O O . ALA B 1 39 ? 14.578 -9.109 -25.188 1 98.88 39 ALA B O 1
ATOM 2662 N N . LEU B 1 40 ? 14.023 -9.797 -23.188 1 98.88 40 LEU B N 1
ATOM 2663 C CA . LEU B 1 40 ? 14.164 -8.523 -22.484 1 98.88 40 LEU B CA 1
ATOM 2664 C C . LEU B 1 40 ? 14.461 -8.75 -21.016 1 98.88 40 LEU B C 1
ATOM 2666 O O . LEU B 1 40 ? 13.906 -9.664 -20.391 1 98.88 40 LEU B O 1
ATOM 2670 N N . SER B 1 41 ? 15.312 -8.023 -20.453 1 98.81 41 SER B N 1
ATOM 2671 C CA . SER B 1 41 ? 15.68 -8.172 -19.047 1 98.81 41 SER B CA 1
ATOM 2672 C C . SER B 1 41 ? 16.062 -6.836 -18.422 1 98.81 41 SER B C 1
ATOM 2674 O O . SER B 1 41 ? 16.797 -6.047 -19.031 1 98.81 41 SER B O 1
ATOM 2676 N N . PHE B 1 42 ? 15.539 -6.461 -17.344 1 98.88 42 PHE B N 1
ATOM 2677 C CA . PHE B 1 42 ? 15.898 -5.312 -16.516 1 98.88 42 PHE B CA 1
ATOM 2678 C C . PHE B 1 42 ? 16.297 -5.758 -15.117 1 98.88 42 PHE B C 1
ATOM 2680 O O . PHE B 1 42 ? 15.664 -6.652 -14.539 1 98.88 42 PHE B O 1
ATOM 2687 N N . GLY B 1 43 ? 17.312 -5.129 -14.508 1 98.81 43 GLY B N 1
ATOM 2688 C CA . GLY B 1 43 ? 17.719 -5.375 -13.133 1 98.81 43 GLY B CA 1
ATOM 2689 C C . GLY B 1 43 ? 18.438 -6.695 -12.945 1 98.81 43 GLY B C 1
ATOM 2690 O O . GLY B 1 43 ? 19.406 -6.988 -13.648 1 98.81 43 GLY B O 1
ATOM 2691 N N . ALA B 1 44 ? 17.938 -7.441 -11.891 1 98.81 44 ALA B N 1
ATOM 2692 C CA . ALA B 1 44 ? 18.609 -8.68 -11.508 1 98.81 44 ALA B CA 1
ATOM 2693 C C . ALA B 1 44 ? 17.641 -9.844 -11.461 1 98.81 44 ALA B C 1
ATOM 2695 O O . ALA B 1 44 ? 17.391 -10.414 -10.398 1 98.81 44 ALA B O 1
ATOM 2696 N N . PRO B 1 45 ? 17.266 -10.273 -12.625 1 98.56 45 PRO B N 1
ATOM 2697 C CA . PRO B 1 45 ? 16.203 -11.297 -12.664 1 98.56 45 PRO B CA 1
ATOM 2698 C C . PRO B 1 45 ? 16.688 -12.656 -12.164 1 98.56 45 PRO B C 1
ATOM 2700 O O . PRO B 1 45 ? 15.875 -13.555 -11.938 1 98.56 45 PRO B O 1
ATOM 2703 N N . GLU B 1 46 ? 18.016 -12.859 -12.008 1 97.81 46 GLU B N 1
ATOM 2704 C CA . GLU B 1 46 ? 18.547 -14.125 -11.492 1 97.81 46 GLU B CA 1
ATOM 2705 C C . GLU B 1 46 ? 18.562 -14.141 -9.969 1 97.81 46 GLU B C 1
ATOM 2707 O O . GLU B 1 46 ? 18.719 -15.203 -9.359 1 97.81 46 GLU B O 1
ATOM 2712 N N . ALA B 1 47 ? 18.453 -12.953 -9.336 1 97.94 47 ALA B N 1
ATOM 2713 C CA . ALA B 1 47 ? 18.438 -12.891 -7.875 1 97.94 47 ALA B CA 1
ATOM 2714 C C . ALA B 1 47 ? 17.203 -13.594 -7.305 1 97.94 47 ALA B C 1
ATOM 2716 O O . ALA B 1 47 ? 16.188 -13.727 -7.984 1 97.94 47 ALA B O 1
ATOM 2717 N N . LEU B 1 48 ? 17.297 -14.047 -6.098 1 97.69 48 LEU B N 1
ATOM 2718 C CA . LEU B 1 48 ? 16.203 -14.758 -5.441 1 97.69 48 LEU B CA 1
ATOM 2719 C C . LEU B 1 48 ? 15.102 -13.789 -5.008 1 97.69 48 LEU B C 1
ATOM 2721 O O . LEU B 1 48 ? 15.398 -12.672 -4.562 1 97.69 48 LEU B O 1
ATOM 2725 N N . ILE B 1 49 ? 13.914 -14.203 -5.18 1 98.38 49 ILE B N 1
ATOM 2726 C CA . ILE B 1 49 ? 12.734 -13.523 -4.648 1 98.38 49 ILE B CA 1
ATOM 2727 C C . ILE B 1 49 ? 11.75 -14.547 -4.098 1 98.38 49 ILE B C 1
ATOM 2729 O O . ILE B 1 49 ? 11.789 -15.719 -4.473 1 98.38 49 ILE B O 1
ATOM 2733 N N . TYR B 1 50 ? 10.938 -14.18 -3.176 1 98.19 50 TYR B N 1
ATOM 2734 C CA . TYR B 1 50 ? 9.734 -14.953 -2.916 1 98.19 50 TYR B CA 1
ATOM 2735 C C . TYR B 1 50 ? 8.656 -14.648 -3.951 1 98.19 50 TYR B C 1
ATOM 2737 O O . TYR B 1 50 ? 8.219 -13.5 -4.086 1 98.19 50 TYR B O 1
ATOM 2745 N N . ALA B 1 51 ? 8.195 -15.648 -4.652 1 97.81 51 ALA B N 1
ATOM 2746 C CA . ALA B 1 51 ? 7.199 -15.43 -5.703 1 97.81 51 ALA B CA 1
ATOM 2747 C C . ALA B 1 51 ? 5.797 -15.312 -5.113 1 97.81 51 ALA B C 1
ATOM 2749 O O . ALA B 1 51 ? 4.863 -14.875 -5.789 1 97.81 51 ALA B O 1
ATOM 2750 N N . ARG B 1 52 ? 5.707 -15.75 -3.846 1 98.06 52 ARG B N 1
ATOM 2751 C CA . ARG B 1 52 ? 4.434 -15.625 -3.141 1 98.06 52 ARG B CA 1
ATOM 2752 C C . ARG B 1 52 ? 3.307 -16.281 -3.938 1 98.06 52 ARG B C 1
ATOM 2754 O O . ARG B 1 52 ? 3.455 -17.391 -4.441 1 98.06 52 ARG B O 1
ATOM 2761 N 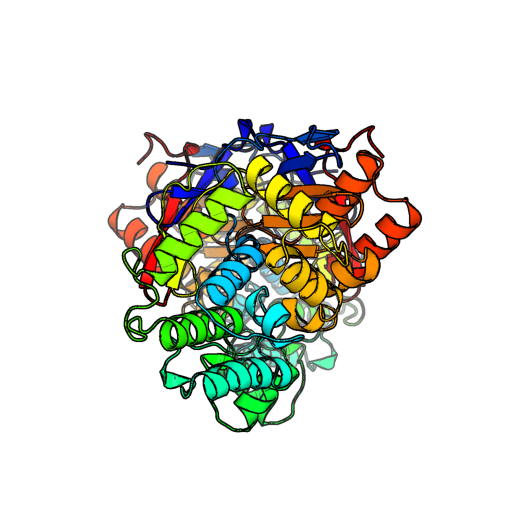N . SER B 1 53 ? 2.186 -15.703 -4.031 1 98.69 53 SER B N 1
ATOM 2762 C CA . SER B 1 53 ? 0.998 -16.328 -4.602 1 98.69 53 SER B CA 1
ATOM 2763 C C . SER B 1 53 ? 1.204 -16.656 -6.078 1 98.69 53 SER B C 1
ATOM 2765 O O . SER B 1 53 ? 0.419 -17.406 -6.668 1 98.69 53 SER B O 1
ATOM 2767 N N . ALA B 1 54 ? 2.211 -16.125 -6.695 1 98.75 54 ALA B N 1
ATOM 2768 C CA . ALA B 1 54 ? 2.477 -16.453 -8.094 1 98.75 54 ALA B CA 1
ATOM 2769 C C . ALA B 1 54 ? 2.881 -17.922 -8.227 1 98.75 54 ALA B C 1
ATOM 2771 O O . ALA B 1 54 ? 2.91 -18.469 -9.336 1 98.75 54 ALA B O 1
ATOM 2772 N N . LEU B 1 55 ? 3.094 -18.609 -7.148 1 98.5 55 LEU B N 1
ATOM 2773 C CA . LEU B 1 55 ? 3.445 -20.031 -7.176 1 98.5 55 LEU B CA 1
ATOM 2774 C C . LEU B 1 55 ? 2.191 -20.906 -7.176 1 98.5 55 LEU B C 1
ATOM 2776 O O . LEU B 1 55 ? 2.271 -22.109 -7.391 1 98.5 55 LEU B O 1
ATOM 2780 N N . LYS B 1 56 ? 1.064 -20.344 -7 1 98.88 56 LYS B N 1
ATOM 2781 C CA . LYS B 1 56 ? -0.141 -21.109 -6.684 1 98.88 56 LYS B CA 1
ATOM 2782 C C . LYS B 1 56 ? -0.513 -22.047 -7.828 1 98.88 56 LYS B C 1
ATOM 2784 O O . LYS B 1 56 ? -1.009 -23.141 -7.594 1 98.88 56 LYS B O 1
ATOM 2789 N N . PRO B 1 57 ? -0.322 -21.672 -9.086 1 98.94 57 PRO B N 1
ATOM 2790 C CA . PRO B 1 57 ? -0.596 -22.688 -10.109 1 98.94 57 PRO B CA 1
ATOM 2791 C C . PRO B 1 57 ? 0.204 -23.969 -9.898 1 98.94 57 PRO B C 1
ATOM 2793 O O . PRO B 1 57 ? -0.325 -25.062 -10.086 1 98.94 57 PRO B O 1
ATOM 2796 N N . LEU B 1 58 ? 1.418 -23.844 -9.5 1 98.81 58 LEU B N 1
ATOM 2797 C CA . LEU B 1 58 ? 2.26 -25.016 -9.25 1 98.81 58 LEU B CA 1
ATOM 2798 C C . LEU B 1 58 ? 1.796 -25.766 -8.008 1 98.81 58 LEU B C 1
ATOM 2800 O O . LEU B 1 58 ? 1.883 -27 -7.953 1 98.81 58 LEU B O 1
ATOM 2804 N N . GLN B 1 59 ? 1.342 -25.031 -7.039 1 98.81 59 GLN B N 1
ATOM 2805 C CA . GLN B 1 59 ? 0.793 -25.656 -5.84 1 98.81 59 GLN B CA 1
ATOM 2806 C C . GLN B 1 59 ? -0.499 -26.406 -6.152 1 98.81 59 GLN B C 1
ATOM 2808 O O . GLN B 1 59 ? -0.76 -27.469 -5.582 1 98.81 59 GLN B O 1
ATOM 2813 N N . ALA B 1 60 ? -1.314 -25.859 -7.035 1 98.94 60 ALA B N 1
ATOM 2814 C CA . ALA B 1 60 ? -2.506 -26.562 -7.5 1 98.94 60 ALA B CA 1
ATOM 2815 C C . ALA B 1 60 ? -2.133 -27.859 -8.219 1 98.94 60 ALA B C 1
ATOM 2817 O O . ALA B 1 60 ? -2.752 -28.906 -7.988 1 98.94 60 ALA B O 1
ATOM 2818 N N . ILE B 1 61 ? -1.104 -27.797 -9.07 1 98.81 61 ILE B N 1
ATOM 2819 C CA . ILE B 1 61 ? -0.612 -28.984 -9.758 1 98.81 61 ILE B CA 1
ATOM 2820 C C . ILE B 1 61 ? -0.186 -30.031 -8.734 1 98.81 61 ILE B C 1
ATOM 2822 O O . ILE B 1 61 ? -0.54 -31.203 -8.859 1 98.81 61 ILE B O 1
ATOM 2826 N N . ALA B 1 62 ? 0.542 -29.625 -7.691 1 98.75 62 ALA B N 1
ATOM 2827 C CA . ALA B 1 62 ? 0.993 -30.547 -6.648 1 98.75 62 ALA B CA 1
ATOM 2828 C C . ALA B 1 62 ? -0.193 -31.203 -5.945 1 98.75 62 ALA B C 1
ATOM 2830 O O . ALA B 1 62 ? -0.173 -32.406 -5.672 1 98.75 62 ALA B O 1
ATOM 2831 N N . SER B 1 63 ? -1.194 -30.422 -5.645 1 98.88 63 SER B N 1
ATOM 2832 C CA . SER B 1 63 ? -2.385 -30.969 -5 1 98.88 63 SER B CA 1
ATOM 2833 C C . SER B 1 63 ? -3.047 -32.031 -5.875 1 98.88 63 SER B C 1
ATOM 2835 O O . SER B 1 63 ? -3.479 -33.062 -5.375 1 98.88 63 SER B O 1
ATOM 2837 N N . MET B 1 64 ? -3.152 -31.703 -7.141 1 98.75 64 MET B N 1
ATOM 2838 C CA . MET B 1 64 ? -3.758 -32.656 -8.062 1 98.75 64 MET B CA 1
ATOM 2839 C C . MET B 1 64 ? -2.889 -33.906 -8.211 1 98.75 64 MET B C 1
ATOM 2841 O O . MET B 1 64 ? -3.404 -35.031 -8.312 1 98.75 64 MET B O 1
ATOM 2845 N N . ASN B 1 65 ? -1.574 -33.719 -8.234 1 98.38 65 ASN B N 1
ATOM 2846 C CA . ASN B 1 65 ? -0.659 -34.844 -8.25 1 98.38 65 ASN B CA 1
ATOM 2847 C C . ASN B 1 65 ? -0.829 -35.719 -7.004 1 98.38 65 ASN B C 1
ATOM 2849 O O . ASN B 1 65 ? -0.607 -36.938 -7.055 1 98.38 65 ASN B O 1
ATOM 2853 N N . ALA B 1 66 ? -1.22 -35.125 -5.902 1 98.62 66 ALA B N 1
ATOM 2854 C CA . ALA B 1 66 ? -1.461 -35.875 -4.66 1 98.62 66 ALA B CA 1
ATOM 2855 C C . ALA B 1 66 ? -2.803 -36.594 -4.695 1 98.62 66 ALA B C 1
ATOM 2857 O O . ALA B 1 66 ? -3.123 -37.375 -3.791 1 98.62 66 ALA B O 1
ATOM 2858 N N . GLY B 1 67 ? -3.615 -36.281 -5.727 1 98.44 67 GLY B N 1
ATOM 2859 C CA . GLY B 1 67 ? -4.832 -37.062 -5.914 1 98.44 67 GLY B CA 1
ATOM 2860 C C . GLY B 1 67 ? -6.09 -36.219 -5.879 1 98.44 67 GLY B C 1
ATOM 2861 O O . GLY B 1 67 ? -7.191 -36.719 -6.113 1 98.44 67 GLY B O 1
ATOM 2862 N N . ALA B 1 68 ? -5.949 -34.875 -5.598 1 98.75 68 ALA B N 1
ATOM 2863 C CA . ALA B 1 68 ? -7.129 -34.031 -5.598 1 98.75 68 ALA B CA 1
ATOM 2864 C C . ALA B 1 68 ? -7.777 -33.969 -6.977 1 98.75 68 ALA B C 1
ATOM 2866 O O . ALA B 1 68 ? -7.121 -33.625 -7.965 1 98.75 68 ALA B O 1
ATOM 2867 N N . GLU B 1 69 ? -9.039 -34.25 -7.082 1 98.5 69 GLU B N 1
ATOM 2868 C CA . GLU B 1 69 ? -9.75 -34.281 -8.359 1 98.5 69 GLU B CA 1
ATOM 2869 C C . GLU B 1 69 ? -10.492 -32.969 -8.617 1 98.5 69 GLU B C 1
ATOM 2871 O O . GLU B 1 69 ? -11.703 -33 -8.836 1 98.5 69 GLU B O 1
ATOM 2876 N N . LEU B 1 70 ? -9.695 -31.922 -8.625 1 98.75 70 LEU B N 1
ATOM 2877 C CA . LEU B 1 70 ? -10.25 -30.594 -8.844 1 98.75 70 LEU B CA 1
ATOM 2878 C C . LEU B 1 70 ? -10.789 -30.453 -10.266 1 98.75 70 LEU B C 1
ATOM 2880 O O . LEU B 1 70 ? -10.258 -31.062 -11.195 1 98.75 70 LEU B O 1
ATOM 2884 N N . GLN B 1 71 ? -11.82 -29.625 -10.383 1 97.69 71 GLN B N 1
ATOM 2885 C CA . GLN B 1 71 ? -12.391 -29.406 -11.703 1 97.69 71 GLN B CA 1
ATOM 2886 C C . GLN B 1 71 ? -12.711 -27.922 -11.93 1 97.69 71 GLN B C 1
ATOM 2888 O O . GLN B 1 71 ? -13.117 -27.234 -10.992 1 97.69 71 GLN B O 1
ATOM 2893 N N . GLY B 1 72 ? -12.508 -27.516 -13.133 1 97.62 72 GLY B N 1
ATOM 2894 C CA . GLY B 1 72 ? -12.953 -26.203 -13.594 1 97.62 72 GLY B CA 1
ATOM 2895 C C . GLY B 1 72 ? -12.609 -25.094 -12.625 1 97.62 72 GLY B C 1
ATOM 2896 O O . GLY B 1 72 ? -11.438 -24.859 -12.32 1 97.62 72 GLY B O 1
ATOM 2897 N N . ALA B 1 73 ? -13.656 -24.516 -12.07 1 98.69 73 ALA B N 1
ATOM 2898 C CA . ALA B 1 73 ? -13.539 -23.359 -11.18 1 98.69 73 ALA B CA 1
ATOM 2899 C C . ALA B 1 73 ? -12.758 -23.703 -9.922 1 98.69 73 ALA B C 1
ATOM 2901 O O . ALA B 1 73 ? -12.055 -22.859 -9.359 1 98.69 73 ALA B O 1
ATOM 2902 N N . GLN B 1 74 ? -12.844 -24.969 -9.5 1 98.94 74 GLN B N 1
ATOM 2903 C CA . GLN B 1 74 ? -12.086 -25.406 -8.336 1 98.94 74 GLN B CA 1
ATOM 2904 C C . GLN B 1 74 ? -10.586 -25.266 -8.578 1 98.94 74 GLN B C 1
ATOM 2906 O O . GLN B 1 74 ? -9.836 -24.875 -7.684 1 98.94 74 GLN B O 1
ATOM 2911 N N . ILE B 1 75 ? -10.164 -25.641 -9.789 1 98.94 75 ILE B N 1
ATOM 2912 C CA . ILE B 1 75 ? -8.75 -25.562 -10.141 1 98.94 75 ILE B CA 1
ATOM 2913 C C . ILE B 1 75 ? -8.305 -24.094 -10.172 1 98.94 75 ILE B C 1
ATOM 2915 O O . ILE B 1 75 ? -7.273 -23.734 -9.594 1 98.94 75 ILE B O 1
ATOM 2919 N N . ALA B 1 76 ? -9.094 -23.234 -10.836 1 98.94 76 ALA B N 1
ATOM 2920 C CA . ALA B 1 76 ? -8.766 -21.812 -10.922 1 98.94 76 ALA B CA 1
ATOM 2921 C C . ALA B 1 76 ? -8.672 -21.188 -9.539 1 98.94 76 ALA B C 1
ATOM 2923 O O . ALA B 1 76 ? -7.758 -20.406 -9.266 1 98.94 76 ALA B O 1
ATOM 2924 N N . LEU B 1 77 ? -9.602 -21.547 -8.672 1 98.94 77 LEU B N 1
ATOM 2925 C CA . LEU B 1 77 ? -9.602 -21.016 -7.32 1 98.94 77 LEU B CA 1
ATOM 2926 C C . LEU B 1 77 ? -8.375 -21.469 -6.547 1 98.94 77 LEU B C 1
ATOM 2928 O O . LEU B 1 77 ? -7.789 -20.703 -5.781 1 98.94 77 LEU B O 1
ATOM 2932 N N . ALA B 1 78 ? -8.008 -22.75 -6.707 1 98.94 78 ALA B N 1
ATOM 2933 C CA . ALA B 1 78 ? -6.832 -23.297 -6.043 1 98.94 78 ALA B CA 1
ATOM 2934 C C . ALA B 1 78 ? -5.559 -22.594 -6.5 1 98.94 78 ALA B C 1
ATOM 2936 O O . ALA B 1 78 ? -4.594 -22.484 -5.742 1 98.94 78 ALA B O 1
ATOM 2937 N N . ALA B 1 79 ? -5.562 -22.078 -7.75 1 98.88 79 ALA B N 1
ATOM 2938 C CA . ALA B 1 79 ? -4.406 -21.406 -8.336 1 98.88 79 ALA B CA 1
ATOM 2939 C C . ALA B 1 79 ? -4.492 -19.891 -8.156 1 98.88 79 ALA B C 1
ATOM 2941 O O . ALA B 1 79 ? -3.684 -19.156 -8.711 1 98.88 79 ALA B O 1
ATOM 2942 N N . GLY B 1 80 ? -5.535 -19.469 -7.418 1 98.75 80 GLY B N 1
ATOM 2943 C CA . GLY B 1 80 ? -5.82 -18.047 -7.402 1 98.75 80 GLY B CA 1
ATOM 2944 C C . GLY B 1 80 ? -5.676 -17.422 -6.031 1 98.75 80 GLY B C 1
ATOM 2945 O O . GLY B 1 80 ? -5.344 -18.109 -5.062 1 98.75 80 GLY B O 1
ATOM 2946 N N . SER B 1 81 ? -5.777 -16.141 -5.949 1 98.69 81 SER B N 1
ATOM 2947 C CA . SER B 1 81 ? -5.984 -15.297 -4.777 1 98.69 81 SER B CA 1
ATOM 2948 C C . SER B 1 81 ? -7.281 -14.508 -4.898 1 98.69 81 SER B C 1
ATOM 2950 O O . SER B 1 81 ? -7.281 -13.375 -5.391 1 98.69 81 SER B O 1
ATOM 2952 N N . HIS B 1 82 ? -8.328 -15.078 -4.453 1 98.81 82 HIS B N 1
ATOM 2953 C CA . HIS B 1 82 ? -9.664 -14.555 -4.719 1 98.81 82 HIS B CA 1
ATOM 2954 C C . HIS B 1 82 ? -10.039 -13.469 -3.717 1 98.81 82 HIS B C 1
ATOM 2956 O O . HIS B 1 82 ? -9.289 -13.203 -2.773 1 98.81 82 HIS B O 1
ATOM 2962 N N . THR B 1 83 ? -11.156 -12.789 -3.883 1 98.81 83 THR B N 1
ATOM 2963 C CA . THR B 1 83 ? -11.523 -11.641 -3.061 1 98.81 83 THR B CA 1
ATOM 2964 C C . THR B 1 83 ? -12.547 -12.039 -2 1 98.81 83 THR B C 1
ATOM 2966 O O . THR B 1 83 ? -13.141 -11.18 -1.347 1 98.81 83 THR B O 1
ATOM 2969 N N . GLY B 1 84 ? -12.812 -13.305 -1.87 1 98.81 84 GLY B N 1
ATOM 2970 C CA . GLY B 1 84 ? -13.672 -13.805 -0.81 1 98.81 84 GLY B CA 1
ATOM 2971 C C . GLY B 1 84 ? -15.148 -13.531 -1.058 1 98.81 84 GLY B C 1
ATOM 2972 O O . GLY B 1 84 ? -15.93 -13.43 -0.113 1 98.81 84 GLY B O 1
ATOM 2973 N N . SER B 1 85 ? -15.578 -13.312 -2.32 1 98.81 85 SER B N 1
ATOM 2974 C CA . SER B 1 85 ? -17 -13.227 -2.609 1 98.81 85 SER B CA 1
ATOM 2975 C C . SER B 1 85 ? -17.734 -14.508 -2.191 1 98.81 85 SER B C 1
ATOM 2977 O O . SER B 1 85 ? -17.094 -15.555 -2.025 1 98.81 85 SER B O 1
ATOM 2979 N N . PHE B 1 86 ? -19.047 -14.438 -2.078 1 98.62 86 PHE B N 1
ATOM 2980 C CA . PHE B 1 86 ? -19.812 -15.625 -1.715 1 98.62 86 PHE B CA 1
ATOM 2981 C C . PHE B 1 86 ? -19.625 -16.734 -2.756 1 98.62 86 PHE B C 1
ATOM 2983 O O . PHE B 1 86 ? -19.594 -17.906 -2.416 1 98.62 86 PHE B O 1
ATOM 2990 N N . GLU B 1 87 ? -19.484 -16.328 -4.004 1 98.75 87 GLU B N 1
ATOM 2991 C CA . GLU B 1 87 ? -19.219 -17.312 -5.059 1 98.75 87 GLU B CA 1
ATOM 2992 C C . GLU B 1 87 ? -17.875 -17.984 -4.859 1 98.75 87 GLU B C 1
ATOM 2994 O O . GLU B 1 87 ? -17.75 -19.203 -5.039 1 98.75 87 GLU B O 1
ATOM 2999 N N . HIS B 1 88 ? -16.875 -17.219 -4.504 1 98.94 88 HIS B N 1
ATOM 3000 C CA . HIS B 1 88 ? -15.562 -17.781 -4.203 1 98.94 88 HIS B CA 1
ATOM 3001 C C . HIS B 1 88 ? -15.633 -18.75 -3.021 1 98.94 88 HIS B C 1
ATOM 3003 O O . HIS B 1 88 ? -15.109 -19.859 -3.09 1 98.94 88 HIS B O 1
ATOM 3009 N N . MET B 1 89 ? -16.281 -18.312 -1.946 1 98.88 89 MET B N 1
ATOM 3010 C CA . MET B 1 89 ? -16.391 -19.125 -0.737 1 98.88 89 MET B CA 1
ATOM 3011 C C . MET B 1 89 ? -17.125 -20.438 -1.021 1 98.88 89 MET B C 1
ATOM 3013 O O . MET B 1 89 ? -16.75 -21.484 -0.495 1 98.88 89 MET B O 1
ATOM 3017 N N . LYS B 1 90 ? -18.125 -20.328 -1.84 1 98.81 90 LYS B N 1
ATOM 3018 C CA . LYS B 1 90 ? -18.906 -21.516 -2.215 1 98.81 90 LYS B CA 1
ATOM 3019 C C . LYS B 1 90 ? -18.016 -22.547 -2.93 1 98.81 90 LYS B C 1
ATOM 3021 O O . LYS B 1 90 ? -18.125 -23.734 -2.674 1 98.81 90 LYS B O 1
ATOM 3026 N N . VAL B 1 91 ? -17.188 -22.094 -3.852 1 98.94 91 VAL B N 1
ATOM 3027 C CA . VAL B 1 91 ? -16.312 -23 -4.59 1 98.94 91 VAL B CA 1
ATOM 3028 C C . VAL B 1 91 ? -15.289 -23.625 -3.639 1 98.94 91 VAL B C 1
ATOM 3030 O O . VAL B 1 91 ? -15.039 -24.828 -3.703 1 98.94 91 VAL B O 1
ATOM 3033 N N . ALA B 1 92 ? -14.672 -22.859 -2.729 1 98.94 92 ALA B N 1
ATOM 3034 C CA . ALA B 1 92 ? -13.75 -23.422 -1.739 1 98.94 92 ALA B CA 1
ATOM 3035 C C . ALA B 1 92 ? -14.445 -24.469 -0.884 1 98.94 92 ALA B C 1
ATOM 3037 O O . ALA B 1 92 ? -13.883 -25.547 -0.623 1 98.94 92 ALA B O 1
ATOM 3038 N N . GLN B 1 93 ? -15.648 -24.172 -0.479 1 98.81 93 GLN B N 1
ATOM 3039 C CA . GLN B 1 93 ? -16.438 -25.094 0.322 1 98.81 93 GLN B CA 1
ATOM 3040 C C . GLN B 1 93 ? -16.719 -26.391 -0.44 1 98.81 93 GLN B C 1
ATOM 3042 O O . GLN B 1 93 ? -16.719 -27.469 0.149 1 98.81 93 GLN B O 1
ATOM 3047 N N . SER B 1 94 ? -17 -26.234 -1.706 1 98.88 94 SER B N 1
ATOM 3048 C CA . SER B 1 94 ? -17.266 -27.422 -2.514 1 98.88 94 SER B CA 1
ATOM 3049 C C . SER B 1 94 ? -16.062 -28.359 -2.564 1 98.88 94 SER B C 1
ATOM 3051 O O . SER B 1 94 ? -16.203 -29.578 -2.574 1 98.88 94 SER B O 1
ATOM 3053 N N . VAL B 1 95 ? -14.859 -27.812 -2.645 1 98.94 95 VAL B N 1
ATOM 3054 C CA . VAL B 1 95 ? -13.641 -28.625 -2.629 1 98.94 95 VAL B CA 1
ATOM 3055 C C . VAL B 1 95 ? -13.516 -29.359 -1.294 1 98.94 95 VAL B C 1
ATOM 3057 O O . VAL B 1 95 ? -13.211 -30.547 -1.26 1 98.94 95 VAL B O 1
ATOM 3060 N N . LEU B 1 96 ? -13.758 -28.641 -0.201 1 98.94 96 LEU B N 1
ATOM 3061 C CA . LEU B 1 96 ? -13.695 -29.234 1.126 1 98.94 96 LEU B CA 1
ATOM 3062 C C . LEU B 1 96 ? -14.719 -30.359 1.259 1 98.94 96 LEU B C 1
ATOM 3064 O O . LEU B 1 96 ? -14.422 -31.406 1.838 1 98.94 96 LEU B O 1
ATOM 3068 N N . ALA B 1 97 ? -15.867 -30.125 0.737 1 98.81 97 ALA B N 1
ATOM 3069 C CA . ALA B 1 97 ? -16.922 -31.141 0.8 1 98.81 97 ALA B CA 1
ATOM 3070 C C . ALA B 1 97 ? -16.5 -32.406 0.086 1 98.81 97 ALA B C 1
ATOM 3072 O O . ALA B 1 97 ? -16.766 -33.531 0.567 1 98.81 97 ALA B O 1
ATOM 3073 N N . GLU B 1 98 ? -15.891 -32.281 -1.073 1 98.44 98 GLU B N 1
ATOM 3074 C CA . GLU B 1 98 ? -15.383 -33.438 -1.803 1 98.44 98 GLU B CA 1
ATOM 3075 C C . GLU B 1 98 ? -14.375 -34.219 -0.966 1 98.44 98 GLU B C 1
ATOM 3077 O O . GLU B 1 98 ? -14.266 -35.438 -1.092 1 98.44 98 GLU B O 1
ATOM 3082 N N . ALA B 1 99 ? -13.664 -33.5 -0.111 1 98.5 99 ALA B N 1
ATOM 3083 C CA . ALA B 1 99 ? -12.656 -34.125 0.749 1 98.5 99 ALA B CA 1
ATOM 3084 C C . ALA B 1 99 ? -13.281 -34.656 2.029 1 98.5 99 ALA B C 1
ATOM 3086 O O . ALA B 1 99 ? -12.594 -35.281 2.846 1 98.5 99 ALA B O 1
ATOM 3087 N N . GLY B 1 100 ? -14.578 -34.438 2.203 1 98.69 100 GLY B N 1
ATOM 3088 C CA . GLY B 1 100 ? -15.242 -34.812 3.438 1 98.69 100 GLY B CA 1
ATOM 3089 C C . GLY B 1 100 ? -14.867 -33.938 4.621 1 98.69 100 GLY B C 1
ATOM 3090 O O . GLY B 1 100 ? -14.844 -34.406 5.762 1 98.69 100 GLY B O 1
ATOM 3091 N N . LEU B 1 101 ? -14.484 -32.719 4.379 1 98.81 101 LEU B N 1
ATOM 3092 C CA . LEU B 1 101 ? -14.047 -31.797 5.414 1 98.81 101 LEU B CA 1
ATOM 3093 C C . LEU B 1 101 ? -14.93 -30.562 5.434 1 98.81 101 LEU B C 1
ATOM 3095 O O . LEU B 1 101 ? -15.789 -30.391 4.57 1 98.81 101 LEU B O 1
ATOM 3099 N N . THR B 1 102 ? -14.773 -29.766 6.48 1 98.5 102 THR B N 1
ATOM 3100 C CA . THR B 1 102 ? -15.438 -28.469 6.621 1 98.5 102 THR B CA 1
ATOM 3101 C C . THR B 1 102 ? -14.422 -27.344 6.688 1 98.5 102 THR B C 1
ATOM 3103 O O . THR B 1 102 ? -13.211 -27.578 6.66 1 98.5 102 THR B O 1
ATOM 3106 N N . ALA B 1 103 ? -14.945 -26.141 6.77 1 98.5 103 ALA B N 1
ATOM 3107 C CA . ALA B 1 103 ? -14.078 -24.969 6.82 1 98.5 103 ALA B CA 1
ATOM 3108 C C . ALA B 1 103 ? -13.195 -24.984 8.062 1 98.5 103 ALA B C 1
ATOM 3110 O O . ALA B 1 103 ? -12.156 -24.328 8.102 1 98.5 103 ALA B O 1
ATOM 3111 N N . ASP B 1 104 ? -13.516 -25.766 9.023 1 98.12 104 ASP B N 1
ATOM 3112 C CA . ASP B 1 104 ? -12.75 -25.859 10.266 1 98.12 104 ASP B CA 1
ATOM 3113 C C . ASP B 1 104 ? -11.391 -26.516 10.023 1 98.12 104 ASP B C 1
ATOM 3115 O O . ASP B 1 104 ? -10.477 -26.391 10.844 1 98.12 104 ASP B O 1
ATOM 3119 N N . ALA B 1 105 ? -11.297 -27.219 8.922 1 98.75 105 ALA B N 1
ATOM 3120 C CA . ALA B 1 105 ? -10.047 -27.906 8.602 1 98.75 105 ALA B CA 1
ATOM 3121 C C . ALA B 1 105 ? -9.031 -26.922 8.016 1 98.75 105 ALA B C 1
ATOM 3123 O O . ALA B 1 105 ? -7.84 -27.234 7.934 1 98.75 105 ALA B O 1
ATOM 3124 N N . LEU B 1 106 ? -9.516 -25.781 7.531 1 98.88 106 LEU B N 1
ATOM 3125 C CA . LEU B 1 106 ? -8.617 -24.781 6.957 1 98.88 106 LEU B CA 1
ATOM 3126 C C . LEU B 1 106 ? -7.707 -24.188 8.031 1 98.88 106 LEU B C 1
ATOM 3128 O O . LEU B 1 106 ? -8.188 -23.75 9.07 1 98.88 106 LEU B O 1
ATOM 3132 N N . LEU B 1 107 ? -6.434 -24.141 7.727 1 98.69 107 LEU B N 1
ATOM 3133 C CA . LEU B 1 107 ? -5.488 -23.594 8.695 1 98.69 107 LEU B CA 1
ATOM 3134 C C . LEU B 1 107 ? -5.078 -22.172 8.312 1 98.69 107 LEU B C 1
ATOM 3136 O O . LEU B 1 107 ? -4.258 -21.562 9 1 98.69 107 LEU B O 1
ATOM 3140 N N . CYS B 1 108 ? -5.559 -21.625 7.184 1 98.5 108 CYS B N 1
ATOM 3141 C CA . CYS B 1 108 ? -5.34 -20.219 6.887 1 98.5 108 CYS B CA 1
ATOM 3142 C C . CYS B 1 108 ? -6.117 -19.328 7.855 1 98.5 108 CYS B C 1
ATOM 3144 O O . CYS B 1 108 ? -7.098 -19.781 8.453 1 98.5 108 CYS B O 1
ATOM 3146 N N . PRO B 1 109 ? -5.68 -18.078 8.094 1 98.06 109 PRO B N 1
ATOM 3147 C CA . PRO B 1 109 ? -6.391 -17.172 9.008 1 98.06 109 PRO B CA 1
ATOM 3148 C C . PRO B 1 109 ? -7.785 -16.812 8.5 1 98.06 109 PRO B C 1
ATOM 3150 O O . PRO B 1 109 ? -8.047 -16.875 7.293 1 98.06 109 PRO B O 1
ATOM 3153 N N . PRO B 1 110 ? -8.68 -16.469 9.445 1 98.38 110 PRO B N 1
ATOM 3154 C CA . PRO B 1 110 ? -9.938 -15.875 8.992 1 98.38 110 PRO B CA 1
ATOM 3155 C C . PRO B 1 110 ? -9.758 -14.461 8.445 1 98.38 110 PRO B C 1
ATOM 3157 O O . PRO B 1 110 ? -8.82 -13.766 8.828 1 98.38 110 PRO B O 1
ATOM 3160 N N . ALA B 1 111 ? -10.648 -14.016 7.562 1 98.44 111 ALA B N 1
ATOM 3161 C CA . ALA B 1 111 ? -10.555 -12.688 6.965 1 98.44 111 ALA B CA 1
ATOM 3162 C C . ALA B 1 111 ? -11.938 -12.156 6.586 1 98.44 111 ALA B C 1
ATOM 3164 O O . ALA B 1 111 ? -12.875 -12.938 6.398 1 98.44 111 ALA B O 1
ATOM 3165 N N . TRP B 1 112 ? -12.047 -10.812 6.555 1 98.5 112 TRP B N 1
ATOM 3166 C CA . TRP B 1 112 ? -13.141 -10.195 5.82 1 98.5 112 TRP B CA 1
ATOM 3167 C C . TRP B 1 112 ? -12.938 -10.344 4.316 1 98.5 112 TRP B C 1
ATOM 3169 O O . TRP B 1 112 ? -11.812 -10.258 3.824 1 98.5 112 TRP B O 1
ATOM 3179 N N . PRO B 1 113 ? -14.055 -10.57 3.562 1 98.62 113 PRO B N 1
ATOM 3180 C CA . PRO B 1 113 ? -13.891 -10.523 2.107 1 98.62 113 PRO B CA 1
ATOM 3181 C C . PRO B 1 113 ? -13.414 -9.156 1.609 1 98.62 113 PRO B C 1
ATOM 3183 O O . PRO B 1 113 ? -13.828 -8.125 2.141 1 98.62 113 PRO B O 1
ATOM 3186 N N . ALA B 1 114 ? -12.555 -9.195 0.651 1 98.31 114 ALA B N 1
ATOM 3187 C CA . ALA B 1 114 ? -12.258 -7.969 -0.079 1 98.31 114 ALA B CA 1
ATOM 3188 C C . ALA B 1 114 ? -13.406 -7.578 -0.996 1 98.31 114 ALA B C 1
ATOM 3190 O O . ALA B 1 114 ? -13.523 -6.418 -1.399 1 98.31 114 ALA B O 1
ATOM 3191 N N . ASP B 1 115 ? -14.195 -8.508 -1.357 1 98.56 115 ASP B N 1
ATOM 3192 C CA . ASP B 1 115 ? -15.414 -8.234 -2.115 1 98.56 115 ASP B CA 1
ATOM 3193 C C . ASP B 1 115 ? -16.422 -7.445 -1.281 1 98.56 115 ASP B C 1
ATOM 3195 O O . ASP B 1 115 ? -17 -7.977 -0.337 1 98.56 115 ASP B O 1
ATOM 3199 N N . GLU B 1 116 ? -16.688 -6.207 -1.681 1 97.69 116 GLU B N 1
ATOM 3200 C CA . GLU B 1 116 ? -17.453 -5.266 -0.858 1 97.69 116 GLU B CA 1
ATOM 3201 C C . GLU B 1 116 ? -18.859 -5.766 -0.606 1 97.69 116 GLU B C 1
ATOM 3203 O O . GLU B 1 116 ? -19.344 -5.75 0.532 1 97.69 116 GLU B O 1
ATOM 3208 N N . PRO B 1 117 ? -19.625 -6.277 -1.664 1 98.06 117 PRO B N 1
ATOM 3209 C CA . PRO B 1 117 ? -20.969 -6.766 -1.396 1 98.06 117 PRO B CA 1
ATOM 3210 C C . PRO B 1 117 ? -21 -7.895 -0.369 1 98.06 117 PRO B C 1
ATOM 3212 O O . PRO B 1 117 ? -21.844 -7.895 0.53 1 98.06 117 PRO B O 1
ATOM 3215 N N . SER B 1 118 ? -20.031 -8.82 -0.509 1 98.75 118 SER B N 1
ATOM 3216 C CA . SER B 1 118 ? -19.984 -9.93 0.443 1 98.75 118 SER B CA 1
ATOM 3217 C C . SER B 1 118 ? -19.578 -9.438 1.831 1 98.75 118 SER B C 1
ATOM 3219 O O . SER B 1 118 ? -20.109 -9.914 2.838 1 98.75 118 SER B O 1
ATOM 3221 N N . TYR B 1 119 ? -18.703 -8.516 1.896 1 98.56 119 TYR B N 1
ATOM 3222 C CA . TYR B 1 119 ? -18.312 -7.898 3.158 1 98.56 119 TYR B CA 1
ATOM 3223 C C . TYR B 1 119 ? -19.5 -7.254 3.85 1 98.56 119 TYR B C 1
ATOM 3225 O O . TYR B 1 119 ? -19.766 -7.52 5.027 1 98.56 119 TYR B O 1
ATOM 3233 N N . HIS B 1 120 ? -20.219 -6.422 3.119 1 98.56 120 HIS B N 1
ATOM 3234 C CA . HIS B 1 120 ? -21.375 -5.734 3.656 1 98.56 120 HIS B CA 1
ATOM 3235 C C . HIS B 1 120 ? -22.422 -6.73 4.148 1 98.56 120 HIS B C 1
ATOM 3237 O O . HIS B 1 120 ? -23.016 -6.539 5.215 1 98.56 120 HIS B O 1
ATOM 3243 N N . ALA B 1 121 ? -22.578 -7.781 3.332 1 98.44 121 ALA B N 1
ATOM 3244 C CA . ALA B 1 121 ? -23.578 -8.781 3.689 1 98.44 121 ALA B CA 1
ATOM 3245 C C . ALA B 1 121 ? -23.234 -9.469 5.004 1 98.44 121 ALA B C 1
ATOM 3247 O O . ALA B 1 121 ? -24.094 -9.672 5.859 1 98.44 121 ALA B O 1
ATOM 3248 N N . LEU B 1 122 ? -21.953 -9.836 5.203 1 98.31 122 LEU B N 1
ATOM 3249 C CA . LEU B 1 122 ? -21.5 -10.484 6.43 1 98.31 122 LEU B CA 1
ATOM 3250 C C . LEU B 1 122 ? -21.688 -9.555 7.629 1 98.31 122 LEU B C 1
ATOM 3252 O O . LEU B 1 122 ? -22.203 -9.977 8.664 1 98.31 122 LEU B O 1
ATOM 3256 N N . VAL B 1 123 ? -21.266 -8.289 7.465 1 98.12 123 VAL B N 1
ATOM 3257 C CA . VAL B 1 123 ? -21.375 -7.301 8.531 1 98.12 123 VAL B CA 1
ATOM 3258 C C . VAL B 1 123 ? -22.844 -7.105 8.914 1 98.12 123 VAL B C 1
ATOM 3260 O O . VAL B 1 123 ? -23.188 -7.133 10.102 1 98.12 123 VAL B O 1
ATOM 3263 N N . THR B 1 124 ? -23.703 -6.934 7.938 1 98.12 124 THR B N 1
ATOM 3264 C CA . THR B 1 124 ? -25.125 -6.695 8.164 1 98.12 124 THR B CA 1
ATOM 3265 C C . THR B 1 124 ? -25.766 -7.883 8.875 1 98.12 124 THR B C 1
ATOM 3267 O O . THR B 1 124 ? -26.641 -7.703 9.727 1 98.12 124 THR B O 1
ATOM 3270 N N . ALA B 1 125 ? -25.297 -9.062 8.539 1 97.75 125 ALA B N 1
ATOM 3271 C CA . ALA B 1 125 ? -25.875 -10.273 9.117 1 97.75 125 ALA B CA 1
ATOM 3272 C C . ALA B 1 125 ? -25.234 -10.586 10.469 1 97.75 125 ALA B C 1
ATOM 3274 O O . ALA B 1 125 ? -25.625 -11.547 11.141 1 97.75 125 ALA B O 1
ATOM 3275 N N . GLY B 1 126 ? -24.234 -9.844 10.922 1 96.94 126 GLY B N 1
ATOM 3276 C CA . GLY B 1 126 ? -23.625 -9.992 12.234 1 96.94 126 GLY B CA 1
ATOM 3277 C C . GLY B 1 126 ? -22.578 -11.086 12.281 1 96.94 126 GLY B C 1
ATOM 3278 O O . GLY B 1 126 ? -22.266 -11.617 13.352 1 96.94 126 GLY B O 1
ATOM 3279 N N . HIS B 1 127 ? -22.094 -11.5 11.117 1 97.38 127 HIS B N 1
ATOM 3280 C CA . HIS B 1 127 ? -21.016 -12.492 11.055 1 97.38 127 HIS B CA 1
ATOM 3281 C C . HIS B 1 127 ? -19.656 -11.828 11.133 1 97.38 127 HIS B C 1
ATOM 3283 O O . HIS B 1 127 ? -19.531 -10.617 10.945 1 97.38 127 HIS B O 1
ATOM 3289 N N . GLY B 1 128 ? -18.672 -12.562 11.547 1 97.38 128 GLY B N 1
ATOM 3290 C CA . GLY B 1 128 ? -17.297 -12.078 11.609 1 97.38 128 GLY B CA 1
ATOM 3291 C C . GLY B 1 128 ? -16.438 -12.586 10.469 1 97.38 128 GLY B C 1
ATOM 3292 O O . GLY B 1 128 ? -16.953 -13.039 9.445 1 97.38 128 GLY B O 1
ATOM 3293 N N . LYS B 1 129 ? -15.211 -12.5 10.609 1 98.31 129 LYS B N 1
ATOM 3294 C CA . LYS B 1 129 ? -14.234 -12.984 9.641 1 98.31 129 LYS B CA 1
ATOM 3295 C C . LYS B 1 129 ? -14.398 -14.484 9.414 1 98.31 129 LYS B C 1
ATOM 3297 O O . LYS B 1 129 ? -14.742 -15.227 10.336 1 98.31 129 LYS B O 1
ATOM 3302 N N . GLN B 1 130 ? -14.156 -14.883 8.117 1 98.19 130 GLN B N 1
ATOM 3303 C CA . GLN B 1 130 ? -14.289 -16.281 7.707 1 98.19 130 GLN B CA 1
ATOM 3304 C C . GLN B 1 130 ? -12.992 -16.812 7.102 1 98.19 130 GLN B C 1
ATOM 3306 O O . GLN B 1 130 ? -12.328 -16.109 6.332 1 98.19 130 GLN B O 1
ATOM 3311 N N . ARG B 1 131 ? -12.617 -18.062 7.469 1 98.56 131 ARG B N 1
ATOM 3312 C CA . ARG B 1 131 ? -11.461 -18.672 6.82 1 98.56 131 ARG B CA 1
ATOM 3313 C C . ARG B 1 131 ? -11.711 -18.875 5.328 1 98.56 131 ARG B C 1
ATOM 3315 O O . ARG B 1 131 ? -10.805 -18.719 4.512 1 98.56 131 ARG B O 1
ATOM 3322 N N . LEU B 1 132 ? -12.961 -19.125 4.957 1 98.81 132 LEU B N 1
ATOM 3323 C CA . LEU B 1 132 ? -13.312 -19.312 3.555 1 98.81 132 LEU B CA 1
ATOM 3324 C C . LEU B 1 132 ? -13.109 -18.031 2.764 1 98.81 132 LEU B C 1
ATOM 3326 O O . LEU B 1 132 ? -12.93 -18.062 1.543 1 98.81 132 LEU B O 1
ATOM 3330 N N . ALA B 1 133 ? -13.133 -16.875 3.465 1 98.81 133 ALA B N 1
ATOM 3331 C CA . ALA B 1 133 ? -13.023 -15.586 2.789 1 98.81 133 ALA B CA 1
ATOM 3332 C C . ALA B 1 133 ? -11.562 -15.219 2.562 1 98.81 133 ALA B C 1
ATOM 3334 O O . ALA B 1 133 ? -11.266 -14.266 1.83 1 98.81 133 ALA B O 1
ATOM 3335 N N . PHE B 1 134 ? -10.641 -15.969 3.209 1 98.81 134 PHE B N 1
ATOM 3336 C CA . PHE B 1 134 ? -9.227 -15.703 3.004 1 98.81 134 PHE B CA 1
ATOM 3337 C C . PHE B 1 134 ? -8.836 -15.953 1.551 1 98.81 134 PHE B C 1
ATOM 3339 O O . PHE B 1 134 ? -9.25 -16.953 0.952 1 98.81 134 PHE B O 1
ATOM 3346 N N . ASN B 1 135 ? -8.07 -15.141 0.999 1 98.81 135 ASN B N 1
ATOM 3347 C CA . ASN B 1 135 ? -7.82 -15.164 -0.438 1 98.81 135 ASN B CA 1
ATOM 3348 C C . ASN B 1 135 ? -7.098 -16.438 -0.866 1 98.81 135 ASN B C 1
ATOM 3350 O O . ASN B 1 135 ? -7.082 -16.781 -2.049 1 98.81 135 ASN B O 1
ATOM 3354 N N . CYS B 1 136 ? -6.535 -17.172 0.034 1 98.81 136 CYS B N 1
ATOM 3355 C CA . CYS B 1 136 ? -5.832 -18.406 -0.286 1 98.81 136 CYS B CA 1
ATOM 3356 C C . CYS B 1 136 ? -6.676 -19.625 0.07 1 98.81 136 CYS B C 1
ATOM 3358 O O . CYS B 1 136 ? -6.191 -20.766 0.013 1 98.81 136 CYS B O 1
ATOM 3360 N N . SER B 1 137 ? -7.902 -19.5 0.479 1 98.94 137 SER B N 1
ATOM 3361 C CA . SER B 1 137 ? -8.68 -20.625 0.976 1 98.94 137 SER B CA 1
ATOM 3362 C C . SER B 1 137 ? -8.844 -21.703 -0.093 1 98.94 137 SER B C 1
ATOM 3364 O O . SER B 1 137 ? -8.891 -22.891 0.219 1 98.94 137 SER B O 1
ATOM 3366 N N . GLY B 1 138 ? -8.945 -21.281 -1.389 1 98.94 138 GLY B N 1
ATOM 3367 C CA . GLY B 1 138 ? -9.008 -22.266 -2.461 1 98.94 138 GLY B CA 1
ATOM 3368 C C . GLY B 1 138 ? -7.797 -23.172 -2.512 1 98.94 138 GLY B C 1
ATOM 3369 O O . GLY B 1 138 ? -7.934 -24.391 -2.65 1 98.94 138 GLY B O 1
ATOM 3370 N N . LYS B 1 139 ? -6.613 -22.609 -2.42 1 98.94 139 LYS B N 1
ATOM 3371 C CA . LYS B 1 139 ? -5.379 -23.391 -2.383 1 98.94 139 LYS B CA 1
ATOM 3372 C C . LYS B 1 139 ? -5.359 -24.328 -1.181 1 98.94 139 LYS B C 1
ATOM 3374 O O . LYS B 1 139 ? -4.988 -25.5 -1.306 1 98.94 139 LYS B O 1
ATOM 3379 N N . HIS B 1 140 ? -5.746 -23.812 -0.03 1 98.94 140 HIS B N 1
ATOM 3380 C CA . HIS B 1 140 ? -5.758 -24.609 1.187 1 98.94 140 HIS B CA 1
ATOM 3381 C C . HIS B 1 140 ? -6.738 -25.781 1.066 1 98.94 140 HIS B C 1
ATOM 3383 O O . HIS B 1 140 ? -6.441 -26.891 1.504 1 98.94 140 HIS B O 1
ATOM 3389 N N . ALA B 1 141 ? -7.891 -25.484 0.497 1 98.94 141 ALA B N 1
ATOM 3390 C CA . ALA B 1 141 ? -8.859 -26.547 0.272 1 98.94 141 ALA B CA 1
ATOM 3391 C C . ALA B 1 141 ? -8.281 -27.625 -0.638 1 98.94 141 ALA B C 1
ATOM 3393 O O . ALA B 1 141 ? -8.445 -28.828 -0.377 1 98.94 141 ALA B O 1
ATOM 3394 N N . ALA B 1 142 ? -7.625 -27.234 -1.698 1 98.94 142 ALA B N 1
ATOM 3395 C CA . ALA B 1 142 ? -6.996 -28.188 -2.617 1 98.94 142 ALA B CA 1
ATOM 3396 C C . ALA B 1 142 ? -5.914 -29 -1.91 1 98.94 142 ALA B C 1
ATOM 3398 O O . ALA B 1 142 ? -5.809 -30.203 -2.115 1 98.94 142 ALA B O 1
ATOM 3399 N N . PHE B 1 143 ? -5.051 -28.328 -1.071 1 98.94 143 PHE B N 1
ATOM 3400 C CA . PHE B 1 143 ? -4.066 -29.031 -0.243 1 98.94 143 PHE B CA 1
ATOM 3401 C C . PHE B 1 143 ? -4.727 -30.141 0.567 1 98.94 143 PHE B C 1
ATOM 3403 O O . PHE B 1 143 ? -4.27 -31.281 0.549 1 98.94 143 PHE B O 1
ATOM 3410 N N . LEU B 1 144 ? -5.801 -29.766 1.268 1 98.94 144 LEU B N 1
ATOM 3411 C CA . LEU B 1 144 ? -6.492 -30.688 2.16 1 98.94 144 LEU B CA 1
ATOM 3412 C C . LEU B 1 144 ? -7.062 -31.875 1.383 1 98.94 144 LEU B C 1
ATOM 3414 O O . LEU B 1 144 ? -6.969 -33.031 1.83 1 98.94 144 LEU B O 1
ATOM 3418 N N . TRP B 1 145 ? -7.664 -31.562 0.225 1 98.94 145 TRP B N 1
ATOM 3419 C CA . TRP B 1 145 ? -8.211 -32.656 -0.572 1 98.94 145 TRP B CA 1
ATOM 3420 C C . TRP B 1 145 ? -7.109 -33.625 -1.028 1 98.94 145 TRP B C 1
ATOM 3422 O O . TRP B 1 145 ? -7.277 -34.844 -0.991 1 98.94 145 TRP B O 1
ATOM 3432 N N . GLY B 1 146 ? -5.941 -33.062 -1.475 1 98.88 146 GLY B N 1
ATOM 3433 C CA . GLY B 1 146 ? -4.793 -33.906 -1.804 1 98.88 146 GLY B CA 1
ATOM 3434 C C . GLY B 1 146 ? -4.34 -34.781 -0.649 1 98.88 146 GLY B C 1
ATOM 3435 O O . GLY B 1 146 ? -4.035 -35.969 -0.837 1 98.88 146 GLY B O 1
ATOM 3436 N N . CYS B 1 147 ? -4.312 -34.219 0.521 1 98.88 147 CYS B N 1
ATOM 3437 C CA . CYS B 1 147 ? -3.92 -34.938 1.713 1 98.88 147 CYS B CA 1
ATOM 3438 C C . CYS B 1 147 ? -4.867 -36.125 1.963 1 98.88 147 CYS B C 1
ATOM 3440 O O . CYS B 1 147 ? -4.422 -37.25 2.219 1 98.88 147 CYS B O 1
ATOM 3442 N N . VAL B 1 148 ? -6.152 -35.844 1.908 1 98.94 148 VAL B N 1
ATOM 3443 C CA . VAL B 1 148 ? -7.141 -36.875 2.154 1 98.94 148 VAL B CA 1
ATOM 3444 C C . VAL B 1 148 ? -6.961 -38 1.146 1 98.94 148 VAL B C 1
ATOM 3446 O O . VAL B 1 148 ? -6.93 -39.188 1.521 1 98.94 148 VAL B O 1
ATOM 3449 N N . LYS B 1 149 ? -6.773 -37.688 -0.123 1 98.81 149 LYS B N 1
ATOM 3450 C CA . LYS B 1 149 ? -6.648 -38.688 -1.19 1 98.81 149 LYS B CA 1
ATOM 3451 C C . LYS B 1 149 ? -5.383 -39.5 -1.018 1 98.81 149 LYS B C 1
ATOM 3453 O O . LYS B 1 149 ? -5.367 -40.688 -1.353 1 98.81 149 LYS B O 1
ATOM 3458 N N . SER B 1 150 ? -4.355 -38.938 -0.45 1 98.75 150 SER B N 1
ATOM 3459 C CA . SER B 1 150 ? -3.064 -39.594 -0.323 1 98.75 150 SER B CA 1
ATOM 3460 C C . SER B 1 150 ? -2.91 -40.25 1.052 1 98.75 150 SER B C 1
ATOM 3462 O O . SER B 1 150 ? -1.895 -40.906 1.332 1 98.75 150 SER B O 1
ATOM 3464 N N . GLY B 1 151 ? -3.891 -40 1.932 1 98.62 151 GLY B N 1
ATOM 3465 C CA . GLY B 1 151 ? -3.828 -40.562 3.277 1 98.62 151 GLY B CA 1
ATOM 3466 C C . GLY B 1 151 ? -2.846 -39.844 4.172 1 98.62 151 GLY B C 1
ATOM 3467 O O . GLY B 1 151 ? -2.219 -40.438 5.043 1 98.62 151 GLY B O 1
ATOM 3468 N N . TRP B 1 152 ? -2.543 -38.594 3.938 1 98.81 152 TRP B N 1
ATOM 3469 C CA . TRP B 1 152 ? -1.631 -37.781 4.738 1 98.81 152 TRP B CA 1
ATOM 3470 C C . TRP B 1 152 ? -2.391 -37 5.809 1 98.81 152 TRP B C 1
ATOM 3472 O O . TRP B 1 152 ? -3.592 -36.75 5.672 1 98.81 152 TRP B O 1
ATOM 3482 N N . PRO B 1 153 ? -1.742 -36.625 6.938 1 98.56 153 PRO B N 1
ATOM 3483 C CA . PRO B 1 153 ? -2.42 -35.875 7.996 1 98.56 153 PRO B CA 1
ATOM 3484 C C . PRO B 1 153 ? -2.939 -34.531 7.52 1 98.56 153 PRO B C 1
ATOM 3486 O O . PRO B 1 153 ? -2.232 -33.812 6.805 1 98.56 153 PRO B O 1
ATOM 3489 N N . THR B 1 154 ? -4.176 -34.219 7.875 1 98.69 154 THR B N 1
ATOM 3490 C CA . THR B 1 154 ? -4.781 -32.938 7.453 1 98.69 154 THR B CA 1
ATOM 3491 C C . THR B 1 154 ? -4.523 -31.844 8.477 1 98.69 154 THR B C 1
ATOM 3493 O O . THR B 1 154 ? -4.594 -30.656 8.148 1 98.69 154 THR B O 1
ATOM 3496 N N . GLU B 1 155 ? -4.133 -32.188 9.719 1 98.31 155 GLU B N 1
ATOM 3497 C CA . GLU B 1 155 ? -3.98 -31.219 10.805 1 98.31 155 GLU B CA 1
ATOM 3498 C C . GLU B 1 155 ? -2.633 -30.516 10.727 1 98.31 155 GLU B C 1
ATOM 3500 O O . GLU B 1 155 ? -2.424 -29.484 11.383 1 98.31 155 GLU B O 1
ATOM 3505 N N . THR B 1 156 ? -1.682 -31.094 9.906 1 98.44 156 THR B N 1
ATOM 3506 C CA . THR B 1 156 ? -0.328 -30.547 9.867 1 98.44 156 THR B CA 1
ATOM 3507 C C . THR B 1 156 ? 0.093 -30.25 8.438 1 98.44 156 THR B C 1
ATOM 3509 O O . THR B 1 156 ? 1.285 -30.25 8.117 1 98.44 156 THR B O 1
ATOM 3512 N N . TYR B 1 157 ? -0.898 -30 7.508 1 98.69 157 TYR B N 1
ATOM 3513 C CA . TYR B 1 157 ? -0.626 -29.984 6.078 1 98.69 157 TYR B CA 1
ATOM 3514 C C . TYR B 1 157 ? 0.226 -28.766 5.703 1 98.69 157 TYR B C 1
ATOM 3516 O O . TYR B 1 157 ? 0.738 -28.688 4.582 1 98.69 157 TYR B O 1
ATOM 3524 N N . LEU B 1 158 ? 0.439 -27.844 6.629 1 98.44 158 LEU B N 1
ATOM 3525 C CA . LEU B 1 158 ? 1.238 -26.656 6.344 1 98.44 158 LEU B CA 1
ATOM 3526 C C . LEU B 1 158 ? 2.676 -26.844 6.816 1 98.44 158 LEU B C 1
ATOM 3528 O O . LEU B 1 158 ? 3.543 -26.031 6.516 1 98.44 158 LEU B O 1
ATOM 3532 N N . GLU B 1 159 ? 2.975 -27.891 7.559 1 97.38 159 GLU B N 1
ATOM 3533 C CA . GLU B 1 159 ? 4.32 -28.109 8.086 1 97.38 159 GLU B CA 1
ATOM 3534 C C . GLU B 1 159 ? 5.312 -28.391 6.961 1 97.38 159 GLU B C 1
ATOM 3536 O O . GLU B 1 159 ? 5.016 -29.172 6.047 1 97.38 159 GLU B O 1
ATOM 3541 N N . PRO B 1 160 ? 6.488 -27.75 6.91 1 92.81 160 PRO B N 1
ATOM 3542 C CA . PRO B 1 160 ? 7.461 -27.922 5.832 1 92.81 160 PRO B CA 1
ATOM 3543 C C . PRO B 1 160 ? 7.828 -29.391 5.602 1 92.81 160 PRO B C 1
ATOM 3545 O O . PRO B 1 160 ? 8.07 -29.797 4.465 1 92.81 160 PRO B O 1
ATOM 3548 N N . GLY B 1 161 ? 7.879 -30.219 6.629 1 94.62 161 GLY B N 1
ATOM 3549 C CA . GLY B 1 161 ? 8.242 -31.625 6.496 1 94.62 161 GLY B CA 1
ATOM 3550 C C . GLY B 1 161 ? 7.066 -32.5 6.113 1 94.62 161 GLY B C 1
ATOM 3551 O O . GLY B 1 161 ? 7.23 -33.719 5.918 1 94.62 161 GLY B O 1
ATOM 3552 N N . HIS B 1 162 ? 5.879 -31.891 5.945 1 98.25 162 HIS B N 1
ATOM 3553 C CA . HIS B 1 162 ? 4.699 -32.656 5.535 1 98.25 162 HIS B CA 1
ATOM 3554 C C . HIS B 1 162 ? 4.844 -33.156 4.113 1 98.25 162 HIS B C 1
ATOM 3556 O O . HIS B 1 162 ? 5.336 -32.469 3.232 1 98.25 162 HIS B O 1
ATOM 3562 N N . PRO B 1 163 ? 4.426 -34.344 3.811 1 98.62 163 PRO B N 1
ATOM 3563 C CA . PRO B 1 163 ? 4.578 -34.906 2.467 1 98.62 163 PRO B CA 1
ATOM 3564 C C . PRO B 1 163 ? 3.969 -34.031 1.384 1 98.62 163 PRO B C 1
ATOM 3566 O O . PRO B 1 163 ? 4.512 -33.938 0.281 1 98.62 163 PRO B O 1
ATOM 3569 N N . LEU B 1 164 ? 2.857 -33.438 1.655 1 98.75 164 LEU B N 1
ATOM 3570 C CA . LEU B 1 164 ? 2.248 -32.5 0.698 1 98.75 164 LEU B CA 1
ATOM 3571 C C . LEU B 1 164 ? 3.195 -31.359 0.365 1 98.75 164 LEU B C 1
ATOM 3573 O O . LEU B 1 164 ? 3.352 -31 -0.803 1 98.75 164 LEU B O 1
ATOM 3577 N N . GLN B 1 165 ? 3.756 -30.75 1.373 1 98.25 165 GLN B N 1
ATOM 3578 C CA . GLN B 1 165 ? 4.629 -29.594 1.154 1 98.25 165 GLN B CA 1
ATOM 3579 C C . GLN B 1 165 ? 5.914 -30 0.445 1 98.25 165 GLN B C 1
ATOM 3581 O O . GLN B 1 165 ? 6.465 -29.25 -0.35 1 98.25 165 GLN B O 1
ATOM 3586 N N . GLU B 1 166 ? 6.383 -31.172 0.711 1 97.62 166 GLU B N 1
ATOM 3587 C CA . GLU B 1 166 ? 7.523 -31.703 -0.027 1 97.62 166 GLU B CA 1
ATOM 3588 C C . GLU B 1 166 ? 7.195 -31.859 -1.509 1 97.62 166 GLU B C 1
ATOM 3590 O O . GLU B 1 166 ? 8.016 -31.547 -2.369 1 97.62 166 GLU B O 1
ATOM 3595 N N . LEU B 1 167 ? 6.02 -32.375 -1.763 1 98.25 167 LEU B N 1
ATOM 3596 C CA . LEU B 1 167 ? 5.566 -32.531 -3.143 1 98.25 167 LEU B CA 1
ATOM 3597 C C . LEU B 1 167 ? 5.449 -31.172 -3.824 1 98.25 167 LEU B C 1
ATOM 3599 O O . LEU B 1 167 ? 5.789 -31.031 -5.004 1 98.25 167 LEU B O 1
ATOM 3603 N N . VAL B 1 168 ? 4.949 -30.172 -3.123 1 98.12 168 VAL B N 1
ATOM 3604 C CA . VAL B 1 168 ? 4.852 -28.812 -3.639 1 98.12 168 VAL B CA 1
ATOM 3605 C C . VAL B 1 168 ? 6.238 -28.297 -4.012 1 98.12 168 VAL B C 1
ATOM 3607 O O . VAL B 1 168 ? 6.434 -27.75 -5.102 1 98.12 168 VAL B O 1
ATOM 3610 N N . LEU B 1 169 ? 7.203 -28.5 -3.146 1 97 169 LEU B N 1
ATOM 3611 C CA . LEU B 1 169 ? 8.562 -28.047 -3.4 1 97 169 LEU B CA 1
ATOM 3612 C C . LEU B 1 169 ? 9.148 -28.734 -4.625 1 97 169 LEU B C 1
ATOM 3614 O O . LEU B 1 169 ? 9.828 -28.109 -5.438 1 97 169 LEU B O 1
ATOM 3618 N N . GLN B 1 170 ? 8.891 -29.984 -4.746 1 97.38 170 GLN B N 1
ATOM 3619 C CA . GLN B 1 170 ? 9.352 -30.734 -5.906 1 97.38 170 GLN B CA 1
ATOM 3620 C C . GLN B 1 170 ? 8.734 -30.188 -7.191 1 97.38 170 GLN B C 1
ATOM 3622 O O . GLN B 1 170 ? 9.414 -30.078 -8.211 1 97.38 170 GLN B O 1
ATOM 3627 N N . THR B 1 171 ? 7.469 -29.938 -7.145 1 98.19 171 THR B N 1
ATOM 3628 C CA . THR B 1 171 ? 6.766 -29.391 -8.305 1 98.19 171 THR B CA 1
ATOM 3629 C C . THR B 1 171 ? 7.332 -28.016 -8.68 1 98.19 171 THR B C 1
ATOM 3631 O O . THR B 1 171 ? 7.551 -27.75 -9.867 1 98.19 171 THR B O 1
ATOM 3634 N N . VAL B 1 172 ? 7.574 -27.141 -7.68 1 97.88 172 VAL B N 1
ATOM 3635 C CA . VAL B 1 172 ? 8.164 -25.828 -7.926 1 97.88 172 VAL B CA 1
ATOM 3636 C C . VAL B 1 172 ? 9.531 -25.984 -8.594 1 97.88 172 VAL B C 1
ATOM 3638 O O . VAL B 1 172 ? 9.836 -25.297 -9.562 1 97.88 172 VAL B O 1
ATOM 3641 N N . GLU B 1 173 ? 10.305 -26.922 -8.086 1 97.56 173 GLU B N 1
ATOM 3642 C CA . GLU B 1 173 ? 11.625 -27.188 -8.656 1 97.56 173 GLU B CA 1
ATOM 3643 C C . GLU B 1 173 ? 11.516 -27.641 -10.109 1 97.56 173 GLU B C 1
ATOM 3645 O O . GLU B 1 173 ? 12.281 -27.188 -10.969 1 97.56 173 GLU B O 1
ATOM 3650 N N . GLU B 1 174 ? 10.633 -28.5 -10.359 1 97.5 174 GLU B N 1
ATOM 3651 C CA . GLU B 1 174 ? 10.438 -29.047 -11.695 1 97.5 174 GLU B CA 1
ATOM 3652 C C . GLU B 1 174 ? 10.078 -27.953 -12.695 1 97.5 174 GLU B C 1
ATOM 3654 O O . GLU B 1 174 ? 10.609 -27.922 -13.812 1 97.5 174 GLU B O 1
ATOM 3659 N N . PHE B 1 175 ? 9.25 -27.047 -12.336 1 97.81 175 PHE B N 1
ATOM 3660 C CA . PHE B 1 175 ? 8.719 -26.078 -13.281 1 97.81 175 PHE B CA 1
ATOM 3661 C C . PHE B 1 175 ? 9.641 -24.859 -13.383 1 97.81 175 PHE B C 1
ATOM 3663 O O . PHE B 1 175 ? 9.719 -24.219 -14.43 1 97.81 175 PHE B O 1
ATOM 3670 N N . THR B 1 176 ? 10.352 -24.516 -12.305 1 97.69 176 THR B N 1
ATOM 3671 C CA . THR B 1 176 ? 11.188 -23.328 -12.328 1 97.69 176 THR B CA 1
ATOM 3672 C C . THR B 1 176 ? 12.617 -23.672 -12.75 1 97.69 176 THR B C 1
ATOM 3674 O O . THR B 1 176 ? 13.375 -22.797 -13.164 1 97.69 176 THR B O 1
ATOM 3677 N N . GLY B 1 177 ? 12.969 -24.938 -12.602 1 95 177 GLY B N 1
ATOM 3678 C CA . GLY B 1 177 ? 14.289 -25.406 -13.016 1 95 177 GLY B CA 1
ATOM 3679 C C . GLY B 1 177 ? 15.344 -25.219 -11.945 1 95 177 GLY B C 1
ATOM 3680 O O . GLY B 1 177 ? 16.484 -25.656 -12.109 1 95 177 GLY B O 1
ATOM 3681 N N . GLY B 1 178 ? 15.039 -24.531 -10.828 1 90.19 178 GLY B N 1
ATOM 3682 C CA . GLY B 1 178 ? 15.984 -24.328 -9.742 1 90.19 178 GLY B CA 1
ATOM 3683 C C . GLY B 1 178 ? 15.539 -24.938 -8.438 1 90.19 178 GLY B C 1
ATOM 3684 O O . GLY B 1 178 ? 14.344 -25.078 -8.18 1 90.19 178 GLY B O 1
ATOM 3685 N N . THR B 1 179 ? 16.531 -25.266 -7.699 1 86.38 179 THR B N 1
ATOM 3686 C CA . THR B 1 179 ? 16.234 -25.797 -6.371 1 86.38 179 THR B CA 1
ATOM 3687 C C . THR B 1 179 ? 15.664 -24.703 -5.473 1 86.38 179 THR B C 1
ATOM 3689 O O . THR B 1 179 ? 16.281 -23.656 -5.297 1 86.38 179 THR B O 1
ATOM 3692 N N . PRO B 1 180 ? 14.477 -25.062 -4.961 1 83.44 180 PRO B N 1
ATOM 3693 C CA . PRO B 1 180 ? 13.906 -24.094 -4.02 1 83.44 180 PRO B CA 1
ATOM 3694 C C . PRO B 1 180 ? 14.828 -23.797 -2.842 1 83.44 180 PRO B C 1
ATOM 3696 O O . PRO B 1 180 ? 15.477 -24.703 -2.32 1 83.44 180 PRO B O 1
ATOM 3699 N N . GLN B 1 181 ? 14.859 -22.578 -2.492 1 86.94 181 GLN B N 1
ATOM 3700 C CA . GLN B 1 181 ? 15.742 -22.125 -1.42 1 86.94 181 GLN B CA 1
ATOM 3701 C C . GLN B 1 181 ? 14.977 -21.297 -0.395 1 86.94 181 GLN B C 1
ATOM 3703 O O . GLN B 1 181 ? 13.906 -20.766 -0.692 1 86.94 181 GLN B O 1
ATOM 3708 N N . HIS B 1 182 ? 15.477 -21.328 0.831 1 89.44 182 HIS B N 1
ATOM 3709 C CA . HIS B 1 182 ? 15.039 -20.391 1.859 1 89.44 182 HIS B CA 1
ATOM 3710 C C . HIS B 1 182 ? 13.539 -20.516 2.104 1 89.44 182 HIS B C 1
ATOM 3712 O O . HIS B 1 182 ? 12.805 -19.531 1.971 1 89.44 182 HIS B O 1
ATOM 3718 N N . VAL B 1 183 ? 13.125 -21.547 2.531 1 91.88 183 VAL B N 1
ATOM 3719 C CA . VAL B 1 183 ? 11.719 -21.797 2.824 1 91.88 183 VAL B CA 1
ATOM 3720 C C . VAL B 1 183 ? 11.312 -21.031 4.078 1 91.88 183 VAL B C 1
ATOM 3722 O O . VAL B 1 183 ? 12.047 -21 5.066 1 91.88 183 VAL B O 1
ATOM 3725 N N . THR B 1 184 ? 10.312 -20.281 4.062 1 95.69 184 THR B N 1
ATOM 3726 C CA . THR B 1 184 ? 9.719 -19.594 5.207 1 95.69 184 THR B CA 1
ATOM 3727 C C . THR B 1 184 ? 8.195 -19.672 5.152 1 95.69 184 THR B C 1
ATOM 3729 O O . THR B 1 184 ? 7.633 -20.516 4.453 1 95.69 184 THR B O 1
ATOM 3732 N N . VAL B 1 185 ? 7.504 -18.938 6.016 1 97.62 185 VAL B N 1
ATOM 3733 C CA . VAL B 1 185 ? 6.055 -19.031 6.145 1 97.62 185 VAL B CA 1
ATOM 3734 C C . VAL B 1 185 ? 5.391 -17.875 5.402 1 97.62 185 VAL B C 1
ATOM 3736 O O . VAL B 1 185 ? 5.715 -16.719 5.645 1 97.62 185 VAL B O 1
ATOM 3739 N N . ASP B 1 186 ? 4.52 -18.203 4.504 1 97.81 186 ASP B N 1
ATOM 3740 C CA . ASP B 1 186 ? 3.748 -17.219 3.738 1 97.81 186 ASP B CA 1
ATOM 3741 C C . ASP B 1 186 ? 2.635 -16.609 4.586 1 97.81 186 ASP B C 1
ATOM 3743 O O . ASP B 1 186 ? 2.408 -17.031 5.719 1 97.81 186 ASP B O 1
ATOM 3747 N N . GLY B 1 187 ? 2.01 -15.594 4.031 1 97.5 187 GLY B N 1
ATOM 3748 C CA . GLY B 1 187 ? 0.941 -14.914 4.742 1 97.5 187 GLY B CA 1
ATOM 3749 C C . GLY B 1 187 ? -0.165 -15.844 5.199 1 97.5 187 GLY B C 1
ATOM 3750 O O . GLY B 1 187 ? -0.712 -15.68 6.289 1 97.5 187 GLY B O 1
ATOM 3751 N N . CYS B 1 188 ? -0.511 -16.844 4.387 1 98.31 188 CYS B N 1
ATOM 3752 C CA . CYS B 1 188 ? -1.614 -17.75 4.684 1 98.31 188 CYS B CA 1
ATOM 3753 C C . CYS B 1 188 ? -1.171 -18.844 5.637 1 98.31 188 CYS B C 1
ATOM 3755 O O . CYS B 1 188 ? -1.994 -19.625 6.109 1 98.31 188 CYS B O 1
ATOM 3757 N N . GLY B 1 189 ? 0.116 -18.922 5.867 1 98.19 189 GLY B N 1
ATOM 3758 C CA . GLY B 1 189 ? 0.649 -19.906 6.785 1 98.19 189 GLY B CA 1
ATOM 3759 C C . GLY B 1 189 ? 1.383 -21.031 6.086 1 98.19 189 GLY B C 1
ATOM 3760 O O . GLY B 1 189 ? 2.117 -21.797 6.723 1 98.19 189 GLY B O 1
ATOM 3761 N N . ALA B 1 190 ? 1.191 -21.188 4.781 1 98.19 190 ALA B N 1
ATOM 3762 C CA . ALA B 1 190 ? 1.861 -22.25 4.023 1 98.19 190 ALA B CA 1
ATOM 3763 C C . ALA B 1 190 ? 3.328 -21.906 3.783 1 98.19 190 ALA B C 1
ATOM 3765 O O . ALA B 1 190 ? 3.713 -20.734 3.832 1 98.19 190 ALA B O 1
ATOM 3766 N N . PRO B 1 191 ? 4.133 -22.922 3.541 1 96.94 191 PRO B N 1
ATOM 3767 C CA . PRO B 1 191 ? 5.523 -22.641 3.172 1 96.94 191 PRO B CA 1
ATOM 3768 C C . PRO B 1 191 ? 5.637 -21.844 1.87 1 96.94 191 PRO B C 1
ATOM 3770 O O . PRO B 1 191 ? 4.863 -22.078 0.937 1 96.94 191 PRO B O 1
ATOM 3773 N N . VAL B 1 192 ? 6.527 -20.953 1.846 1 95.69 192 VAL B N 1
ATOM 3774 C CA . VAL B 1 192 ? 6.906 -20.234 0.631 1 95.69 192 VAL B CA 1
ATOM 3775 C C . VAL B 1 192 ? 8.414 -20.359 0.41 1 95.69 192 VAL B C 1
ATOM 3777 O O . VAL B 1 192 ? 9.188 -20.391 1.369 1 95.69 192 VAL B O 1
ATOM 3780 N N . VAL B 1 193 ? 8.773 -20.438 -0.861 1 95.19 193 VAL B N 1
ATOM 3781 C CA . VAL B 1 193 ? 10.18 -20.656 -1.205 1 95.19 193 VAL B CA 1
ATOM 3782 C C . VAL B 1 193 ? 10.656 -19.578 -2.174 1 95.19 193 VAL B C 1
ATOM 3784 O O . VAL B 1 193 ? 9.844 -18.953 -2.855 1 95.19 193 VAL B O 1
ATOM 3787 N N . ALA B 1 194 ? 11.961 -19.391 -2.148 1 96.88 194 ALA B N 1
ATOM 3788 C CA . ALA B 1 194 ? 12.555 -18.406 -3.045 1 96.88 194 ALA B CA 1
ATOM 3789 C C . ALA B 1 194 ? 12.93 -19.047 -4.387 1 96.88 194 ALA B C 1
ATOM 3791 O O . ALA B 1 194 ? 13.328 -20.203 -4.438 1 96.88 194 ALA B O 1
ATOM 3792 N N . THR B 1 195 ? 12.711 -18.359 -5.406 1 97 195 THR B N 1
ATOM 3793 C CA . THR B 1 195 ? 13.148 -18.688 -6.758 1 97 195 THR B CA 1
ATOM 3794 C C . THR B 1 195 ? 13.602 -17.422 -7.492 1 97 195 THR B C 1
ATOM 3796 O O . THR B 1 195 ? 13.625 -16.344 -6.91 1 97 195 THR B O 1
ATOM 3799 N N . SER B 1 196 ? 14.125 -17.594 -8.695 1 98.06 196 SER B N 1
ATOM 3800 C CA . SER B 1 196 ? 14.484 -16.422 -9.508 1 98.06 196 SER B CA 1
ATOM 3801 C C . SER B 1 196 ? 13.336 -16.016 -10.43 1 98.06 196 SER B C 1
ATOM 3803 O O . SER B 1 196 ? 12.422 -16.812 -10.68 1 98.06 196 SER B O 1
ATOM 3805 N N . LEU B 1 197 ? 13.367 -14.781 -10.883 1 98.75 197 LEU B N 1
ATOM 3806 C CA . LEU B 1 197 ? 12.383 -14.352 -11.875 1 98.75 197 LEU B CA 1
ATOM 3807 C C . LEU B 1 197 ? 12.523 -15.164 -13.164 1 98.75 197 LEU B C 1
ATOM 3809 O O . LEU B 1 197 ? 11.531 -15.438 -13.836 1 98.75 197 LEU B O 1
ATOM 3813 N N . VAL B 1 198 ? 13.711 -15.562 -13.477 1 98.81 198 VAL B N 1
ATOM 3814 C CA . VAL B 1 198 ? 13.93 -16.391 -14.656 1 98.81 198 VAL B CA 1
ATOM 3815 C C . VAL B 1 198 ? 13.234 -17.734 -14.484 1 98.81 198 VAL B C 1
ATOM 3817 O O . VAL B 1 198 ? 12.547 -18.203 -15.391 1 98.81 198 VAL B O 1
ATOM 3820 N N . GLY B 1 199 ? 13.461 -18.328 -13.32 1 98.56 199 GLY B N 1
ATOM 3821 C CA . GLY B 1 199 ? 12.773 -19.578 -13.031 1 98.56 199 GLY B CA 1
ATOM 3822 C C . GLY B 1 199 ? 11.258 -19.438 -13.07 1 98.56 199 GLY B C 1
ATOM 3823 O O . GLY B 1 199 ? 10.562 -20.297 -13.609 1 98.56 199 GLY B O 1
ATOM 3824 N N . LEU B 1 200 ? 10.742 -18.359 -12.484 1 98.81 200 LEU B N 1
ATOM 3825 C CA . LEU B 1 200 ? 9.305 -18.125 -12.492 1 98.81 200 LEU B CA 1
ATOM 3826 C C . LEU B 1 200 ? 8.789 -17.938 -13.914 1 98.81 200 LEU B C 1
ATOM 3828 O O . LEU B 1 200 ? 7.746 -18.484 -14.281 1 98.81 200 LEU B O 1
ATOM 3832 N N . ALA B 1 201 ? 9.508 -17.156 -14.695 1 98.94 201 ALA B N 1
ATOM 3833 C CA . ALA B 1 201 ? 9.125 -16.938 -16.094 1 98.94 201 ALA B CA 1
ATOM 3834 C C . ALA B 1 201 ? 9.117 -18.25 -16.859 1 98.94 201 ALA B C 1
ATOM 3836 O O . ALA B 1 201 ? 8.25 -18.484 -17.719 1 98.94 201 ALA B O 1
ATOM 3837 N N . ARG B 1 202 ? 10.039 -19.109 -16.609 1 98.75 202 ARG B N 1
ATOM 3838 C CA . ARG B 1 202 ? 10.094 -20.422 -17.25 1 98.75 202 ARG B CA 1
ATOM 3839 C C . ARG B 1 202 ? 8.852 -21.234 -16.922 1 98.75 202 ARG B C 1
ATOM 3841 O O . ARG B 1 202 ? 8.25 -21.844 -17.812 1 98.75 202 ARG B O 1
ATOM 3848 N N . ALA B 1 203 ? 8.523 -21.25 -15.656 1 98.75 203 ALA B N 1
ATOM 3849 C CA . ALA B 1 203 ? 7.316 -21.969 -15.242 1 98.75 203 ALA B CA 1
ATOM 3850 C C . ALA B 1 203 ? 6.09 -21.438 -15.977 1 98.75 203 ALA B C 1
ATOM 3852 O O . ALA B 1 203 ? 5.262 -22.203 -16.453 1 98.75 203 ALA B O 1
ATOM 3853 N N . TYR B 1 204 ? 6.012 -20.141 -16.156 1 98.94 204 TYR B N 1
ATOM 3854 C CA . TYR B 1 204 ? 4.836 -19.531 -16.766 1 98.94 204 TYR B CA 1
ATOM 3855 C C . TYR B 1 204 ? 4.863 -19.703 -18.281 1 98.94 204 TYR B C 1
ATOM 3857 O O . TYR B 1 204 ? 3.816 -19.766 -18.922 1 98.94 204 TYR B O 1
ATOM 3865 N N . SER B 1 205 ? 6.059 -19.75 -18.844 1 98.75 205 SER B N 1
ATOM 3866 C CA . SER B 1 205 ? 6.168 -20.125 -20.234 1 98.75 205 SER B CA 1
ATOM 3867 C C . SER B 1 205 ? 5.562 -21.516 -20.484 1 98.75 205 SER B C 1
ATOM 3869 O O . SER B 1 205 ? 4.789 -21.703 -21.422 1 98.75 205 SER B O 1
ATOM 3871 N N . THR B 1 206 ? 5.898 -22.422 -19.594 1 98.44 206 THR B N 1
ATOM 3872 C CA . THR B 1 206 ? 5.379 -23.781 -19.672 1 98.44 206 THR B CA 1
ATOM 3873 C C . THR B 1 206 ? 3.863 -23.797 -19.5 1 98.44 206 THR B C 1
ATOM 3875 O O . THR B 1 206 ? 3.148 -24.422 -20.281 1 98.44 206 THR B O 1
ATOM 3878 N N . LEU B 1 207 ? 3.355 -23.078 -18.516 1 98.81 207 LEU B N 1
ATOM 3879 C CA . LEU B 1 207 ? 1.92 -23.016 -18.266 1 98.81 207 LEU B C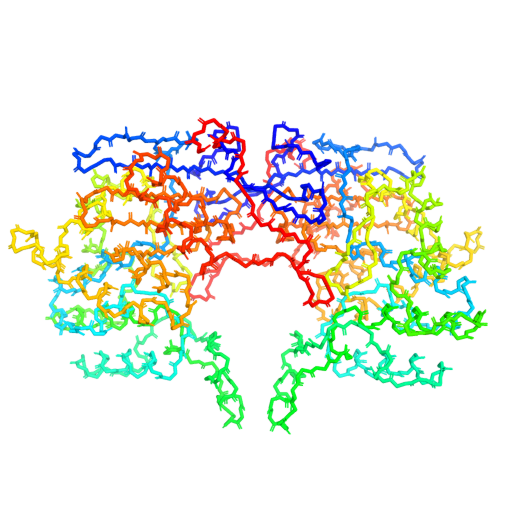A 1
ATOM 3880 C C . LEU B 1 207 ? 1.188 -22.391 -19.453 1 98.81 207 LEU B C 1
ATOM 3882 O O . LEU B 1 207 ? 0.197 -22.953 -19.938 1 98.81 207 LEU B O 1
ATOM 3886 N N . GLY B 1 208 ? 1.695 -21.25 -19.922 1 98.69 208 GLY B N 1
ATOM 3887 C CA . GLY B 1 208 ? 1.056 -20.578 -21.047 1 98.69 208 GLY B CA 1
ATOM 3888 C C . GLY B 1 208 ? 0.956 -21.453 -22.281 1 98.69 208 GLY B C 1
ATOM 3889 O O . GLY B 1 208 ? -0.105 -21.547 -22.906 1 98.69 208 GLY B O 1
ATOM 3890 N N . SER B 1 209 ? 2.061 -22.109 -22.594 1 98 209 SER B N 1
ATOM 3891 C CA . SER B 1 209 ? 2.111 -22.938 -23.797 1 98 209 SER B CA 1
ATOM 3892 C C . SER B 1 209 ? 1.255 -24.188 -23.656 1 98 209 SER B C 1
ATOM 3894 O O . SER B 1 209 ? 0.916 -24.844 -24.641 1 98 209 SER B O 1
ATOM 3896 N N . ALA B 1 210 ? 0.913 -24.5 -22.438 1 98.19 210 ALA B N 1
ATOM 3897 C CA . ALA B 1 210 ? 0.188 -25.734 -22.172 1 98.19 210 ALA B CA 1
ATOM 3898 C C . ALA B 1 210 ? -1.312 -25.547 -22.375 1 98.19 210 ALA B C 1
ATOM 3900 O O . ALA B 1 210 ? -2.059 -26.531 -22.453 1 98.19 210 ALA B O 1
ATOM 3901 N N . VAL B 1 211 ? -1.729 -24.328 -22.453 1 97.44 211 VAL B N 1
ATOM 3902 C CA . VAL B 1 211 ? -3.16 -24.078 -22.594 1 97.44 211 VAL B CA 1
ATOM 3903 C C . VAL B 1 211 ? -3.684 -24.734 -23.875 1 97.44 211 VAL B C 1
ATOM 3905 O O . VAL B 1 211 ? -3.26 -24.391 -24.969 1 97.44 211 VAL B O 1
ATOM 3908 N N . GLU B 1 212 ? -4.5 -25.734 -23.75 1 90.12 212 GLU B N 1
ATOM 3909 C CA . GLU B 1 212 ? -5.164 -26.469 -24.828 1 90.12 212 GLU B CA 1
ATOM 3910 C C . GLU B 1 212 ? -4.152 -27.141 -25.75 1 90.12 212 GLU B C 1
ATOM 3912 O O . GLU B 1 212 ? -4.398 -27.312 -26.938 1 90.12 212 GLU B O 1
ATOM 3917 N N . ASN B 1 213 ? -2.969 -27.297 -25.141 1 91 213 ASN B N 1
ATOM 3918 C CA . ASN B 1 213 ? -1.959 -28.062 -25.875 1 91 213 ASN B CA 1
ATOM 3919 C C . ASN B 1 213 ? -1.992 -29.547 -25.484 1 91 213 ASN B C 1
ATOM 3921 O O . ASN B 1 213 ? -1.508 -29.922 -24.422 1 91 213 ASN B O 1
ATOM 3925 N N . ILE B 1 214 ? -2.422 -30.344 -26.312 1 87.19 214 ILE B N 1
ATOM 3926 C CA . ILE B 1 214 ? -2.684 -31.766 -26.047 1 87.19 214 ILE B CA 1
ATOM 3927 C C . ILE B 1 214 ? -1.364 -32.5 -25.812 1 87.19 214 ILE B C 1
ATOM 3929 O O . ILE B 1 214 ? -1.352 -33.594 -25.266 1 87.19 214 ILE B O 1
ATOM 3933 N N . LYS B 1 215 ? -0.278 -31.969 -26.25 1 91 215 LYS B N 1
ATOM 3934 C CA . LYS B 1 215 ? 1.021 -32.625 -26.125 1 91 215 LYS B CA 1
ATOM 3935 C C . LYS B 1 215 ? 1.721 -32.219 -24.828 1 91 215 LYS B C 1
ATOM 3937 O O . LYS B 1 215 ? 2.742 -32.781 -24.453 1 91 215 LYS B O 1
ATOM 3942 N N . ALA B 1 216 ? 1.195 -31.172 -24.109 1 90.31 216 ALA B N 1
ATOM 3943 C CA . ALA B 1 216 ? 1.801 -30.672 -22.875 1 90.31 216 ALA B CA 1
ATOM 3944 C C . ALA B 1 216 ? 1.528 -31.625 -21.703 1 90.31 216 ALA B C 1
ATOM 3946 O O . ALA B 1 216 ? 0.743 -32.562 -21.844 1 90.31 216 ALA B O 1
ATOM 3947 N N . ASP B 1 217 ? 2.396 -31.422 -20.641 1 88.88 217 ASP B N 1
ATOM 3948 C CA . ASP B 1 217 ? 2.072 -32.094 -19.391 1 88.88 217 ASP B CA 1
ATOM 3949 C C . ASP B 1 217 ? 0.597 -31.922 -19.031 1 88.88 217 ASP B C 1
ATOM 3951 O O . ASP B 1 217 ? 0.079 -30.797 -19.031 1 88.88 217 ASP B O 1
ATOM 3955 N N . ALA B 1 218 ? -0.107 -33 -18.734 1 91.94 218 ALA B N 1
ATOM 3956 C CA . ALA B 1 218 ? -1.561 -33 -18.578 1 91.94 218 ALA B CA 1
ATOM 3957 C C . ALA B 1 218 ? -2.006 -32.094 -17.438 1 91.94 218 ALA B C 1
ATOM 3959 O O . ALA B 1 218 ? -3 -31.375 -17.562 1 91.94 218 ALA B O 1
ATOM 3960 N N . ARG B 1 219 ? -1.284 -32.156 -16.344 1 93.25 219 ARG B N 1
ATOM 3961 C CA . ARG B 1 219 ? -1.689 -31.328 -15.203 1 93.25 219 ARG B CA 1
ATOM 3962 C C . ARG B 1 219 ? -1.421 -29.844 -15.469 1 93.25 219 ARG B C 1
ATOM 3964 O O . ARG B 1 219 ? -2.217 -28.984 -15.086 1 93.25 219 ARG B O 1
ATOM 3971 N N . ALA B 1 220 ? -0.279 -29.578 -16.062 1 95.94 220 ALA B N 1
ATOM 3972 C CA . ALA B 1 220 ? -0.001 -28.203 -16.438 1 95.94 220 ALA B CA 1
ATOM 3973 C C . ALA B 1 220 ? -1.082 -27.656 -17.375 1 95.94 220 ALA B C 1
ATOM 3975 O O . ALA B 1 220 ? -1.57 -26.547 -17.188 1 95.94 220 ALA B O 1
ATOM 3976 N N . ALA B 1 221 ? -1.451 -28.484 -18.359 1 97.81 221 ALA B N 1
ATOM 3977 C CA . ALA B 1 221 ? -2.486 -28.094 -19.312 1 97.81 221 ALA B CA 1
ATOM 3978 C C . ALA B 1 221 ? -3.824 -27.875 -18.609 1 97.81 221 ALA B C 1
ATOM 3980 O O . ALA B 1 221 ? -4.539 -26.922 -18.891 1 97.81 221 ALA B O 1
ATOM 3981 N N . THR B 1 222 ? -4.16 -28.797 -17.719 1 98 222 THR B N 1
ATOM 3982 C CA . THR B 1 222 ? -5.43 -28.734 -17 1 98 222 THR B CA 1
ATOM 3983 C C . THR B 1 222 ? -5.516 -27.484 -16.156 1 98 222 THR B C 1
ATOM 3985 O O . THR B 1 222 ? -6.504 -26.75 -16.203 1 98 222 THR B O 1
ATOM 3988 N N . VAL B 1 223 ? -4.473 -27.188 -15.367 1 98.69 223 VAL B N 1
ATOM 3989 C CA . VAL B 1 223 ? -4.449 -26.031 -14.484 1 98.69 223 VAL B CA 1
ATOM 3990 C C . VAL B 1 223 ? -4.422 -24.75 -15.312 1 98.69 223 VAL B C 1
ATOM 3992 O O . VAL B 1 223 ? -5.203 -23.828 -15.062 1 98.69 223 VAL B O 1
ATOM 3995 N N . ALA B 1 224 ? -3.559 -24.703 -16.297 1 98.75 224 ALA B N 1
ATOM 3996 C CA . ALA B 1 224 ? -3.439 -23.516 -17.156 1 98.75 224 ALA B CA 1
ATOM 3997 C C . ALA B 1 224 ? -4.762 -23.219 -17.844 1 98.75 224 ALA B C 1
ATOM 3999 O O . ALA B 1 224 ? -5.207 -22.062 -17.875 1 98.75 224 ALA B O 1
ATOM 4000 N N . THR B 1 225 ? -5.391 -24.234 -18.422 1 98.62 225 THR B N 1
ATOM 4001 C CA . THR B 1 225 ? -6.656 -24.047 -19.125 1 98.62 225 THR B CA 1
ATOM 4002 C C . THR B 1 225 ? -7.738 -23.547 -18.172 1 98.62 225 THR B C 1
ATOM 4004 O O . THR B 1 225 ? -8.508 -22.656 -18.516 1 98.62 225 THR B O 1
ATOM 4007 N N . ALA B 1 226 ? -7.801 -24.094 -16.969 1 98.75 226 ALA B N 1
ATOM 4008 C CA . ALA B 1 226 ? -8.789 -23.672 -15.984 1 98.75 226 ALA B CA 1
ATOM 4009 C C . ALA B 1 226 ? -8.586 -22.203 -15.609 1 98.75 226 ALA B C 1
ATOM 4011 O O . ALA B 1 226 ? -9.555 -21.469 -15.43 1 98.75 226 ALA B O 1
ATOM 4012 N N . MET B 1 227 ? -7.324 -21.797 -15.438 1 98.88 227 MET B N 1
ATOM 4013 C CA . MET B 1 227 ? -7.027 -20.422 -15.07 1 98.88 227 MET B CA 1
ATOM 4014 C C . MET B 1 227 ? -7.477 -19.453 -16.156 1 98.88 227 MET B C 1
ATOM 4016 O O . MET B 1 227 ? -7.926 -18.344 -15.867 1 98.88 227 MET B O 1
ATOM 4020 N N . VAL B 1 228 ? -7.359 -19.844 -17.422 1 98.75 228 VAL B N 1
ATOM 4021 C CA . VAL B 1 228 ? -7.742 -18.984 -18.547 1 98.75 228 VAL B CA 1
ATOM 4022 C C . VAL B 1 228 ? -9.258 -19.016 -18.719 1 98.75 228 VAL B C 1
ATOM 4024 O O . VAL B 1 228 ? -9.867 -17.984 -19.047 1 98.75 228 VAL B O 1
ATOM 4027 N N . ASP B 1 229 ? -9.867 -20.109 -18.438 1 98.56 229 ASP B N 1
ATOM 4028 C CA . ASP B 1 229 ? -11.297 -20.281 -18.656 1 98.56 229 ASP B CA 1
ATOM 4029 C C . ASP B 1 229 ? -12.102 -19.656 -17.516 1 98.56 229 ASP B C 1
ATOM 4031 O O . ASP B 1 229 ? -13.234 -19.219 -17.719 1 98.56 229 ASP B O 1
ATOM 4035 N N . TYR B 1 230 ? -11.562 -19.703 -16.312 1 98.81 230 TYR B N 1
ATOM 4036 C CA . TYR B 1 230 ? -12.273 -19.219 -15.133 1 98.81 230 TYR B CA 1
ATOM 4037 C C . TYR B 1 230 ? -11.445 -18.172 -14.383 1 98.81 230 TYR B C 1
ATOM 4039 O O . TYR B 1 230 ? -11.234 -18.297 -13.172 1 98.81 230 TYR B O 1
ATOM 4047 N N . PRO B 1 231 ? -11.031 -17.094 -15.086 1 98.88 231 PRO B N 1
ATOM 4048 C CA . PRO B 1 231 ? -10.117 -16.125 -14.469 1 98.88 231 PRO B CA 1
ATOM 4049 C C . PRO B 1 231 ? -10.75 -15.383 -13.297 1 98.88 231 PRO B C 1
ATOM 4051 O O . PRO B 1 231 ? -10.047 -14.891 -12.414 1 98.88 231 PRO B O 1
ATOM 4054 N N . GLU B 1 232 ? -12.102 -15.289 -13.203 1 98.75 232 GLU B N 1
ATOM 4055 C CA . GLU B 1 232 ? -12.805 -14.625 -12.102 1 98.75 232 GLU B CA 1
ATOM 4056 C C . GLU B 1 232 ? -12.617 -15.391 -10.789 1 98.75 232 GLU B C 1
ATOM 4058 O O . GLU B 1 232 ? -12.844 -14.844 -9.711 1 98.75 232 GLU B O 1
ATOM 4063 N N . TYR B 1 233 ? -12.18 -16.672 -10.859 1 98.88 233 TYR B N 1
ATOM 4064 C CA . TYR B 1 233 ? -11.914 -17.453 -9.664 1 98.88 233 TYR B CA 1
ATOM 4065 C C . TYR B 1 233 ? -10.438 -17.406 -9.297 1 98.88 233 TYR B C 1
ATOM 4067 O O . TYR B 1 233 ? -10.047 -17.797 -8.195 1 98.88 233 TYR B O 1
ATOM 4075 N N . VAL B 1 234 ? -9.609 -16.969 -10.25 1 98.94 234 VAL B N 1
ATOM 4076 C CA . VAL B 1 234 ? -8.203 -16.703 -9.938 1 98.94 234 VAL B CA 1
ATOM 4077 C C . VAL B 1 234 ? -8.094 -15.43 -9.102 1 98.94 234 VAL B C 1
ATOM 4079 O O . VAL B 1 234 ? -7.332 -15.383 -8.133 1 98.94 234 VAL B O 1
ATOM 4082 N N . HIS B 1 235 ? -8.805 -14.445 -9.438 1 98.62 235 HIS B N 1
ATOM 4083 C CA . HIS B 1 235 ? -8.812 -13.172 -8.727 1 98.62 235 HIS B CA 1
ATOM 4084 C C . HIS B 1 235 ? -10.234 -12.727 -8.391 1 98.62 235 HIS B C 1
ATOM 4086 O O . HIS B 1 235 ? -10.766 -13.078 -7.336 1 98.62 235 HIS B O 1
ATOM 4092 N N . ALA B 1 236 ? -10.938 -12.086 -9.203 1 98.75 236 ALA B N 1
ATOM 4093 C CA . ALA B 1 236 ? -12.32 -11.617 -9.094 1 98.75 236 ALA B CA 1
ATOM 4094 C C . ALA B 1 236 ? -12.766 -10.914 -10.375 1 98.75 236 ALA B C 1
ATOM 4096 O O . ALA B 1 236 ? -11.938 -10.453 -11.156 1 98.75 236 ALA B O 1
ATOM 4097 N N . PRO B 1 237 ? -14.156 -10.875 -10.609 1 97.56 237 PRO B N 1
ATOM 4098 C CA . PRO B 1 237 ? -14.586 -10.047 -11.734 1 97.56 237 PRO B CA 1
ATOM 4099 C C . PRO B 1 237 ? -14.023 -8.625 -11.672 1 97.56 237 PRO B C 1
ATOM 4101 O O . PRO B 1 237 ? -14.156 -7.949 -10.648 1 97.56 237 PRO B O 1
ATOM 4104 N N . GLY B 1 238 ? -13.32 -8.258 -12.703 1 97.06 238 GLY B N 1
ATOM 4105 C CA . GLY B 1 238 ? -12.758 -6.922 -12.773 1 97.06 238 GLY B CA 1
ATOM 4106 C C . GLY B 1 238 ? -11.391 -6.812 -12.125 1 97.06 238 GLY B C 1
ATOM 4107 O O . GLY B 1 238 ? -10.719 -5.785 -12.234 1 97.06 238 GLY B O 1
ATOM 4108 N N . GLY B 1 239 ? -10.969 -7.836 -11.375 1 97.94 239 GLY B N 1
ATOM 4109 C CA . GLY B 1 239 ? -9.633 -7.836 -10.789 1 97.94 239 GLY B CA 1
ATOM 4110 C C . GLY B 1 239 ? -8.531 -7.848 -11.828 1 97.94 239 GLY B C 1
ATOM 4111 O O . GLY B 1 239 ? -8.734 -8.305 -12.961 1 97.94 239 GLY B O 1
ATOM 4112 N N . SER B 1 240 ? -7.391 -7.383 -11.523 1 98.38 240 SER B N 1
ATOM 4113 C CA . SER B 1 240 ? -6.301 -7.195 -12.469 1 98.38 240 SER B CA 1
ATOM 4114 C C . SER B 1 240 ? -5.914 -8.508 -13.141 1 98.38 240 SER B C 1
ATOM 4116 O O . SER B 1 240 ? -5.754 -8.57 -14.359 1 98.38 240 SER B O 1
ATOM 4118 N N . ASP B 1 241 ? -5.73 -9.625 -12.328 1 98.81 241 ASP B N 1
ATOM 4119 C CA . ASP B 1 241 ? -5.391 -10.906 -12.938 1 98.81 241 ASP B CA 1
ATOM 4120 C C . ASP B 1 241 ? -6.473 -11.359 -13.906 1 98.81 241 ASP B C 1
ATOM 4122 O O . ASP B 1 241 ? -6.168 -11.906 -14.977 1 98.81 241 ASP B O 1
ATOM 4126 N N . THR B 1 242 ? -7.727 -11.148 -13.516 1 98.88 242 THR B N 1
ATOM 4127 C CA . THR B 1 242 ? -8.859 -11.539 -14.352 1 98.88 242 THR B CA 1
ATOM 4128 C C . THR B 1 242 ? -8.844 -10.758 -15.664 1 98.88 242 THR B C 1
ATOM 4130 O O . THR B 1 242 ? -8.914 -11.352 -16.75 1 98.88 242 THR B O 1
ATOM 4133 N N . VAL B 1 243 ? -8.695 -9.453 -15.617 1 98.81 243 VAL B N 1
ATOM 4134 C CA . VAL B 1 243 ? -8.727 -8.602 -16.797 1 98.81 243 VAL B CA 1
ATOM 4135 C C . VAL B 1 243 ? -7.57 -8.961 -17.719 1 98.81 243 VAL B C 1
ATOM 4137 O O . VAL B 1 243 ? -7.75 -9.062 -18.938 1 98.81 243 VAL B O 1
ATOM 4140 N N . LEU B 1 244 ? -6.41 -9.172 -17.156 1 98.94 244 LEU B N 1
ATOM 4141 C CA . LEU B 1 244 ? -5.258 -9.539 -17.969 1 98.94 244 LEU B CA 1
ATOM 4142 C C . LEU B 1 244 ? -5.477 -10.898 -18.641 1 98.94 244 LEU B C 1
ATOM 4144 O O . LEU B 1 244 ? -5.215 -11.055 -19.828 1 98.94 244 LEU B O 1
ATOM 4148 N N . ALA B 1 245 ? -5.906 -11.867 -17.859 1 98.88 245 ALA B N 1
ATOM 4149 C CA . ALA B 1 245 ? -6.125 -13.203 -18.406 1 98.88 245 ALA B CA 1
ATOM 4150 C C . ALA B 1 245 ? -7.141 -13.172 -19.547 1 98.88 245 ALA B C 1
ATOM 4152 O O . ALA B 1 245 ? -6.926 -13.789 -20.594 1 98.88 245 ALA B O 1
ATOM 4153 N N . GLU B 1 246 ? -8.234 -12.414 -19.359 1 98.69 246 GLU B N 1
ATOM 4154 C CA . GLU B 1 246 ? -9.281 -12.305 -20.375 1 98.69 246 GLU B CA 1
ATOM 4155 C C . GLU B 1 246 ? -8.773 -11.586 -21.625 1 98.69 246 GLU B C 1
ATOM 4157 O O . GLU B 1 246 ? -9.031 -12.016 -22.75 1 98.69 246 GLU B O 1
ATOM 4162 N N . THR B 1 247 ? -8.086 -10.484 -21.406 1 98.75 247 THR B N 1
ATOM 4163 C CA . THR B 1 247 ? -7.645 -9.641 -22.5 1 98.75 247 THR B CA 1
ATOM 4164 C C . THR B 1 247 ? -6.551 -10.328 -23.312 1 98.75 247 THR B C 1
ATOM 4166 O O . THR B 1 247 ? -6.555 -10.281 -24.547 1 98.75 247 THR B O 1
ATOM 4169 N N . LEU B 1 248 ? -5.668 -11.047 -22.625 1 98.75 248 LEU B N 1
ATOM 4170 C CA . LEU B 1 248 ? -4.492 -11.609 -23.266 1 98.75 248 LEU B CA 1
ATOM 4171 C C . LEU B 1 248 ? -4.707 -13.086 -23.594 1 98.75 248 LEU B C 1
ATOM 4173 O O . LEU B 1 248 ? -3.893 -13.695 -24.297 1 98.75 248 LEU B O 1
ATOM 4177 N N . SER B 1 249 ? -5.797 -13.656 -23.047 1 98.19 249 SER B N 1
ATOM 4178 C CA . SER B 1 249 ? -5.98 -15.102 -23.141 1 98.19 249 SER B CA 1
ATOM 4179 C C . SER B 1 249 ? -4.738 -15.844 -22.656 1 98.19 249 SER B C 1
ATOM 4181 O O . SER B 1 249 ? -4.188 -16.672 -23.391 1 98.19 249 SER B O 1
ATOM 4183 N N . ALA B 1 250 ? -4.332 -15.523 -21.453 1 98.88 250 ALA B N 1
ATOM 4184 C CA . ALA B 1 250 ? -3.045 -15.977 -20.938 1 98.88 250 ALA B CA 1
ATOM 4185 C C . ALA B 1 250 ? -3.17 -16.438 -19.5 1 98.88 250 ALA B C 1
ATOM 4187 O O . ALA B 1 250 ? -4.172 -16.172 -18.828 1 98.88 250 ALA B O 1
ATOM 4188 N N . VAL B 1 251 ? -2.197 -17.203 -19.031 1 98.94 251 VAL B N 1
ATOM 4189 C CA . VAL B 1 251 ? -2.084 -17.531 -17.625 1 98.94 251 VAL B CA 1
ATOM 4190 C C . VAL B 1 251 ? -1.469 -16.359 -16.859 1 98.94 251 VAL B C 1
ATOM 4192 O O . VAL B 1 251 ? -0.383 -15.891 -17.203 1 98.94 251 VAL B O 1
ATOM 4195 N N . VAL B 1 252 ? -2.174 -15.82 -15.906 1 98.94 252 VAL B N 1
ATOM 4196 C CA . VAL B 1 252 ? -1.756 -14.633 -15.164 1 98.94 252 VAL B CA 1
ATOM 4197 C C . VAL B 1 252 ? -1.886 -14.883 -13.664 1 98.94 252 VAL B C 1
ATOM 4199 O O . VAL B 1 252 ? -2.91 -15.391 -13.203 1 98.94 252 VAL B O 1
ATOM 4202 N N . LYS B 1 253 ? -0.864 -14.539 -12.938 1 98.94 253 LYS B N 1
ATOM 4203 C CA . LYS B 1 253 ? -0.975 -14.617 -11.484 1 98.94 253 LYS B CA 1
ATOM 4204 C C . LYS B 1 253 ? -0.021 -13.633 -10.812 1 98.94 253 LYS B C 1
ATOM 4206 O O . LYS B 1 253 ? 1.192 -13.703 -11.016 1 98.94 253 LYS B O 1
ATOM 4211 N N . ARG B 1 254 ? -0.579 -12.805 -10.039 1 98.75 254 ARG B N 1
ATOM 4212 C CA . ARG B 1 254 ? 0.229 -11.906 -9.219 1 98.75 254 ARG B CA 1
ATOM 4213 C C . ARG B 1 254 ? 0.594 -12.562 -7.891 1 98.75 254 ARG B C 1
ATOM 4215 O O . ARG B 1 254 ? -0.045 -13.531 -7.477 1 98.75 254 ARG B O 1
ATOM 4222 N N . GLY B 1 255 ? 1.604 -12.094 -7.266 1 98.75 255 GLY B N 1
ATOM 4223 C CA . GLY B 1 255 ? 2.006 -12.422 -5.91 1 98.75 255 GLY B CA 1
ATOM 4224 C C . GLY B 1 255 ? 2.188 -11.203 -5.027 1 98.75 255 GLY B C 1
ATOM 4225 O O . GLY B 1 255 ? 2.354 -10.086 -5.531 1 98.75 255 GLY B O 1
ATOM 4226 N N . ALA B 1 256 ? 2.068 -11.438 -3.732 1 98.38 256 ALA B N 1
ATOM 4227 C CA . ALA B 1 256 ? 2.324 -10.359 -2.781 1 98.38 256 ALA B CA 1
ATOM 4228 C C . ALA B 1 256 ? 3.732 -9.797 -2.957 1 98.38 256 ALA B C 1
ATOM 4230 O O . ALA B 1 256 ? 4.59 -10.438 -3.574 1 98.38 256 ALA B O 1
ATOM 4231 N N . GLU B 1 257 ? 3.91 -8.578 -2.426 1 98.5 257 GLU B N 1
ATOM 4232 C CA . GLU B 1 257 ? 5.195 -7.887 -2.387 1 98.5 257 GLU B CA 1
ATOM 4233 C C . GLU B 1 257 ? 5.727 -7.629 -3.793 1 98.5 257 GLU B C 1
ATOM 4235 O O . GLU B 1 257 ? 6.93 -7.73 -4.035 1 98.5 257 GLU B O 1
ATOM 4240 N N . GLY B 1 258 ? 4.875 -7.367 -4.738 1 98.75 258 GLY B N 1
ATOM 4241 C CA . GLY B 1 258 ? 5.234 -6.742 -6.004 1 98.75 258 GLY B CA 1
ATOM 4242 C C . GLY B 1 258 ? 5.605 -7.742 -7.082 1 98.75 258 GLY B C 1
ATOM 4243 O O . GLY B 1 258 ? 6.473 -7.473 -7.914 1 98.75 258 GLY B O 1
ATOM 4244 N N . VAL B 1 259 ? 4.992 -8.969 -7.109 1 98.94 259 VAL B N 1
ATOM 4245 C CA . VAL B 1 259 ? 5.328 -9.992 -8.086 1 98.94 259 VAL B CA 1
ATOM 4246 C C . VAL B 1 259 ? 4.18 -10.156 -9.078 1 98.94 259 VAL B C 1
ATOM 4248 O O . VAL B 1 259 ? 3.008 -10.125 -8.695 1 98.94 259 VAL B O 1
ATOM 4251 N N . LEU B 1 260 ? 4.477 -10.328 -10.352 1 98.94 260 LEU B N 1
ATOM 4252 C CA . LEU B 1 260 ? 3.508 -10.695 -11.383 1 98.94 260 LEU B CA 1
ATOM 4253 C C . LEU B 1 260 ? 4.148 -11.594 -12.438 1 98.94 260 LEU B C 1
ATOM 4255 O O . LEU B 1 260 ? 5.277 -11.344 -12.867 1 98.94 260 LEU B O 1
ATOM 4259 N N . ALA B 1 261 ? 3.486 -12.602 -12.828 1 98.94 261 ALA B N 1
ATOM 4260 C CA . ALA B 1 261 ? 3.928 -13.461 -13.93 1 98.94 261 ALA B CA 1
ATOM 4261 C C . ALA B 1 261 ? 2.801 -13.703 -14.93 1 98.94 261 ALA B C 1
ATOM 4263 O O . ALA B 1 261 ? 1.645 -13.883 -14.539 1 98.94 261 ALA B O 1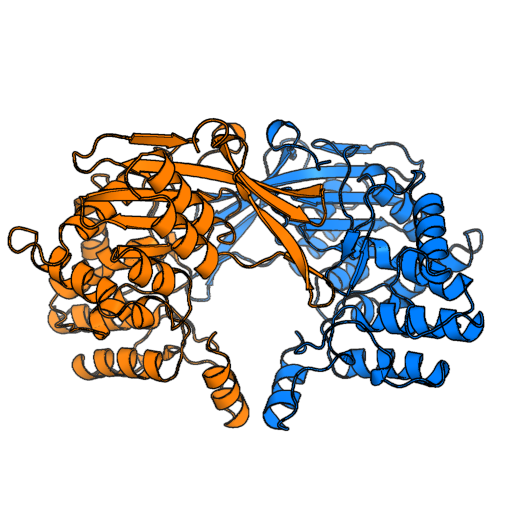
ATOM 4264 N N . ILE B 1 262 ? 3.121 -13.68 -16.172 1 99 262 ILE B N 1
ATOM 4265 C CA . ILE B 1 262 ? 2.201 -13.938 -17.281 1 99 262 ILE B CA 1
ATOM 4266 C C . ILE B 1 262 ? 2.82 -14.945 -18.25 1 99 262 ILE B C 1
ATOM 4268 O O . ILE B 1 262 ? 3.984 -14.812 -18.625 1 99 262 ILE B O 1
ATOM 4272 N N . GLY B 1 263 ? 2.16 -15.953 -18.547 1 98.94 263 GLY B N 1
ATOM 4273 C CA . GLY B 1 263 ? 2.514 -16.875 -19.625 1 98.94 263 GLY B CA 1
ATOM 4274 C C . GLY B 1 263 ? 1.551 -16.828 -20.797 1 98.94 263 GLY B C 1
ATOM 4275 O O . GLY B 1 263 ? 0.379 -17.188 -20.656 1 98.94 263 GLY B O 1
ATOM 4276 N N . LEU B 1 264 ? 2.027 -16.422 -21.938 1 98.88 264 LEU B N 1
ATOM 4277 C CA . LEU B 1 264 ? 1.213 -16.375 -23.141 1 98.88 264 LEU B CA 1
ATOM 4278 C C . LEU B 1 264 ? 1.084 -17.75 -23.766 1 98.88 264 LEU B C 1
ATOM 4280 O O . LEU B 1 264 ? 1.918 -18.625 -23.516 1 98.88 264 LEU B O 1
ATOM 4284 N N . ARG B 1 265 ? 0.079 -17.938 -24.578 1 97.88 265 ARG B N 1
ATOM 4285 C CA . ARG B 1 265 ? -0.135 -19.219 -25.266 1 97.88 265 ARG B CA 1
ATOM 4286 C C . ARG B 1 265 ? 1.004 -19.516 -26.234 1 97.88 265 ARG B C 1
ATOM 4288 O O . ARG B 1 265 ? 1.293 -20.672 -26.516 1 97.88 265 ARG B O 1
ATOM 4295 N N . SER B 1 266 ? 1.679 -18.469 -26.75 1 97.88 266 SER B N 1
ATOM 4296 C CA . SER B 1 266 ? 2.811 -18.641 -27.656 1 97.88 266 SER B CA 1
ATOM 4297 C C . SER B 1 266 ? 4.004 -19.266 -26.938 1 97.88 266 SER B C 1
ATOM 4299 O O . SER B 1 266 ? 4.938 -19.75 -27.578 1 97.88 266 SER B O 1
ATOM 4301 N N . GLY B 1 267 ? 4.004 -19.156 -25.641 1 98.25 267 GLY B N 1
ATOM 4302 C CA . GLY B 1 267 ? 5.141 -19.609 -24.859 1 98.25 267 GLY B CA 1
ATOM 4303 C C . GLY B 1 267 ? 6 -18.484 -24.344 1 98.25 267 GLY B C 1
ATOM 4304 O O . GLY B 1 267 ? 6.836 -18.688 -23.453 1 98.25 267 GLY B O 1
ATOM 4305 N N . ALA B 1 268 ? 5.805 -17.281 -24.906 1 98.88 268 ALA B N 1
ATOM 4306 C CA . ALA B 1 268 ? 6.477 -16.125 -24.297 1 98.88 268 ALA B CA 1
ATOM 4307 C C . ALA B 1 268 ? 5.934 -15.852 -22.906 1 98.88 268 ALA B C 1
ATOM 4309 O O . ALA B 1 268 ? 4.773 -16.141 -22.609 1 98.88 268 ALA B O 1
ATOM 4310 N N . SER B 1 269 ? 6.77 -15.367 -22.031 1 98.94 269 SER B N 1
ATOM 4311 C CA . SER B 1 269 ? 6.355 -15.125 -20.656 1 98.94 269 SER B CA 1
ATOM 4312 C C . SER B 1 269 ? 7.098 -13.938 -20.062 1 98.94 269 SER B C 1
ATOM 4314 O O . SER B 1 269 ? 8.133 -13.516 -20.578 1 98.94 269 SER B O 1
ATOM 4316 N N . VAL B 1 270 ? 6.543 -13.344 -19.062 1 99 270 VAL B N 1
ATOM 4317 C CA . VAL B 1 270 ? 7.188 -12.281 -18.297 1 99 270 VAL B CA 1
ATOM 4318 C C . VAL B 1 270 ? 7.027 -12.562 -16.797 1 99 270 VAL B C 1
ATOM 4320 O O . VAL B 1 270 ? 6.008 -13.094 -16.375 1 99 270 VAL B O 1
ATOM 4323 N N . ALA B 1 271 ? 8 -12.336 -16.016 1 98.94 271 ALA B N 1
ATOM 4324 C CA . ALA B 1 271 ? 7.965 -12.281 -14.555 1 98.94 271 ALA B CA 1
ATOM 4325 C C . ALA B 1 271 ? 8.648 -11.023 -14.039 1 98.94 271 ALA B C 1
ATOM 4327 O O . ALA B 1 271 ? 9.695 -10.617 -14.547 1 98.94 271 ALA B O 1
ATOM 4328 N N . LEU B 1 272 ? 8.047 -10.344 -13.047 1 98.94 272 LEU B N 1
ATOM 4329 C CA . LEU B 1 272 ? 8.664 -9.141 -12.5 1 98.94 272 LEU B CA 1
ATOM 4330 C C . LEU B 1 272 ? 8.523 -9.094 -10.984 1 98.94 272 LEU B C 1
ATOM 4332 O O . LEU B 1 272 ? 7.684 -9.797 -10.414 1 98.94 272 LEU B O 1
ATOM 4336 N N . LYS B 1 273 ? 9.344 -8.383 -10.352 1 98.94 273 LYS B N 1
ATOM 4337 C CA . LYS B 1 273 ? 9.359 -8.055 -8.93 1 98.94 273 LYS B CA 1
ATOM 4338 C C . LYS B 1 273 ? 9.664 -6.57 -8.711 1 98.94 273 LYS B C 1
ATOM 4340 O O . LYS B 1 273 ? 10.703 -6.078 -9.141 1 98.94 273 LYS B O 1
ATOM 4345 N N . MET B 1 274 ? 8.656 -5.816 -8.141 1 98.94 274 MET B N 1
ATOM 4346 C CA . MET B 1 274 ? 8.961 -4.484 -7.633 1 98.94 274 MET B CA 1
ATOM 4347 C C . MET B 1 274 ? 9.727 -4.566 -6.32 1 98.94 274 MET B C 1
ATOM 4349 O O . MET B 1 274 ? 9.312 -5.266 -5.395 1 98.94 274 MET B O 1
ATOM 4353 N N . LEU B 1 275 ? 10.773 -3.891 -6.203 1 98.94 275 LEU B N 1
ATOM 4354 C CA . LEU B 1 275 ? 11.664 -3.992 -5.051 1 98.94 275 LEU B CA 1
ATOM 4355 C C . LEU B 1 275 ? 10.945 -3.559 -3.773 1 98.94 275 LEU B C 1
ATOM 4357 O O . LEU B 1 275 ? 11.188 -4.117 -2.703 1 98.94 275 LEU B O 1
ATOM 4361 N N . ASP B 1 276 ? 10.055 -2.555 -3.9 1 98.88 276 ASP B N 1
ATOM 4362 C CA . ASP B 1 276 ? 9.367 -1.98 -2.75 1 98.88 276 ASP B CA 1
ATOM 4363 C C . ASP B 1 276 ? 8.172 -2.84 -2.34 1 98.88 276 ASP B C 1
ATOM 4365 O O . ASP B 1 276 ? 7.543 -2.588 -1.312 1 98.88 276 ASP B O 1
ATOM 4369 N N . GLY B 1 277 ? 7.809 -3.816 -3.129 1 98.81 277 GLY B N 1
ATOM 4370 C CA . GLY B 1 277 ? 6.734 -4.738 -2.801 1 98.81 277 GLY B CA 1
ATOM 4371 C C . GLY B 1 277 ? 5.379 -4.277 -3.303 1 98.81 277 GLY B C 1
ATOM 4372 O O . GLY B 1 277 ? 4.371 -4.961 -3.107 1 98.81 277 GLY B O 1
ATOM 4373 N N . SER B 1 278 ? 5.277 -3.141 -3.977 1 98.62 278 SER B N 1
ATOM 4374 C CA . SER B 1 278 ? 3.994 -2.625 -4.441 1 98.62 278 SER B CA 1
ATOM 4375 C C . SER B 1 278 ? 3.588 -3.264 -5.766 1 98.62 278 SER B C 1
ATOM 4377 O O . SER B 1 278 ? 4.422 -3.434 -6.66 1 98.62 278 SER B O 1
ATOM 4379 N N . ASN B 1 279 ? 2.35 -3.578 -5.938 1 98.38 279 ASN B N 1
ATOM 4380 C CA . ASN B 1 279 ? 1.842 -4.164 -7.172 1 98.38 279 ASN B CA 1
ATOM 4381 C C . ASN B 1 279 ? 1.201 -3.111 -8.07 1 98.38 279 ASN B C 1
ATOM 4383 O O . ASN B 1 279 ? 0.758 -3.42 -9.18 1 98.38 279 ASN B O 1
ATOM 4387 N N . ARG B 1 280 ? 1.19 -1.824 -7.66 1 98 280 ARG B N 1
ATOM 4388 C CA . ARG B 1 280 ? 0.313 -0.858 -8.312 1 98 280 ARG B CA 1
ATOM 4389 C C . ARG B 1 280 ? 0.745 -0.612 -9.758 1 98 280 ARG B C 1
ATOM 4391 O O . ARG B 1 280 ? -0.047 -0.141 -10.578 1 98 280 ARG B O 1
ATOM 4398 N N . ALA B 1 281 ? 2.025 -0.932 -10.094 1 98.5 281 ALA B N 1
ATOM 4399 C CA . ALA B 1 281 ? 2.484 -0.692 -11.461 1 98.5 281 ALA B CA 1
ATOM 4400 C C . ALA B 1 281 ? 2.721 -2.006 -12.195 1 98.5 281 ALA B C 1
ATOM 4402 O O . ALA B 1 281 ? 3.158 -2.008 -13.352 1 98.5 281 ALA B O 1
ATOM 4403 N N . ALA B 1 282 ? 2.441 -3.115 -11.602 1 98.75 282 ALA B N 1
ATOM 4404 C CA . ALA B 1 282 ? 2.883 -4.418 -12.086 1 98.75 282 ALA B CA 1
ATOM 4405 C C . ALA B 1 282 ? 2.258 -4.738 -13.445 1 98.75 282 ALA B C 1
ATOM 4407 O O . ALA B 1 282 ? 2.951 -5.168 -14.367 1 98.75 282 ALA B O 1
ATOM 4408 N N . SER B 1 283 ? 0.927 -4.508 -13.609 1 98.81 283 SER B N 1
ATOM 4409 C CA . SER B 1 283 ? 0.246 -4.824 -14.859 1 98.81 283 SER B CA 1
ATOM 4410 C C . SER B 1 283 ? 0.805 -4.004 -16.016 1 98.81 283 SER B C 1
ATOM 4412 O O . SER B 1 283 ? 1.105 -4.543 -17.078 1 98.81 283 SER B O 1
ATOM 4414 N N . LEU B 1 284 ? 0.957 -2.688 -15.758 1 98.88 284 LEU B N 1
ATOM 4415 C CA . LEU B 1 284 ? 1.5 -1.799 -16.781 1 98.88 284 LEU B CA 1
ATOM 4416 C C . LEU B 1 284 ? 2.871 -2.277 -17.234 1 98.88 284 LEU B C 1
ATOM 4418 O O . LEU B 1 284 ? 3.107 -2.43 -18.438 1 98.88 284 LEU B O 1
ATOM 4422 N N . VAL B 1 285 ? 3.709 -2.564 -16.312 1 98.94 285 VAL B N 1
ATOM 4423 C CA . VAL B 1 285 ? 5.102 -2.895 -16.578 1 98.94 285 VAL B CA 1
ATOM 4424 C C . VAL B 1 285 ? 5.18 -4.23 -17.312 1 98.94 285 VAL B C 1
ATOM 4426 O O . VAL B 1 285 ? 5.875 -4.348 -18.328 1 98.94 285 VAL B O 1
ATOM 4429 N N . ALA B 1 286 ? 4.457 -5.215 -16.875 1 98.94 286 ALA B N 1
ATOM 4430 C CA . ALA B 1 286 ? 4.504 -6.547 -17.469 1 98.94 286 ALA B CA 1
ATOM 4431 C C . ALA B 1 286 ? 4.004 -6.512 -18.906 1 98.94 286 ALA B C 1
ATOM 4433 O O . ALA B 1 286 ? 4.648 -7.059 -19.812 1 98.94 286 ALA B O 1
ATOM 4434 N N . VAL B 1 287 ? 2.85 -5.852 -19.109 1 98.94 287 VAL B N 1
ATOM 4435 C CA . VAL B 1 287 ? 2.215 -5.809 -20.422 1 98.94 287 VAL B CA 1
ATOM 4436 C C . VAL B 1 287 ? 3.113 -5.055 -21.406 1 98.94 287 VAL B C 1
ATOM 4438 O O . VAL B 1 287 ? 3.35 -5.52 -22.516 1 98.94 287 VAL B O 1
ATOM 4441 N N . ARG B 1 288 ? 3.652 -3.963 -20.969 1 98.94 288 ARG B N 1
ATOM 4442 C CA . ARG B 1 288 ? 4.492 -3.158 -21.844 1 98.94 288 ARG B CA 1
ATOM 4443 C C . ARG B 1 288 ? 5.82 -3.852 -22.125 1 98.94 288 ARG B C 1
ATOM 4445 O O . ARG B 1 288 ? 6.391 -3.705 -23.203 1 98.94 288 ARG B O 1
ATOM 4452 N N . ALA B 1 289 ? 6.312 -4.617 -21.156 1 98.94 289 ALA B N 1
ATOM 4453 C CA . ALA B 1 289 ? 7.52 -5.402 -21.391 1 98.94 289 ALA B CA 1
ATOM 4454 C C . ALA B 1 289 ? 7.293 -6.438 -22.484 1 98.94 289 ALA B C 1
ATOM 4456 O O . ALA B 1 289 ? 8.133 -6.602 -23.375 1 98.94 289 ALA B O 1
ATOM 4457 N N . LEU B 1 290 ? 6.172 -7.164 -22.391 1 98.94 290 LEU B N 1
ATOM 4458 C CA . LEU B 1 290 ? 5.836 -8.133 -23.438 1 98.94 290 LEU B CA 1
ATOM 4459 C C . LEU B 1 290 ? 5.703 -7.453 -24.797 1 98.94 290 LEU B C 1
ATOM 4461 O O . LEU B 1 290 ? 6.145 -7.992 -25.812 1 98.94 290 LEU B O 1
ATOM 4465 N N . GLN B 1 291 ? 5.086 -6.285 -24.797 1 98.88 291 GLN B N 1
ATOM 4466 C CA . GLN B 1 291 ? 4.957 -5.508 -26.031 1 98.88 291 GLN B CA 1
ATOM 4467 C C . GLN B 1 291 ? 6.328 -5.117 -26.578 1 98.88 291 GLN B C 1
ATOM 4469 O O . GLN B 1 291 ? 6.605 -5.32 -27.766 1 98.88 291 GLN B O 1
ATOM 4474 N N . ALA B 1 292 ? 7.164 -4.57 -25.734 1 98.81 292 ALA B N 1
ATOM 4475 C CA . ALA B 1 292 ? 8.492 -4.117 -26.125 1 98.81 292 ALA B CA 1
ATOM 4476 C C . ALA B 1 292 ? 9.32 -5.27 -26.688 1 98.81 292 ALA B C 1
ATOM 4478 O O . ALA B 1 292 ? 10.133 -5.074 -27.594 1 98.81 292 ALA B O 1
ATOM 4479 N N . ALA B 1 293 ? 9.102 -6.449 -26.156 1 98.75 293 ALA B N 1
ATOM 4480 C CA . ALA B 1 293 ? 9.844 -7.633 -26.594 1 98.75 293 ALA B CA 1
ATOM 4481 C C . ALA B 1 293 ? 9.258 -8.203 -27.875 1 98.75 293 ALA B C 1
ATOM 4483 O O . ALA B 1 293 ? 9.805 -9.148 -28.453 1 98.75 293 ALA B O 1
ATOM 4484 N N . GLY B 1 294 ? 8.094 -7.715 -28.297 1 98.44 294 GLY B N 1
ATOM 4485 C CA . GLY B 1 294 ? 7.527 -8.094 -29.578 1 98.44 294 GLY B CA 1
ATOM 4486 C C . GLY B 1 294 ? 6.496 -9.203 -29.469 1 98.44 294 GLY B C 1
ATOM 4487 O O . GLY B 1 294 ? 6.109 -9.805 -30.469 1 98.44 294 GLY B O 1
ATOM 4488 N N . PHE B 1 295 ? 6 -9.414 -28.25 1 98.75 295 PHE B N 1
ATOM 4489 C CA . PHE B 1 295 ? 5.133 -10.578 -28.094 1 98.75 295 PHE B CA 1
ATOM 4490 C C . PHE B 1 295 ? 3.686 -10.141 -27.875 1 98.75 295 PHE B C 1
ATOM 4492 O O . PHE B 1 295 ? 2.803 -10.984 -27.703 1 98.75 295 PHE B O 1
ATOM 4499 N N . LEU B 1 296 ? 3.42 -8.898 -27.828 1 98.12 296 LEU B N 1
ATOM 4500 C CA . LEU B 1 296 ? 2.064 -8.375 -27.703 1 98.12 296 LEU B CA 1
ATOM 4501 C C . LEU B 1 296 ? 1.849 -7.211 -28.672 1 98.12 296 LEU B C 1
ATOM 4503 O O . LEU B 1 296 ? 2.664 -6.285 -28.734 1 98.12 296 LEU B O 1
ATOM 4507 N N . GLU B 1 297 ? 0.773 -7.23 -29.391 1 97.56 297 GLU B N 1
ATOM 4508 C CA . GLU B 1 297 ? 0.413 -6.125 -30.266 1 97.56 297 GLU B CA 1
ATOM 4509 C C . GLU B 1 297 ? 0.009 -4.891 -29.469 1 97.56 297 GLU B C 1
ATOM 4511 O O . GLU B 1 297 ? -0.586 -5.004 -28.391 1 97.56 297 GLU B O 1
ATOM 4516 N N . SER B 1 298 ? 0.292 -3.744 -30.047 1 97.81 298 SER B N 1
ATOM 4517 C CA . SER B 1 298 ? 0.093 -2.469 -29.359 1 97.81 298 SER B CA 1
ATOM 4518 C C . SER B 1 298 ? -1.355 -2.299 -28.922 1 97.81 298 SER B C 1
ATOM 4520 O O . SER B 1 298 ? -1.619 -1.866 -27.797 1 97.81 298 SER B O 1
ATOM 4522 N N . LYS B 1 299 ? -2.324 -2.648 -29.781 1 97.88 299 LYS B N 1
ATOM 4523 C CA . LYS B 1 299 ? -3.736 -2.447 -29.469 1 97.88 299 LYS B CA 1
ATOM 4524 C C . LYS B 1 299 ? -4.164 -3.303 -28.281 1 97.88 299 LYS B C 1
ATOM 4526 O O . LYS B 1 299 ? -4.934 -2.852 -27.422 1 97.88 299 LYS B O 1
ATOM 4531 N N . LEU B 1 300 ? -3.711 -4.516 -28.25 1 98.44 300 LEU B N 1
ATOM 4532 C CA . LEU B 1 300 ? -4.023 -5.426 -27.156 1 98.44 300 LEU B CA 1
ATOM 4533 C C . LEU B 1 300 ? -3.357 -4.965 -25.859 1 98.44 300 LEU B C 1
ATOM 4535 O O . LEU B 1 300 ? -3.967 -5.02 -24.797 1 98.44 300 LEU B O 1
ATOM 4539 N N . ALA B 1 301 ? -2.094 -4.566 -26 1 98.62 301 ALA B N 1
ATOM 4540 C CA . ALA B 1 301 ? -1.383 -4.023 -24.844 1 98.62 301 ALA B CA 1
ATOM 4541 C C . ALA B 1 301 ? -2.119 -2.822 -24.266 1 98.62 301 ALA B C 1
ATOM 4543 O O . ALA B 1 301 ? -2.299 -2.727 -23.047 1 98.62 301 ALA B O 1
ATOM 4544 N N . ASP B 1 302 ? -2.594 -1.908 -25.141 1 98.38 302 ASP B N 1
ATOM 4545 C CA . ASP B 1 302 ? -3.336 -0.73 -24.703 1 98.38 302 ASP B CA 1
ATOM 4546 C C . ASP B 1 302 ? -4.594 -1.128 -23.938 1 98.38 302 ASP B C 1
ATOM 4548 O O . ASP B 1 302 ? -4.879 -0.569 -22.875 1 98.38 302 ASP B O 1
ATOM 4552 N N . ARG B 1 303 ? -5.289 -2.086 -24.438 1 98.56 303 ARG B N 1
ATOM 4553 C CA . ARG B 1 303 ? -6.523 -2.543 -23.797 1 98.56 303 ARG B CA 1
ATOM 4554 C C . ARG B 1 303 ? -6.246 -3.152 -22.438 1 98.56 303 ARG B C 1
ATOM 4556 O O . ARG B 1 303 ? -6.988 -2.916 -21.484 1 98.56 303 ARG B O 1
ATOM 4563 N N . ALA B 1 304 ? -5.215 -3.988 -22.375 1 98.75 304 ALA B N 1
ATOM 4564 C CA . ALA B 1 304 ? -4.848 -4.633 -21.109 1 98.75 304 ALA B CA 1
ATOM 4565 C C . ALA B 1 304 ? -4.48 -3.594 -20.047 1 98.75 304 ALA B C 1
ATOM 4567 O O . ALA B 1 304 ? -4.945 -3.67 -18.906 1 98.75 304 ALA B O 1
ATOM 4568 N N . VAL B 1 305 ? -3.682 -2.598 -20.438 1 98.44 305 VAL B N 1
ATOM 4569 C CA . VAL B 1 305 ? -3.219 -1.573 -19.516 1 98.44 305 VAL B CA 1
ATOM 4570 C C . VAL B 1 305 ? -4.395 -0.702 -19.078 1 98.44 305 VAL B C 1
ATOM 4572 O O . VAL B 1 305 ? -4.555 -0.412 -17.891 1 98.44 305 VAL B O 1
ATOM 4575 N N . GLU B 1 306 ? -5.234 -0.303 -20 1 97.5 306 GLU B N 1
ATOM 4576 C CA . GLU B 1 306 ? -6.402 0.52 -19.688 1 97.5 306 GLU B CA 1
ATOM 4577 C C . GLU B 1 306 ? -7.32 -0.179 -18.688 1 97.5 306 GLU B C 1
ATOM 4579 O O . GLU B 1 306 ? -7.918 0.47 -17.828 1 97.5 306 GLU B O 1
ATOM 4584 N N . GLY B 1 307 ? -7.379 -1.471 -18.766 1 98 307 GLY B N 1
ATOM 4585 C CA . GLY B 1 307 ? -8.289 -2.238 -17.938 1 98 307 GLY B CA 1
ATOM 4586 C C . GLY B 1 307 ? -7.727 -2.531 -16.547 1 98 307 GLY B C 1
ATOM 4587 O O . GLY B 1 307 ? -8.461 -2.953 -15.656 1 98 307 GLY B O 1
ATOM 4588 N N . THR B 1 308 ? -6.418 -2.264 -16.344 1 98.06 308 THR B N 1
ATOM 4589 C CA . THR B 1 308 ? -5.828 -2.754 -15.109 1 98.06 308 THR B CA 1
ATOM 4590 C C . THR B 1 308 ? -5.098 -1.63 -14.375 1 98.06 308 THR B C 1
ATOM 4592 O O . THR B 1 308 ? -4.684 -1.797 -13.227 1 98.06 308 THR B O 1
ATOM 4595 N N . THR B 1 309 ? -4.859 -0.561 -14.977 1 95.19 309 THR B N 1
ATOM 4596 C CA . THR B 1 309 ? -4.152 0.559 -14.367 1 95.19 309 THR B CA 1
ATOM 4597 C C . THR B 1 309 ? -5.117 1.699 -14.047 1 95.19 309 THR B C 1
ATOM 4599 O O . THR B 1 309 ? -5.75 2.25 -14.953 1 95.19 309 THR B O 1
ATOM 4602 N N . LEU B 1 310 ? -5.227 2.01 -12.805 1 91.88 310 LEU B N 1
ATOM 4603 C CA . LEU B 1 310 ? -6.137 3.066 -12.375 1 91.88 310 LEU B CA 1
ATOM 4604 C C . LEU B 1 310 ? -5.453 4.43 -12.43 1 91.88 310 LEU B C 1
ATOM 4606 O O . LEU B 1 310 ? -4.25 4.535 -12.18 1 91.88 310 LEU B O 1
ATOM 4610 N N . PRO B 1 311 ? -6.25 5.457 -12.719 1 96 311 PRO B N 1
ATOM 4611 C CA . PRO B 1 311 ? -5.672 6.80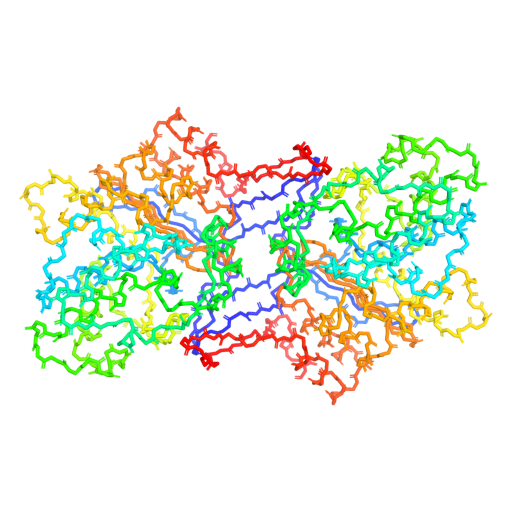1 -12.695 1 96 311 PRO B CA 1
ATOM 4612 C C . PRO B 1 311 ? -5.344 7.277 -11.281 1 96 311 PRO B C 1
ATOM 4614 O O . PRO B 1 311 ? -5.84 6.711 -10.305 1 96 311 PRO B O 1
ATOM 4617 N N . ILE B 1 312 ? -4.441 8.203 -11.258 1 97.56 312 ILE B N 1
ATOM 4618 C CA . ILE B 1 312 ? -4.25 8.969 -10.031 1 97.56 312 ILE B CA 1
ATOM 4619 C C . ILE B 1 312 ? -5.34 10.031 -9.906 1 97.56 312 ILE B C 1
ATOM 4621 O O . ILE B 1 312 ? -5.551 10.828 -10.836 1 97.56 312 ILE B O 1
ATOM 4625 N N . THR B 1 313 ? -6.078 10.078 -8.758 1 97.31 313 THR B N 1
ATOM 4626 C CA . THR B 1 313 ? -7.238 10.961 -8.68 1 97.31 313 THR B CA 1
ATOM 4627 C C . THR B 1 313 ? -7.031 12.023 -7.609 1 97.31 313 THR B C 1
ATOM 4629 O O . THR B 1 313 ? -6.199 11.859 -6.715 1 97.31 313 THR B O 1
ATOM 4632 N N . GLY B 1 314 ? -7.652 13.078 -7.691 1 96.94 314 GLY B N 1
ATOM 4633 C CA . GLY B 1 314 ? -7.844 14.203 -6.781 1 96.94 314 GLY B CA 1
ATOM 4634 C C . GLY B 1 314 ? -9.219 14.836 -6.898 1 96.94 314 GLY B C 1
ATOM 4635 O O . GLY B 1 314 ? -9.625 15.242 -7.984 1 96.94 314 GLY B O 1
ATOM 4636 N N . GLY B 1 315 ? -9.875 14.852 -5.719 1 96.12 315 GLY B N 1
ATOM 4637 C CA . GLY B 1 315 ? -11.219 15.398 -5.746 1 96.12 315 GLY B CA 1
ATOM 4638 C C . GLY B 1 315 ? -12.172 14.609 -6.625 1 96.12 315 GLY B C 1
ATOM 4639 O O . GLY B 1 315 ? -13.094 15.172 -7.215 1 96.12 315 GLY B O 1
ATOM 4640 N N . GLY B 1 316 ? -11.906 13.461 -6.895 1 92.81 316 GLY B N 1
ATOM 4641 C CA . GLY B 1 316 ? -12.789 12.602 -7.672 1 92.81 316 GLY B CA 1
ATOM 4642 C C . GLY B 1 316 ? -12.484 12.633 -9.156 1 92.81 316 GLY B C 1
ATOM 4643 O O . GLY B 1 316 ? -13.141 11.938 -9.945 1 92.81 316 GLY B O 1
ATOM 4644 N N . ARG B 1 317 ? -11.5 13.414 -9.547 1 95.75 317 ARG B N 1
ATOM 4645 C CA . ARG B 1 317 ? -11.156 13.508 -10.961 1 95.75 317 ARG B CA 1
ATOM 4646 C C . ARG B 1 317 ? -9.734 13.008 -11.211 1 95.75 317 ARG B C 1
ATOM 4648 O O . ARG B 1 317 ? -8.898 13.039 -10.305 1 95.75 317 ARG B O 1
ATOM 4655 N N . SER B 1 318 ? -9.461 12.5 -12.414 1 97.25 318 SER B N 1
ATOM 4656 C CA . SER B 1 318 ? -8.109 12.078 -12.781 1 97.25 318 SER B CA 1
ATOM 4657 C C . SER B 1 318 ? -7.148 13.258 -12.797 1 97.25 318 SER B C 1
ATOM 4659 O O . SER B 1 318 ? -7.438 14.289 -13.414 1 97.25 318 SER B O 1
ATOM 4661 N N . VAL B 1 319 ? -6.043 13.211 -12.133 1 97.62 319 VAL B N 1
ATOM 4662 C CA . VAL B 1 319 ? -5.082 14.305 -12.086 1 97.62 319 VAL B CA 1
ATOM 4663 C C . VAL B 1 319 ? -3.691 13.789 -12.453 1 97.62 319 VAL B C 1
ATOM 4665 O O . VAL B 1 319 ? -2.709 14.531 -12.383 1 97.62 319 VAL B O 1
ATOM 4668 N N . GLY B 1 320 ? -3.57 12.516 -12.797 1 97.88 320 GLY B N 1
ATOM 4669 C CA . GLY B 1 320 ? -2.293 11.906 -13.133 1 97.88 320 GLY B CA 1
ATOM 4670 C C . GLY B 1 320 ? -2.412 10.445 -13.523 1 97.88 320 GLY B C 1
ATOM 4671 O O . GLY B 1 320 ? -3.5 9.977 -13.852 1 97.88 320 GLY B O 1
ATOM 4672 N N . ALA B 1 321 ? -1.271 9.75 -13.484 1 98.19 321 ALA B N 1
ATOM 4673 C CA . ALA B 1 321 ? -1.24 8.359 -13.938 1 98.19 321 ALA B CA 1
ATOM 4674 C C . ALA B 1 321 ? 0.051 7.676 -13.5 1 98.19 321 ALA B C 1
ATOM 4676 O O . ALA B 1 321 ? 0.99 8.328 -13.047 1 98.19 321 ALA B O 1
ATOM 4677 N N . ILE B 1 322 ? 0.008 6.367 -13.562 1 98.62 322 ILE B N 1
ATOM 4678 C CA . ILE B 1 322 ? 1.237 5.59 -13.469 1 98.62 322 ILE B CA 1
ATOM 4679 C C . ILE B 1 322 ? 1.812 5.359 -14.859 1 98.62 322 ILE B C 1
ATOM 4681 O O . ILE B 1 322 ? 1.09 4.973 -15.781 1 98.62 322 ILE B O 1
ATOM 4685 N N . GLY B 1 323 ? 3.057 5.699 -15.062 1 98.38 323 GLY B N 1
ATOM 4686 C CA . GLY B 1 323 ? 3.75 5.539 -16.328 1 98.38 323 GLY B CA 1
ATOM 4687 C C . GLY B 1 323 ? 4.988 4.664 -16.234 1 98.38 323 GLY B C 1
ATOM 4688 O O . GLY B 1 323 ? 5.324 4.18 -15.148 1 98.38 323 GLY B O 1
ATOM 4689 N N . LEU B 1 324 ? 5.613 4.465 -17.344 1 98.69 324 LEU B N 1
ATOM 4690 C CA . LEU B 1 324 ? 6.812 3.635 -17.406 1 98.69 324 LEU B CA 1
ATOM 4691 C C . LEU B 1 324 ? 8.039 4.418 -16.938 1 98.69 324 LEU B C 1
ATOM 4693 O O . LEU B 1 324 ? 8.125 5.629 -17.156 1 98.69 324 LEU B O 1
ATOM 4697 N N . GLY B 1 325 ? 8.898 3.709 -16.312 1 98.56 325 GLY B N 1
ATOM 4698 C CA . GLY B 1 325 ? 10.164 4.297 -15.898 1 98.56 325 GLY B CA 1
ATOM 4699 C C . GLY B 1 325 ? 11.188 4.355 -17.016 1 98.56 325 GLY B C 1
ATOM 4700 O O . GLY B 1 325 ? 10.93 3.902 -18.125 1 98.56 325 GLY B O 1
ATOM 4701 N N . VAL B 1 326 ? 12.32 4.836 -16.719 1 98.12 326 VAL B N 1
ATOM 4702 C CA . VAL B 1 326 ? 13.367 5.168 -17.688 1 98.12 326 VAL B CA 1
ATOM 4703 C C . VAL B 1 326 ? 13.914 3.887 -18.312 1 98.12 326 VAL B C 1
ATOM 4705 O O . VAL B 1 326 ? 14.5 3.918 -19.406 1 98.12 326 VAL B O 1
ATOM 4708 N N . ALA B 1 327 ? 13.727 2.744 -17.625 1 97.88 327 ALA B N 1
ATOM 4709 C CA . ALA B 1 327 ? 14.195 1.474 -18.156 1 97.88 327 ALA B CA 1
ATOM 4710 C C . ALA B 1 327 ? 13.594 1.213 -19.547 1 97.88 327 ALA B C 1
ATOM 4712 O O . ALA B 1 327 ? 14.18 0.507 -20.359 1 97.88 327 ALA B O 1
ATOM 4713 N N . PHE B 1 328 ? 12.43 1.773 -19.859 1 98.38 328 PHE B N 1
ATOM 4714 C CA . PHE B 1 328 ? 11.688 1.484 -21.094 1 98.38 328 PHE B CA 1
ATOM 4715 C C . PHE B 1 328 ? 11.969 2.535 -22.156 1 98.38 328 PHE B C 1
ATOM 4717 O O . PHE B 1 328 ? 11.445 2.461 -23.266 1 98.38 328 PHE B O 1
ATOM 4724 N N . GLU B 1 329 ? 12.773 3.514 -21.844 1 97.06 329 GLU B N 1
ATOM 4725 C CA . GLU B 1 329 ? 13.062 4.578 -22.797 1 97.06 329 GLU B CA 1
ATOM 4726 C C . GLU B 1 329 ? 13.641 4.016 -24.094 1 97.06 329 GLU B C 1
ATOM 4728 O O . GLU B 1 329 ? 14.617 3.268 -24.078 1 97.06 329 GLU B O 1
ATOM 4733 N N . GLY B 1 330 ? 13.062 4.324 -25.156 1 96.06 330 GLY B N 1
ATOM 4734 C CA . GLY B 1 330 ? 13.555 3.924 -26.469 1 96.06 330 GLY B CA 1
ATOM 4735 C C . GLY B 1 330 ? 13.062 2.557 -26.891 1 96.06 330 GLY B C 1
ATOM 4736 O O . GLY B 1 330 ? 13.438 2.061 -27.953 1 96.06 330 GLY B O 1
ATOM 4737 N N . LEU B 1 331 ? 12.203 1.921 -26.078 1 96.19 331 LEU B N 1
ATOM 4738 C CA . LEU B 1 331 ? 11.812 0.549 -26.375 1 96.19 331 LEU B CA 1
ATOM 4739 C C . LEU B 1 331 ? 10.391 0.501 -26.938 1 96.19 331 LEU B C 1
ATOM 4741 O O . LEU B 1 331 ? 9.992 -0.499 -27.531 1 96.19 331 LEU B O 1
ATOM 4745 N N . LEU B 1 332 ? 9.625 1.557 -26.656 1 89.56 332 LEU B N 1
ATOM 4746 C CA . LEU B 1 332 ? 8.234 1.57 -27.109 1 89.56 332 LEU B CA 1
ATOM 4747 C C . LEU B 1 332 ? 7.957 2.805 -27.953 1 89.56 332 LEU B C 1
ATOM 4749 O O . LEU B 1 332 ? 8.602 3.84 -27.797 1 89.56 332 LEU B O 1
#